Protein AF-A0A8S0WNT3-F1 (afdb_monomer_lite)

Structure (mmCIF, N/CA/C/O backbone):
data_AF-A0A8S0WNT3-F1
#
_entry.id   AF-A0A8S0WNT3-F1
#
loop_
_atom_site.group_PDB
_atom_site.id
_atom_site.type_symbol
_atom_site.label_atom_id
_atom_site.label_alt_id
_atom_site.label_comp_id
_atom_site.label_asym_id
_atom_site.label_entity_id
_atom_site.label_seq_id
_atom_site.pdbx_PDB_ins_code
_atom_site.Cartn_x
_atom_site.Cartn_y
_atom_site.Cartn_z
_atom_site.occupancy
_atom_site.B_iso_or_equiv
_atom_site.auth_seq_id
_atom_site.auth_comp_id
_atom_site.auth_asym_id
_atom_site.auth_atom_id
_atom_site.pdbx_PDB_model_num
ATOM 1 N N . MET A 1 1 ? 51.554 0.729 61.807 1.00 46.91 1 MET A N 1
ATOM 2 C CA . MET A 1 1 ? 51.567 -0.682 61.372 1.00 46.91 1 MET A CA 1
ATOM 3 C C . MET A 1 1 ? 50.231 -1.300 61.738 1.00 46.91 1 MET A C 1
ATOM 5 O O . MET A 1 1 ? 49.963 -1.445 62.919 1.00 46.91 1 MET A O 1
ATOM 9 N N . SER A 1 2 ? 49.363 -1.554 60.761 1.00 37.44 2 SER A N 1
ATOM 10 C CA . SER A 1 2 ? 48.105 -2.273 60.983 1.00 37.44 2 SER A CA 1
ATOM 11 C C . SER A 1 2 ? 47.724 -2.971 59.682 1.00 37.44 2 SER A C 1
ATOM 13 O O . SER A 1 2 ? 47.613 -2.333 58.636 1.00 37.44 2 SER A O 1
ATOM 15 N N . SER A 1 3 ? 47.676 -4.296 59.745 1.00 43.25 3 SER A N 1
ATOM 16 C CA . SER A 1 3 ? 47.496 -5.231 58.642 1.00 43.25 3 SER A CA 1
ATOM 17 C C . SER A 1 3 ? 46.012 -5.457 58.364 1.00 43.25 3 SER A C 1
ATOM 19 O O . SER A 1 3 ? 45.263 -5.917 59.222 1.00 43.25 3 SER A O 1
ATOM 21 N N . THR A 1 4 ? 45.584 -5.169 57.138 1.00 43.69 4 THR A N 1
ATOM 22 C CA . THR A 1 4 ? 44.270 -5.560 56.622 1.00 43.69 4 THR A CA 1
ATOM 23 C C . THR A 1 4 ? 44.296 -7.007 56.102 1.00 43.69 4 THR A C 1
ATOM 25 O O . THR A 1 4 ? 45.316 -7.451 55.563 1.00 43.69 4 THR A O 1
ATOM 28 N N . PRO A 1 5 ? 43.200 -7.778 56.252 1.00 47.69 5 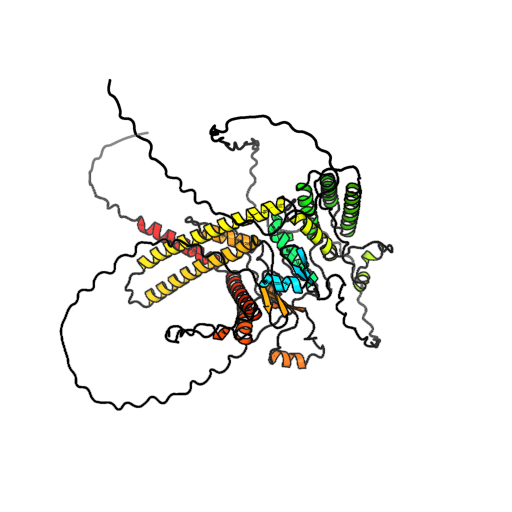PRO A N 1
ATOM 29 C CA . PRO A 1 5 ? 43.165 -9.183 55.865 1.00 47.69 5 PRO A CA 1
ATOM 30 C C . PRO A 1 5 ? 42.856 -9.360 54.371 1.00 47.69 5 PRO A C 1
ATOM 32 O O . PRO A 1 5 ? 42.012 -8.672 53.798 1.00 47.69 5 PRO A O 1
ATOM 35 N N . LYS A 1 6 ? 43.551 -10.318 53.746 1.00 40.06 6 LYS A N 1
ATOM 36 C CA . LYS A 1 6 ? 43.383 -10.726 52.343 1.00 40.06 6 LYS A CA 1
ATOM 37 C C . LYS A 1 6 ? 42.098 -11.540 52.162 1.00 40.06 6 LYS A C 1
ATOM 39 O O . LYS A 1 6 ? 41.879 -12.526 52.860 1.00 40.06 6 LYS A O 1
ATOM 44 N N . THR A 1 7 ? 41.290 -11.166 51.176 1.00 41.91 7 THR A N 1
ATOM 45 C CA . THR A 1 7 ? 40.126 -11.920 50.698 1.00 41.91 7 THR A CA 1
ATOM 46 C C . THR A 1 7 ? 40.551 -13.026 49.724 1.00 41.91 7 THR A C 1
ATOM 48 O O . THR A 1 7 ? 41.321 -12.797 48.792 1.00 41.91 7 THR A O 1
ATOM 51 N N . HIS A 1 8 ? 40.053 -14.246 49.943 1.00 38.56 8 HIS A N 1
ATOM 52 C CA . HIS A 1 8 ? 40.218 -15.384 49.032 1.00 38.56 8 HIS A CA 1
ATOM 53 C C . HIS A 1 8 ? 39.287 -15.264 47.809 1.00 38.56 8 HIS A C 1
ATOM 55 O O . HIS A 1 8 ? 38.145 -14.822 47.963 1.00 38.56 8 HIS A O 1
ATOM 61 N N . PRO A 1 9 ? 39.714 -15.694 46.606 1.00 42.03 9 PRO A N 1
ATOM 62 C CA . PRO A 1 9 ? 38.867 -15.674 45.421 1.00 42.03 9 PRO A CA 1
ATOM 63 C C . PRO A 1 9 ? 37.901 -16.868 45.401 1.00 42.03 9 PRO A C 1
ATOM 65 O O . PRO A 1 9 ? 38.280 -18.011 45.658 1.00 42.03 9 PRO A O 1
ATOM 68 N N . ALA A 1 10 ? 36.642 -16.589 45.064 1.00 38.53 10 ALA A N 1
ATOM 69 C CA . ALA A 1 10 ? 35.595 -17.584 44.883 1.00 38.53 10 ALA A CA 1
ATOM 70 C C . ALA A 1 10 ? 35.848 -18.442 43.629 1.00 38.53 10 ALA A C 1
ATOM 72 O O . ALA A 1 10 ? 36.063 -17.929 42.531 1.00 38.53 10 ALA A O 1
ATOM 73 N N . ILE A 1 11 ? 35.786 -19.763 43.798 1.00 38.66 11 ILE A N 1
ATOM 74 C CA . ILE A 1 11 ? 35.910 -20.759 42.729 1.00 38.66 11 ILE A CA 1
ATOM 75 C C . ILE A 1 11 ? 34.620 -20.754 41.895 1.00 38.66 11 ILE A C 1
ATOM 77 O O . ILE A 1 11 ? 33.580 -21.252 42.326 1.00 38.66 11 ILE A O 1
ATOM 81 N N . GLN A 1 12 ? 34.689 -20.205 40.682 1.00 42.16 12 GLN A N 1
ATOM 82 C CA . GLN A 1 12 ? 33.612 -20.264 39.693 1.00 42.16 12 GLN A CA 1
ATOM 83 C C . GLN A 1 12 ? 33.664 -21.624 38.974 1.00 42.16 12 GLN A C 1
ATOM 85 O O . GLN A 1 12 ? 34.547 -21.883 38.157 1.00 42.16 12 GLN A O 1
ATOM 90 N N . ARG A 1 13 ? 32.725 -22.527 39.286 1.00 41.31 13 ARG A N 1
ATOM 91 C CA . ARG A 1 13 ? 32.551 -23.792 38.552 1.00 41.31 13 ARG A CA 1
ATOM 92 C C . ARG A 1 13 ? 31.912 -23.509 37.191 1.00 41.31 13 ARG A C 1
ATOM 94 O O . ARG A 1 13 ? 30.730 -23.187 37.114 1.00 41.31 13 ARG A O 1
ATOM 101 N N . VAL A 1 14 ? 32.690 -23.647 36.120 1.00 42.53 14 VAL A N 1
ATOM 102 C CA . VAL A 1 14 ? 32.200 -23.576 34.737 1.00 42.53 14 VAL A CA 1
ATOM 103 C C . VAL A 1 14 ? 31.732 -24.971 34.315 1.00 42.53 14 VAL A C 1
ATOM 105 O O . VAL A 1 14 ? 32.548 -25.845 34.035 1.00 42.53 14 VAL A O 1
ATOM 108 N N . ASN A 1 15 ? 30.417 -25.189 34.263 1.00 40.16 15 ASN A N 1
ATOM 109 C CA . ASN A 1 15 ? 29.837 -26.396 33.672 1.00 40.16 15 ASN A CA 1
ATOM 110 C C . ASN A 1 15 ? 29.935 -26.309 32.141 1.00 40.16 15 ASN A C 1
ATOM 112 O O . ASN A 1 15 ? 29.116 -25.654 31.499 1.00 40.16 15 ASN A O 1
ATOM 116 N N . LYS A 1 16 ? 30.934 -26.973 31.551 1.00 45.84 16 LYS A N 1
ATOM 117 C CA . LYS A 1 16 ? 30.983 -27.232 30.106 1.00 45.84 16 LYS A CA 1
ATOM 118 C C . LYS A 1 16 ? 30.252 -28.544 29.820 1.00 45.84 16 LYS A C 1
ATOM 120 O O . LYS A 1 16 ? 30.801 -29.619 30.035 1.00 45.84 16 LYS A O 1
ATOM 125 N N . ALA A 1 17 ? 29.009 -28.450 29.357 1.00 49.19 17 ALA A N 1
ATOM 126 C CA . ALA A 1 17 ? 28.320 -29.581 28.749 1.00 49.19 17 ALA A CA 1
ATOM 127 C C . ALA A 1 17 ? 28.839 -29.750 27.313 1.00 49.19 17 ALA A C 1
ATOM 129 O O . ALA A 1 17 ? 28.715 -28.836 26.499 1.00 49.19 17 ALA A O 1
ATOM 130 N N . TYR A 1 18 ? 29.442 -30.899 27.014 1.00 48.22 18 TYR A N 1
ATOM 131 C CA . TYR A 1 18 ? 29.819 -31.273 25.653 1.00 48.22 18 TYR A CA 1
ATOM 132 C C . TYR A 1 18 ? 28.643 -32.008 25.008 1.00 48.22 18 TYR A C 1
ATOM 134 O O . TYR A 1 18 ? 28.200 -33.037 25.511 1.00 48.22 18 TYR A O 1
ATOM 142 N N . VAL A 1 19 ? 28.132 -31.472 23.899 1.00 50.09 19 VAL A N 1
ATOM 143 C CA . VAL A 1 19 ? 27.182 -32.175 23.031 1.00 50.09 19 VAL A CA 1
ATOM 144 C C . VAL A 1 19 ? 27.995 -32.869 21.946 1.00 50.09 19 VAL A C 1
ATOM 146 O O . VAL A 1 19 ? 28.638 -32.211 21.129 1.00 50.09 19 VAL A O 1
ATOM 149 N N . GLN A 1 20 ? 27.996 -34.199 21.958 1.00 43.88 20 GLN A N 1
ATOM 150 C CA . GLN A 1 20 ? 28.599 -35.011 20.908 1.00 43.88 20 GLN A CA 1
ATOM 151 C C . GLN A 1 20 ? 27.669 -34.990 19.690 1.00 43.88 20 GLN A C 1
ATOM 153 O O . GLN A 1 20 ? 26.599 -35.595 19.704 1.00 43.88 20 GLN A O 1
ATOM 158 N N . VAL A 1 21 ? 28.056 -34.245 18.655 1.00 49.88 21 VAL A N 1
ATOM 159 C CA . VAL A 1 21 ? 27.333 -34.199 17.379 1.00 49.88 21 VAL A CA 1
ATOM 160 C C . VAL A 1 21 ? 27.750 -35.423 16.554 1.00 49.88 21 VAL A C 1
ATOM 162 O O . VAL A 1 21 ? 28.941 -35.561 16.266 1.00 49.88 21 VAL A O 1
ATOM 165 N N . PRO A 1 22 ? 26.829 -36.336 16.195 1.00 50.69 22 PRO A N 1
ATOM 166 C CA . PRO A 1 22 ? 27.157 -37.470 15.343 1.00 50.69 22 PRO A CA 1
ATOM 167 C C . PRO A 1 22 ? 27.595 -37.001 13.951 1.00 50.69 22 PRO A C 1
ATOM 169 O O . PRO A 1 22 ? 27.095 -36.012 13.414 1.00 50.69 22 PRO A O 1
ATOM 172 N N . VAL A 1 23 ? 28.559 -37.725 13.386 1.00 47.72 23 VAL A N 1
ATOM 173 C CA . VAL A 1 23 ? 29.167 -37.425 12.089 1.00 47.72 23 VAL A CA 1
ATOM 174 C C . VAL A 1 23 ? 28.094 -37.496 11.000 1.00 47.72 23 VAL A C 1
ATOM 176 O O . VAL A 1 23 ? 27.371 -38.484 10.891 1.00 47.72 23 VAL A O 1
ATOM 179 N N . SER A 1 24 ? 27.977 -36.421 10.218 1.00 45.75 24 SER A N 1
ATOM 180 C CA . SER A 1 24 ? 27.047 -36.316 9.091 1.00 45.75 24 SER A CA 1
ATOM 181 C C . SER A 1 24 ? 27.260 -37.472 8.099 1.00 45.75 24 SER A C 1
ATOM 183 O O . SER A 1 24 ? 28.402 -37.701 7.698 1.00 45.75 24 SER A O 1
ATOM 185 N N . PRO A 1 25 ? 26.199 -38.165 7.643 1.00 45.06 25 PRO A N 1
ATOM 186 C CA . PRO A 1 25 ? 26.302 -39.262 6.677 1.00 45.06 25 PRO A CA 1
ATOM 187 C C . PRO A 1 25 ? 26.606 -38.800 5.238 1.00 45.06 25 PRO A C 1
ATOM 189 O O . PRO A 1 25 ? 26.597 -39.614 4.318 1.00 45.06 25 PRO A O 1
ATOM 192 N N . TYR A 1 26 ? 26.881 -37.511 5.015 1.00 39.88 26 TYR A N 1
ATOM 193 C CA . TYR A 1 26 ? 27.169 -36.972 3.688 1.00 39.88 26 TYR A CA 1
ATOM 194 C C . TYR A 1 26 ? 28.671 -36.762 3.488 1.00 39.88 26 TYR A C 1
ATOM 196 O O . TYR A 1 26 ? 29.277 -35.850 4.050 1.00 39.88 26 TYR A O 1
ATOM 204 N N . SER A 1 27 ? 29.249 -37.625 2.652 1.00 35.72 27 SER A N 1
ATOM 205 C CA . SER A 1 27 ? 30.637 -37.580 2.193 1.00 35.72 27 SER A CA 1
ATOM 206 C C . SER A 1 27 ? 30.870 -36.328 1.336 1.00 35.72 27 SER A C 1
ATOM 208 O O . SER A 1 27 ? 30.386 -36.244 0.211 1.00 35.72 27 SER A O 1
ATOM 210 N N . THR A 1 28 ? 31.633 -35.352 1.832 1.00 38.47 28 THR A N 1
ATOM 211 C CA . THR A 1 28 ? 32.049 -34.144 1.087 1.00 38.47 28 THR A CA 1
ATOM 212 C C . THR A 1 28 ? 33.247 -34.395 0.160 1.00 38.47 28 THR A C 1
ATOM 214 O O . THR A 1 28 ? 34.046 -33.503 -0.114 1.00 38.47 28 THR A O 1
ATOM 217 N N . SER A 1 29 ? 33.384 -35.616 -0.350 1.00 34.41 29 SER A N 1
ATOM 218 C CA . SER A 1 29 ? 34.502 -36.059 -1.185 1.00 34.41 29 SER A CA 1
ATOM 219 C C . SER A 1 29 ? 34.032 -36.461 -2.581 1.00 34.41 29 SER A C 1
ATOM 221 O O . SER A 1 29 ? 34.087 -37.619 -2.974 1.00 34.41 29 SER A O 1
ATOM 223 N N . SER A 1 30 ? 33.578 -35.481 -3.355 1.00 35.38 30 SER A N 1
ATOM 224 C CA . SER A 1 30 ? 33.590 -35.536 -4.818 1.00 35.38 30 SER A CA 1
ATOM 225 C C . SER A 1 30 ? 33.363 -34.121 -5.336 1.00 35.38 30 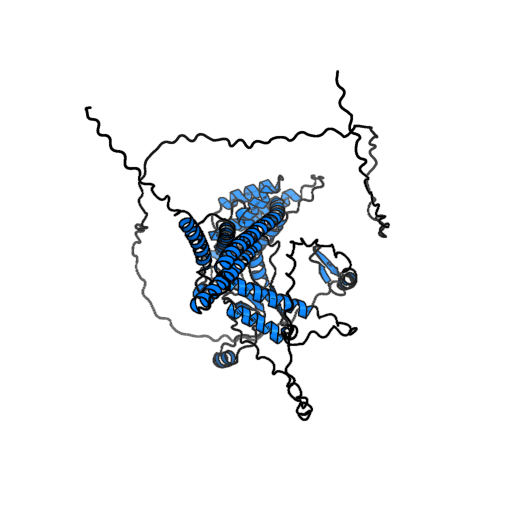SER A C 1
ATOM 227 O O . SER A 1 30 ? 32.480 -33.435 -4.840 1.00 35.38 30 SER A O 1
ATOM 229 N N . VAL A 1 31 ? 34.139 -33.698 -6.334 1.00 35.44 31 VAL A N 1
ATOM 230 C CA . VAL A 1 31 ? 34.143 -32.350 -6.941 1.00 35.44 31 VAL A CA 1
ATOM 231 C C . VAL A 1 31 ? 35.085 -31.353 -6.245 1.00 35.44 31 VAL A C 1
ATOM 233 O O . VAL A 1 31 ? 34.693 -30.295 -5.776 1.00 35.44 31 VAL A O 1
ATOM 236 N N . HIS A 1 32 ? 36.378 -31.681 -6.234 1.00 31.06 32 HIS A N 1
ATOM 237 C CA . HIS A 1 32 ? 37.416 -30.740 -6.674 1.00 31.06 32 HIS A CA 1
ATOM 238 C C . HIS A 1 32 ? 38.734 -31.483 -6.929 1.00 31.06 32 HIS A C 1
ATOM 240 O O . HIS A 1 32 ? 39.495 -31.798 -6.017 1.00 31.06 32 HIS A O 1
ATOM 246 N N . ARG A 1 33 ? 39.025 -31.741 -8.204 1.00 30.22 33 ARG A N 1
ATOM 247 C CA . ARG A 1 33 ? 40.396 -31.869 -8.704 1.00 30.22 33 ARG A CA 1
ATOM 248 C C . ARG A 1 33 ? 40.389 -31.520 -10.180 1.00 30.22 33 ARG A C 1
ATOM 250 O O . ARG A 1 33 ? 39.792 -32.246 -10.962 1.00 30.22 33 ARG A O 1
ATOM 257 N N . MET A 1 34 ? 41.041 -30.417 -10.520 1.00 33.00 34 MET A N 1
ATOM 258 C CA . MET A 1 34 ? 42.098 -30.345 -11.529 1.00 33.00 34 MET A CA 1
ATOM 259 C C . MET A 1 34 ? 42.653 -28.911 -11.515 1.00 33.00 34 MET A C 1
ATOM 261 O O . MET A 1 34 ? 41.894 -27.956 -11.627 1.00 33.00 34 MET A O 1
ATOM 265 N N . LEU A 1 35 ? 43.982 -28.819 -11.382 1.00 37.22 35 LEU A N 1
ATOM 266 C CA . LEU A 1 35 ? 44.857 -27.649 -11.566 1.00 37.22 35 LEU A CA 1
ATOM 267 C C . LEU A 1 35 ? 45.006 -26.657 -10.392 1.00 37.22 35 LEU A C 1
ATOM 269 O O . LEU A 1 35 ? 44.350 -25.626 -10.352 1.00 37.22 35 LEU A O 1
ATOM 273 N N . ALA A 1 36 ? 45.965 -26.930 -9.496 1.00 31.31 36 ALA A N 1
ATOM 274 C CA . ALA A 1 36 ? 46.999 -25.959 -9.094 1.00 31.31 36 ALA A CA 1
ATOM 275 C C . ALA A 1 36 ? 48.075 -26.623 -8.208 1.00 31.31 36 ALA A C 1
ATOM 277 O O . ALA A 1 36 ? 47.779 -27.372 -7.279 1.00 31.31 36 ALA A O 1
ATOM 278 N N . THR A 1 37 ? 49.332 -26.347 -8.543 1.00 36.47 37 THR A N 1
ATOM 279 C CA . THR A 1 37 ? 50.588 -26.760 -7.897 1.00 36.47 37 THR A CA 1
ATOM 280 C C . THR A 1 37 ? 50.819 -26.088 -6.531 1.00 36.47 37 THR A C 1
ATOM 282 O O . THR A 1 37 ? 50.288 -25.002 -6.300 1.00 36.47 37 THR A O 1
ATOM 285 N N . PRO A 1 38 ? 51.624 -26.679 -5.622 1.00 36.19 38 PRO A N 1
ATOM 286 C CA . PRO A 1 38 ? 51.710 -26.234 -4.234 1.00 36.19 38 PRO A CA 1
ATOM 287 C C . PRO A 1 38 ? 52.727 -25.098 -4.044 1.00 36.19 38 PRO A C 1
ATOM 289 O O . PRO A 1 38 ? 53.900 -25.233 -4.387 1.00 36.19 38 PRO A O 1
ATOM 292 N N . ILE A 1 39 ? 52.287 -24.001 -3.425 1.00 35.62 39 ILE A N 1
ATOM 293 C CA . ILE A 1 39 ? 53.161 -22.980 -2.836 1.00 35.62 39 ILE A CA 1
ATOM 294 C C . ILE A 1 39 ? 53.293 -23.300 -1.344 1.00 35.62 39 ILE A C 1
ATOM 296 O O . ILE A 1 39 ? 52.306 -23.327 -0.610 1.00 35.62 39 ILE A O 1
ATOM 300 N N . HIS A 1 40 ? 54.522 -23.567 -0.904 1.00 37.09 40 HIS A N 1
ATOM 301 C CA . HIS A 1 40 ? 54.887 -23.714 0.502 1.00 37.09 40 HIS A CA 1
ATOM 302 C C . HIS A 1 40 ? 54.721 -22.379 1.242 1.00 37.09 40 HIS A C 1
ATOM 304 O O . HIS A 1 40 ? 55.310 -21.378 0.839 1.00 37.09 40 HIS A O 1
ATOM 310 N N . VAL A 1 41 ? 54.006 -22.375 2.370 1.00 34.84 41 VAL A N 1
ATOM 311 C CA . VAL A 1 41 ? 54.106 -21.304 3.373 1.00 34.84 41 VAL A CA 1
ATOM 312 C C . VAL A 1 41 ? 54.492 -21.924 4.710 1.00 34.84 41 VAL A C 1
ATOM 314 O O . VAL A 1 41 ? 53.841 -22.840 5.210 1.00 34.84 41 VAL A O 1
ATOM 317 N N . ALA A 1 42 ? 55.612 -21.438 5.239 1.00 32.00 42 ALA A N 1
ATOM 318 C CA . ALA A 1 42 ? 56.237 -21.865 6.476 1.00 32.00 42 ALA A CA 1
ATOM 319 C C . ALA A 1 42 ? 55.425 -21.460 7.715 1.00 32.00 42 ALA A C 1
ATOM 321 O O . ALA A 1 42 ? 54.801 -20.401 7.768 1.00 32.00 42 ALA A O 1
ATOM 322 N N . ALA A 1 43 ? 55.503 -22.307 8.739 1.00 39.16 43 ALA A N 1
ATOM 323 C CA . ALA A 1 43 ? 55.008 -22.036 10.076 1.00 39.16 43 ALA A CA 1
ATOM 324 C C . ALA A 1 43 ? 55.862 -20.958 10.762 1.00 39.16 43 ALA A C 1
ATOM 326 O O . ALA A 1 43 ? 57.085 -21.081 10.826 1.00 39.16 43 ALA A O 1
ATOM 327 N N . SER A 1 44 ? 55.219 -19.946 11.347 1.00 38.47 44 SER A N 1
ATOM 328 C CA . SER A 1 44 ? 55.854 -19.099 12.355 1.00 38.47 44 SER A CA 1
ATOM 329 C C . SER A 1 44 ? 54.918 -18.833 13.528 1.00 38.47 44 SER A C 1
ATOM 331 O O . SER A 1 44 ? 53.700 -18.751 13.407 1.00 38.47 44 SER A O 1
ATOM 333 N N . ASN A 1 45 ? 55.563 -18.795 14.682 1.00 37.38 45 ASN A N 1
ATOM 334 C CA . ASN A 1 45 ? 55.073 -18.975 16.032 1.00 37.38 45 ASN A CA 1
ATOM 335 C C . ASN A 1 45 ? 54.560 -17.676 16.677 1.00 37.38 45 ASN A C 1
ATOM 337 O O . ASN A 1 45 ? 55.101 -16.605 16.440 1.00 37.38 45 ASN A O 1
ATOM 341 N N . LYS A 1 46 ? 53.659 -17.873 17.652 1.00 44.81 46 LYS A N 1
ATOM 342 C CA . LYS A 1 46 ? 53.542 -17.152 18.938 1.00 44.81 46 LYS A CA 1
ATOM 343 C C . LYS A 1 46 ? 53.360 -15.628 18.894 1.00 44.81 46 LYS A C 1
ATOM 345 O O . LYS A 1 46 ? 54.335 -14.900 18.783 1.00 44.81 46 LYS A O 1
ATOM 350 N N . LEU A 1 47 ? 52.169 -15.164 19.285 1.00 36.34 47 LEU A N 1
ATOM 351 C CA . LEU A 1 47 ? 52.019 -13.970 20.127 1.00 36.34 47 LEU A CA 1
ATOM 352 C C . LEU A 1 47 ? 50.736 -14.045 20.973 1.00 36.34 47 LEU A C 1
ATOM 354 O O . LEU A 1 47 ? 49.701 -14.534 20.535 1.00 36.34 47 LEU A O 1
ATOM 358 N N . LYS A 1 48 ? 50.883 -13.627 22.234 1.00 37.59 48 LYS A N 1
ATOM 359 C CA . LYS A 1 48 ? 49.902 -13.656 23.325 1.00 37.59 48 LYS A CA 1
ATOM 360 C C . LYS A 1 48 ? 48.762 -12.660 23.076 1.00 37.59 48 LYS A C 1
ATOM 362 O O . LYS A 1 48 ? 49.009 -11.460 23.035 1.00 37.59 48 LYS A O 1
ATOM 367 N N . GLU A 1 49 ? 47.524 -13.142 23.047 1.00 46.72 49 GLU A N 1
ATOM 368 C CA . GLU A 1 49 ? 46.328 -12.331 23.295 1.00 46.72 49 GLU A CA 1
ATOM 369 C C . GLU A 1 49 ? 46.150 -12.144 24.805 1.00 46.72 49 GLU A C 1
ATOM 371 O O . GLU A 1 49 ? 46.020 -13.128 25.529 1.00 46.72 49 GLU A O 1
ATOM 376 N N . ASN A 1 50 ? 46.198 -10.894 25.279 1.00 46.47 50 ASN A N 1
ATOM 377 C CA . ASN A 1 50 ? 45.416 -10.366 26.408 1.00 46.47 50 ASN A CA 1
ATOM 378 C C . ASN A 1 50 ? 45.868 -8.929 26.715 1.00 46.47 50 ASN A C 1
ATOM 380 O O . ASN A 1 50 ? 46.828 -8.699 27.451 1.00 46.47 50 ASN A O 1
ATOM 384 N N . THR A 1 51 ? 45.164 -7.937 26.172 1.00 43.38 51 THR A N 1
ATOM 385 C CA . THR A 1 51 ? 45.189 -6.553 26.673 1.00 43.38 51 THR A CA 1
ATOM 386 C C . THR A 1 51 ? 43.803 -5.938 26.448 1.00 43.38 51 THR A C 1
ATOM 388 O O . THR A 1 51 ? 43.317 -5.971 25.318 1.00 43.38 51 THR A O 1
ATOM 391 N N . PRO A 1 52 ? 43.126 -5.416 27.488 1.00 41.81 52 PRO A N 1
ATOM 392 C CA . PRO A 1 52 ? 41.792 -4.844 27.346 1.00 41.81 52 PRO A CA 1
ATOM 393 C C . PRO A 1 52 ? 41.869 -3.462 26.684 1.00 41.81 52 PRO A C 1
ATOM 395 O O . PRO A 1 52 ? 42.563 -2.565 27.165 1.00 41.81 52 PRO A O 1
ATOM 398 N N . LEU A 1 53 ? 41.143 -3.287 25.580 1.00 42.84 53 LEU A N 1
ATOM 399 C CA . LEU A 1 53 ? 41.009 -2.002 24.897 1.00 42.84 53 LEU A CA 1
ATOM 400 C C . LEU A 1 53 ? 40.149 -1.041 25.734 1.00 42.84 53 LEU A C 1
ATOM 402 O O . LEU A 1 53 ? 39.057 -1.387 26.187 1.00 42.84 53 LEU A O 1
ATOM 406 N N . ARG A 1 54 ? 40.661 0.179 25.936 1.00 41.06 54 ARG A N 1
ATOM 407 C CA . ARG A 1 54 ? 39.933 1.314 26.522 1.00 41.06 54 ARG A CA 1
ATOM 408 C C . ARG A 1 54 ? 38.769 1.752 25.613 1.00 41.06 54 ARG A C 1
ATOM 410 O O . ARG A 1 54 ? 38.905 1.661 24.394 1.00 41.06 54 ARG A O 1
ATOM 417 N N . PRO A 1 55 ? 37.679 2.317 26.167 1.00 35.78 55 PRO A N 1
ATOM 418 C CA . PRO A 1 55 ? 36.602 2.899 25.373 1.00 35.78 55 PRO A CA 1
ATOM 419 C C . PRO A 1 55 ? 37.080 4.191 24.699 1.00 35.78 55 PRO A C 1
ATOM 421 O O . PRO A 1 55 ? 37.480 5.146 25.369 1.00 35.78 55 PRO A O 1
ATOM 424 N N . SER A 1 56 ? 37.022 4.233 23.373 1.00 33.97 56 SER A N 1
ATOM 425 C CA . SER A 1 56 ? 37.167 5.450 22.580 1.00 33.97 56 SER A CA 1
ATOM 426 C C . SER A 1 56 ? 35.883 6.280 22.675 1.00 33.97 56 SER A C 1
ATOM 428 O O . SER A 1 56 ? 34.847 5.945 22.105 1.00 33.97 56 SER A O 1
ATOM 430 N N . HIS A 1 57 ? 35.962 7.388 23.411 1.00 34.84 57 HIS A N 1
ATOM 431 C CA . HIS A 1 57 ? 34.992 8.480 23.374 1.00 34.84 57 HIS A CA 1
ATOM 432 C C . HIS A 1 57 ? 35.039 9.146 21.988 1.00 34.84 57 HIS A C 1
ATOM 434 O O . HIS A 1 57 ? 35.914 9.967 21.718 1.00 34.84 57 HIS A O 1
ATOM 440 N N . LEU A 1 58 ? 34.096 8.812 21.106 1.00 35.97 58 LEU A N 1
ATOM 441 C CA . LEU A 1 58 ? 33.770 9.643 19.947 1.00 35.97 58 LEU A CA 1
ATOM 442 C C . LEU A 1 58 ? 32.722 10.669 20.382 1.00 35.97 58 LEU A C 1
ATOM 444 O O . LEU A 1 58 ? 31.522 10.405 20.386 1.00 35.97 58 LEU A O 1
ATOM 448 N N . ALA A 1 59 ? 33.201 11.841 20.794 1.00 33.59 59 ALA A N 1
ATOM 449 C CA . ALA A 1 59 ? 32.379 13.035 20.892 1.00 33.59 59 ALA A CA 1
ATOM 450 C C . ALA A 1 59 ? 32.047 13.507 19.467 1.00 33.59 59 ALA A C 1
ATOM 452 O O . ALA A 1 59 ? 32.949 13.839 18.700 1.00 33.59 59 ALA A O 1
ATOM 453 N N . MET A 1 60 ? 30.761 13.533 19.111 1.00 36.16 60 MET A N 1
ATOM 454 C CA . MET A 1 60 ? 30.296 14.251 17.926 1.00 36.16 60 MET A CA 1
ATOM 455 C C . MET A 1 60 ? 30.416 15.753 18.194 1.00 36.16 60 MET A C 1
ATOM 457 O O . MET A 1 60 ? 29.584 16.353 18.873 1.00 36.16 60 MET A O 1
ATOM 461 N N . SER A 1 61 ? 31.475 16.362 17.674 1.00 33.41 61 SER A N 1
ATOM 462 C CA . SER A 1 61 ? 31.583 17.804 17.514 1.00 33.41 61 SER A CA 1
ATOM 463 C C . SER A 1 61 ? 30.724 18.231 16.322 1.00 33.41 61 SER A C 1
ATOM 465 O O . SER A 1 61 ? 31.069 18.015 15.162 1.00 33.41 61 SER A O 1
ATOM 467 N N . HIS A 1 62 ? 29.581 18.852 16.608 1.00 34.44 62 HIS A N 1
ATOM 468 C CA . HIS A 1 62 ? 28.851 19.638 15.621 1.00 34.44 62 HIS A CA 1
ATOM 469 C C . HIS A 1 62 ? 29.697 20.862 15.253 1.00 34.44 62 HIS A C 1
ATOM 471 O O . HIS A 1 62 ? 29.884 21.769 16.065 1.00 34.44 62 HIS A O 1
ATOM 477 N N . SER A 1 63 ? 30.221 20.889 14.028 1.00 32.47 63 SER A N 1
ATOM 478 C CA . SER A 1 63 ? 30.799 22.087 13.432 1.00 32.47 63 SER A CA 1
ATOM 479 C C . SER A 1 63 ? 29.675 23.073 13.103 1.00 32.47 63 SER A C 1
ATOM 481 O O . SER A 1 63 ? 28.883 22.894 12.180 1.00 32.47 63 SER A O 1
ATOM 483 N N . ILE A 1 64 ? 29.595 24.130 13.906 1.00 32.69 64 ILE A N 1
ATOM 484 C CA . ILE A 1 64 ? 28.791 25.317 13.626 1.00 32.69 64 ILE A CA 1
ATOM 485 C C . ILE A 1 64 ? 29.534 26.113 12.550 1.00 32.69 64 ILE A C 1
ATOM 487 O O . ILE A 1 64 ? 30.619 26.636 12.794 1.00 32.69 64 ILE A O 1
ATOM 491 N N . ILE A 1 65 ? 28.954 26.201 11.355 1.00 37.31 65 ILE A N 1
ATOM 492 C CA . ILE A 1 65 ? 29.368 27.161 10.327 1.00 37.31 65 ILE A CA 1
ATOM 493 C C . ILE A 1 65 ? 28.738 28.517 10.696 1.00 37.31 65 ILE A C 1
ATOM 495 O O . ILE A 1 65 ? 27.513 28.586 10.832 1.00 37.31 65 ILE A O 1
ATOM 499 N N . PRO A 1 66 ? 29.513 29.606 10.864 1.00 34.62 66 PRO A N 1
ATOM 500 C CA . PRO A 1 66 ? 28.953 30.919 11.149 1.00 34.62 66 PRO A CA 1
ATOM 501 C C . PRO A 1 66 ? 28.414 31.542 9.854 1.00 34.62 66 PRO A C 1
ATOM 503 O O . PRO A 1 66 ? 29.165 32.069 9.039 1.00 34.62 66 PRO A O 1
ATOM 506 N N . SER A 1 67 ? 27.094 31.492 9.660 1.00 35.28 67 SER A N 1
ATOM 507 C CA . SER A 1 67 ? 26.417 32.302 8.643 1.00 35.28 67 SER A CA 1
ATOM 508 C C . SER A 1 67 ? 26.187 33.704 9.199 1.00 35.28 67 SER A C 1
ATOM 510 O O . SER A 1 67 ? 25.437 33.900 10.158 1.00 35.28 67 SER A O 1
ATOM 512 N N . THR A 1 68 ? 26.828 34.688 8.580 1.00 33.97 68 THR A N 1
ATOM 513 C CA . THR A 1 68 ? 26.632 36.111 8.841 1.00 33.97 68 THR A CA 1
ATOM 514 C C . THR A 1 68 ? 25.180 36.501 8.558 1.00 33.97 68 THR A C 1
ATOM 516 O O . THR A 1 68 ? 24.638 36.291 7.474 1.00 33.97 68 THR A O 1
ATOM 519 N N . SER A 1 69 ? 24.517 37.037 9.580 1.00 33.19 69 SER A N 1
ATOM 520 C CA . SER A 1 69 ? 23.122 37.459 9.531 1.00 33.19 69 SER A CA 1
ATOM 521 C C . SER A 1 69 ? 23.036 38.930 9.127 1.00 33.19 69 SER A C 1
ATOM 523 O O . SER A 1 69 ? 23.311 39.832 9.915 1.00 33.19 69 SER A O 1
ATOM 525 N N . LEU A 1 70 ? 22.611 39.184 7.890 1.00 37.38 70 LEU A N 1
ATOM 526 C CA . LEU A 1 70 ? 22.172 40.507 7.449 1.00 37.38 70 LEU A CA 1
ATOM 527 C C . LEU A 1 70 ? 20.646 40.567 7.594 1.00 37.38 70 LEU A C 1
ATOM 529 O O . LEU A 1 70 ? 19.892 40.047 6.773 1.00 37.38 70 LEU A O 1
ATOM 533 N N . LYS A 1 71 ? 20.193 41.160 8.705 1.00 47.03 71 LYS A N 1
ATOM 534 C CA . LYS A 1 71 ? 18.778 41.406 9.016 1.00 47.03 71 LYS A CA 1
ATOM 535 C C . LYS A 1 71 ? 18.167 42.359 7.979 1.00 47.03 71 LYS A C 1
ATOM 537 O O . LYS A 1 71 ? 18.481 43.546 7.977 1.00 47.03 71 LYS A O 1
ATOM 542 N N . ARG A 1 72 ? 17.205 41.883 7.184 1.00 47.19 72 ARG A N 1
ATOM 543 C CA . ARG A 1 72 ? 16.121 42.728 6.654 1.00 47.19 72 ARG A CA 1
ATOM 544 C C . ARG A 1 72 ? 14.787 42.175 7.142 1.00 47.19 72 ARG A C 1
ATOM 546 O O . ARG A 1 72 ? 14.478 41.008 6.932 1.00 47.19 72 ARG A O 1
ATOM 553 N N . LYS A 1 73 ? 14.033 43.030 7.838 1.00 55.22 73 LYS A N 1
ATOM 554 C CA . LYS A 1 73 ? 12.641 42.801 8.239 1.00 55.22 73 LYS A CA 1
ATOM 555 C C . LYS A 1 73 ? 11.786 42.695 6.974 1.00 55.22 73 LYS A C 1
ATOM 557 O O . LYS A 1 73 ? 11.783 43.635 6.185 1.00 55.22 73 LYS A O 1
ATOM 562 N N . ILE A 1 74 ? 11.047 41.602 6.812 1.00 33.53 74 ILE A N 1
ATOM 563 C CA . ILE A 1 74 ? 9.906 41.532 5.895 1.00 33.53 74 ILE A CA 1
ATOM 564 C C . ILE A 1 74 ? 8.700 41.078 6.714 1.00 33.53 74 ILE A C 1
ATOM 566 O O . ILE A 1 74 ? 8.760 40.103 7.458 1.00 33.53 74 ILE A O 1
ATOM 570 N N . SER A 1 75 ? 7.664 41.900 6.614 1.00 39.03 75 SER A N 1
ATOM 571 C CA . SER A 1 75 ? 6.359 41.832 7.256 1.00 39.03 75 SER A CA 1
ATOM 572 C C . SER A 1 75 ? 5.510 40.664 6.764 1.00 39.03 75 SER A C 1
ATOM 574 O O . SER A 1 75 ? 5.512 40.356 5.572 1.00 39.03 75 SER A O 1
ATOM 576 N N . ASP A 1 76 ? 4.703 40.128 7.678 1.00 40.44 76 ASP A N 1
ATOM 577 C CA . ASP A 1 76 ? 3.544 39.283 7.403 1.00 40.44 76 ASP A CA 1
ATOM 578 C C . ASP A 1 76 ? 2.622 39.914 6.353 1.00 40.44 76 ASP A C 1
ATOM 580 O O . ASP A 1 76 ? 2.044 40.984 6.563 1.00 40.44 76 ASP A O 1
ATOM 584 N N . ARG A 1 77 ? 2.448 39.227 5.222 1.00 33.22 77 ARG A N 1
ATOM 585 C CA . ARG A 1 77 ? 1.295 39.422 4.342 1.00 33.22 77 ARG A CA 1
ATOM 586 C C . ARG A 1 77 ? 0.964 38.106 3.644 1.00 33.22 77 ARG A C 1
ATOM 588 O O . ARG A 1 77 ? 1.771 37.573 2.887 1.00 33.22 77 ARG A O 1
ATOM 595 N N . GLU A 1 78 ? -0.225 37.588 3.938 1.00 40.34 78 GLU A N 1
ATOM 596 C CA . GLU A 1 78 ? -0.829 36.418 3.294 1.00 40.34 78 GLU A CA 1
ATOM 597 C C . GLU A 1 78 ? -0.832 36.538 1.759 1.00 40.34 78 GLU A C 1
ATOM 599 O O . GLU A 1 78 ? -1.190 37.602 1.237 1.00 40.34 78 GLU A O 1
ATOM 604 N N . PRO A 1 79 ? -0.560 35.458 1.005 1.00 38.66 79 PRO A N 1
ATOM 605 C CA . PRO A 1 79 ? -0.840 35.437 -0.416 1.00 38.66 79 PRO A CA 1
ATOM 606 C C . PRO A 1 79 ? -2.253 34.892 -0.664 1.00 38.66 79 PRO A C 1
ATOM 608 O O . PRO A 1 79 ? -2.498 33.685 -0.645 1.00 38.66 79 PRO A O 1
ATOM 611 N N . ARG A 1 80 ? -3.185 35.802 -0.969 1.00 36.06 80 ARG A N 1
ATOM 612 C CA . ARG A 1 80 ? -4.332 35.486 -1.829 1.00 36.06 80 ARG A CA 1
ATOM 613 C C . ARG A 1 80 ? -3.801 35.296 -3.249 1.00 36.06 80 ARG A C 1
ATOM 615 O O . ARG A 1 80 ? -3.242 36.224 -3.826 1.00 36.06 80 ARG A O 1
ATOM 622 N N . LEU A 1 81 ? -3.975 34.097 -3.798 1.00 36.25 81 LEU A N 1
ATOM 623 C CA . LEU A 1 81 ? -3.691 33.795 -5.199 1.00 36.25 81 LEU A CA 1
ATOM 624 C C . LEU A 1 81 ? -4.749 34.466 -6.085 1.00 36.25 81 LEU A C 1
ATOM 626 O O . LEU A 1 81 ? -5.821 33.914 -6.315 1.00 36.25 81 LEU A O 1
ATOM 630 N N . ILE A 1 82 ? -4.434 35.671 -6.555 1.00 35.22 82 ILE A N 1
ATOM 631 C CA . ILE A 1 82 ? -5.022 36.264 -7.757 1.00 35.22 82 ILE A CA 1
ATOM 632 C C . ILE A 1 82 ? -4.099 35.860 -8.906 1.00 35.22 82 ILE A C 1
ATOM 634 O O . ILE A 1 82 ? -2.909 36.174 -8.892 1.00 35.22 82 ILE A O 1
ATOM 638 N N . PHE A 1 83 ? -4.639 35.109 -9.859 1.00 35.41 83 PHE A N 1
ATOM 639 C CA . PHE A 1 83 ? -3.960 34.743 -11.095 1.00 35.41 83 PHE A CA 1
ATOM 640 C C . PHE A 1 83 ? -4.447 35.719 -12.169 1.00 35.41 83 PHE A C 1
ATOM 642 O O . PHE A 1 83 ? -5.564 35.578 -12.654 1.00 35.41 83 PHE A O 1
ATOM 649 N N . ASP A 1 84 ? -3.630 36.718 -12.499 1.00 34.59 84 ASP A N 1
ATOM 650 C CA . ASP A 1 84 ? -3.852 37.629 -13.623 1.00 34.59 84 ASP A CA 1
ATOM 651 C C . ASP A 1 84 ? -2.618 37.603 -14.527 1.00 34.59 84 ASP A C 1
ATOM 653 O O . ASP A 1 84 ? -1.490 37.733 -14.047 1.00 34.59 84 ASP A O 1
ATOM 657 N N . GLY A 1 85 ? -2.837 37.445 -15.836 1.00 33.84 85 GLY A N 1
ATOM 658 C CA . GLY A 1 85 ? -1.808 37.718 -16.841 1.00 33.84 85 GLY A CA 1
ATOM 659 C C . GLY A 1 85 ? -1.582 36.666 -17.927 1.00 33.84 85 GLY A C 1
ATOM 660 O O . GLY A 1 85 ? -0.432 36.419 -18.277 1.00 33.84 85 GLY A O 1
ATOM 661 N N . VAL A 1 86 ? -2.632 36.075 -18.511 1.00 31.45 86 VAL A N 1
ATOM 662 C CA . VAL A 1 86 ? -2.532 35.488 -19.862 1.00 31.45 86 VAL A CA 1
ATOM 663 C C . VAL A 1 86 ? -3.547 36.178 -20.764 1.00 31.45 86 VAL A C 1
ATOM 665 O O . VAL A 1 86 ? -4.747 35.929 -20.689 1.00 31.45 86 VAL A O 1
ATOM 668 N N . VAL A 1 87 ? -3.043 37.064 -21.624 1.00 35.88 87 VAL A N 1
ATOM 669 C CA . VAL A 1 87 ? -3.788 37.634 -22.748 1.00 35.88 87 VAL A CA 1
ATOM 670 C C . VAL A 1 87 ? -3.989 36.519 -23.774 1.00 35.88 87 VAL A C 1
ATOM 672 O O . VAL A 1 87 ? -3.066 36.168 -24.506 1.00 35.88 87 VAL A O 1
ATOM 675 N N . ILE A 1 88 ? -5.191 35.943 -23.815 1.00 32.75 88 ILE A N 1
ATOM 676 C CA . ILE A 1 88 ? -5.623 35.076 -24.915 1.00 32.75 88 ILE A CA 1
ATOM 677 C C . ILE A 1 88 ? -6.297 35.972 -25.950 1.00 32.75 88 ILE A C 1
ATOM 679 O O . ILE A 1 88 ? -7.387 36.499 -25.730 1.00 32.75 88 ILE A O 1
ATOM 683 N N . THR A 1 89 ? -5.635 36.153 -27.088 1.00 33.81 89 THR A N 1
ATOM 684 C CA . THR A 1 89 ? -6.226 36.775 -28.267 1.00 33.81 89 THR A CA 1
ATOM 685 C C . THR A 1 89 ? -7.293 35.850 -28.850 1.00 33.81 89 THR A C 1
ATOM 687 O O . THR A 1 89 ? -7.072 34.682 -29.166 1.00 33.81 89 THR A O 1
ATOM 690 N N . SER A 1 90 ? -8.500 36.391 -28.963 1.00 42.03 90 SER A N 1
ATOM 691 C CA . SER A 1 90 ? -9.663 35.758 -29.568 1.00 42.03 90 SER A CA 1
ATOM 692 C C . SER A 1 90 ? -9.465 35.546 -31.071 1.00 42.03 90 SER A C 1
ATOM 694 O O . SER A 1 90 ? -9.325 36.520 -31.814 1.00 42.03 90 SER A O 1
ATOM 696 N N . ALA A 1 91 ? -9.560 34.303 -31.546 1.00 35.78 91 ALA A N 1
ATOM 697 C CA . ALA A 1 91 ? -9.696 34.010 -32.969 1.00 35.78 91 ALA A CA 1
ATOM 698 C C . ALA A 1 91 ? -10.780 32.948 -33.226 1.00 35.78 91 ALA A C 1
ATOM 700 O O . ALA A 1 91 ? -10.627 31.773 -32.920 1.00 35.78 91 ALA A O 1
ATOM 701 N N . LYS A 1 92 ? -11.881 33.445 -33.801 1.00 37.69 92 LYS A N 1
ATOM 702 C CA . LYS A 1 92 ? -12.761 32.853 -34.825 1.00 37.69 92 LYS A CA 1
ATOM 703 C C . LYS A 1 92 ? -13.183 31.379 -34.683 1.00 37.69 92 LYS A C 1
ATOM 705 O O . LYS A 1 92 ? -12.476 30.451 -35.053 1.00 37.69 92 LYS A O 1
ATOM 710 N N . LYS A 1 93 ? -14.462 31.222 -34.323 1.00 44.84 93 LYS A N 1
ATOM 711 C CA . LYS A 1 93 ? -15.304 30.037 -34.553 1.00 44.84 93 LYS A CA 1
ATOM 712 C C . LYS A 1 93 ? -15.354 29.667 -36.049 1.00 44.84 93 LYS A C 1
ATOM 714 O O . LYS A 1 93 ? -15.674 30.548 -36.851 1.00 44.84 93 LYS A O 1
ATOM 719 N N . PRO A 1 94 ? -15.194 28.387 -36.424 1.00 37.00 94 PRO A N 1
ATOM 720 C CA . PRO A 1 94 ? -15.769 27.849 -37.643 1.00 37.00 94 PRO A CA 1
ATOM 721 C C . PRO A 1 94 ? -17.114 27.159 -37.376 1.00 37.00 94 PRO A C 1
ATOM 723 O O . PRO A 1 94 ? -17.392 26.602 -36.317 1.00 37.00 94 PRO A O 1
ATOM 726 N N . LYS A 1 95 ? -17.944 27.282 -38.402 1.00 39.44 95 LYS A N 1
ATOM 727 C CA . LYS A 1 95 ? -19.354 26.945 -38.559 1.00 39.44 95 LYS A CA 1
ATOM 728 C C . LYS A 1 95 ? -19.580 25.425 -38.543 1.00 39.44 95 LYS A C 1
ATOM 730 O O . LYS A 1 95 ? -18.934 24.699 -39.290 1.00 39.44 95 LYS A O 1
ATOM 735 N N . LEU A 1 96 ? -20.519 24.976 -37.710 1.00 32.38 96 LEU A N 1
ATOM 736 C CA . LEU A 1 96 ? -21.046 23.608 -37.679 1.00 32.38 96 LEU A CA 1
ATOM 737 C C . LEU A 1 96 ? -21.774 23.293 -38.996 1.00 32.38 96 LEU A C 1
ATOM 739 O O . LEU A 1 96 ? -22.589 24.091 -39.460 1.00 32.38 96 LEU A O 1
ATOM 743 N N . SER A 1 97 ? -21.499 22.122 -39.567 1.00 33.97 97 SER A N 1
ATOM 744 C CA . SER A 1 97 ? -22.332 21.473 -40.585 1.00 33.97 97 SER A CA 1
ATOM 745 C C . SER A 1 97 ? -22.609 20.033 -40.143 1.00 33.97 97 SER A C 1
ATOM 747 O O . SER A 1 97 ? -21.786 19.420 -39.467 1.00 33.97 97 SER A O 1
ATOM 749 N N . ALA A 1 98 ? -23.831 19.586 -40.432 1.00 37.19 98 ALA A N 1
ATOM 750 C CA . ALA A 1 98 ? -24.497 18.390 -39.923 1.00 37.19 98 ALA A CA 1
ATOM 751 C C . ALA A 1 98 ? -23.846 17.060 -40.364 1.00 37.19 98 ALA A C 1
ATOM 753 O O . ALA A 1 98 ? -23.192 17.030 -41.409 1.00 37.19 98 ALA A O 1
ATOM 754 N N . PRO A 1 99 ? -24.059 15.953 -39.623 1.00 43.59 99 PRO A N 1
ATOM 755 C CA . PRO A 1 99 ? -23.641 14.627 -40.055 1.00 43.59 99 PRO A CA 1
ATOM 756 C C . PRO A 1 99 ? -24.691 13.992 -40.976 1.00 43.59 99 PRO A C 1
ATOM 758 O O . PRO A 1 99 ? -25.892 14.069 -40.723 1.00 43.59 99 PRO A O 1
ATOM 761 N N . ASN A 1 100 ? -24.203 13.366 -42.045 1.00 32.97 100 ASN A N 1
ATOM 762 C CA . ASN A 1 100 ? -24.978 12.550 -42.967 1.00 32.97 100 ASN A CA 1
ATOM 763 C C . ASN A 1 100 ? -24.781 11.081 -42.567 1.00 32.97 100 ASN A C 1
ATOM 765 O O . ASN A 1 100 ? -23.647 10.596 -42.549 1.00 32.97 100 ASN A O 1
ATOM 769 N N . ASP A 1 101 ? -25.880 10.412 -42.229 1.00 39.44 101 ASP A N 1
ATOM 770 C CA . ASP A 1 101 ? -25.965 8.971 -42.004 1.00 39.44 101 ASP A CA 1
ATOM 771 C C . ASP A 1 101 ? -25.679 8.215 -43.303 1.00 39.44 101 ASP A C 1
ATOM 773 O O . ASP A 1 101 ? -26.260 8.521 -44.342 1.00 39.44 101 ASP A O 1
ATOM 777 N N . ASN A 1 102 ? -24.820 7.197 -43.237 1.00 34.12 102 ASN A N 1
ATOM 778 C CA . ASN A 1 102 ? -24.950 6.007 -44.074 1.00 34.12 102 ASN A CA 1
ATOM 779 C C . ASN A 1 102 ? -24.127 4.861 -43.484 1.00 34.12 102 ASN A C 1
ATOM 781 O O . ASN A 1 102 ? -22.896 4.877 -43.474 1.00 34.12 102 ASN A O 1
ATOM 785 N N . GLY A 1 103 ? -24.847 3.866 -42.970 1.00 37.16 103 GLY A N 1
ATOM 786 C CA . GLY A 1 103 ? -24.292 2.646 -42.410 1.00 37.16 103 GLY A CA 1
ATOM 787 C C . GLY A 1 103 ? -23.776 1.684 -43.477 1.00 37.16 103 GLY A C 1
ATOM 788 O O . GLY A 1 103 ? -24.234 1.654 -44.620 1.00 37.16 103 GLY A O 1
ATOM 789 N N . THR A 1 104 ? -22.832 0.831 -43.085 1.00 31.64 104 THR A N 1
ATOM 790 C CA . THR A 1 104 ? -22.517 -0.386 -43.836 1.00 31.64 104 THR A CA 1
ATOM 791 C C . THR A 1 104 ? -22.171 -1.509 -42.864 1.00 31.64 104 THR A C 1
ATOM 793 O O . THR A 1 104 ? -21.202 -1.442 -42.111 1.00 31.64 104 THR A O 1
ATOM 796 N N . LEU A 1 105 ? -23.024 -2.533 -42.880 1.00 37.22 105 LEU A N 1
ATOM 797 C CA . LEU A 1 105 ? -22.915 -3.800 -42.163 1.00 37.22 105 LEU A CA 1
ATOM 798 C C . LEU A 1 105 ? -21.699 -4.599 -42.651 1.00 37.22 105 LEU A C 1
ATOM 800 O O . LEU A 1 105 ? -21.615 -4.933 -43.832 1.00 37.22 105 LEU A O 1
ATOM 804 N N . LEU A 1 106 ? -20.805 -4.983 -41.734 1.00 34.81 106 LEU A N 1
ATOM 805 C CA . LEU A 1 106 ? -19.746 -5.962 -41.989 1.00 34.81 106 LEU A CA 1
ATOM 806 C C . LEU A 1 106 ? -19.924 -7.200 -41.101 1.00 34.81 106 LEU A C 1
ATOM 808 O O . LEU A 1 106 ? -19.892 -7.153 -39.873 1.00 34.81 106 LEU A O 1
ATOM 812 N N . LYS A 1 107 ? -20.133 -8.314 -41.799 1.00 35.34 107 LYS A N 1
ATOM 813 C CA . LYS A 1 107 ? -20.389 -9.684 -41.352 1.00 35.34 107 LYS A CA 1
ATOM 814 C C . LYS A 1 107 ? -19.115 -10.287 -40.734 1.00 35.34 107 LYS A C 1
ATOM 816 O O . LYS A 1 107 ? -18.078 -10.312 -41.393 1.00 35.34 107 LYS A O 1
ATOM 821 N N . LYS A 1 108 ? -19.180 -10.798 -39.497 1.00 33.94 108 LYS A N 1
ATOM 822 C CA . LYS A 1 108 ? -18.079 -11.526 -38.830 1.00 33.94 108 LYS A CA 1
ATOM 823 C C . LYS A 1 108 ? -18.374 -13.028 -38.769 1.00 33.94 108 LYS A C 1
ATOM 825 O O . LYS A 1 108 ? -19.418 -13.429 -38.267 1.00 33.94 108 LYS A O 1
ATOM 830 N N . ASN A 1 109 ? -17.423 -13.835 -39.242 1.00 32.56 109 ASN A N 1
ATOM 831 C CA . ASN A 1 109 ? -17.352 -15.283 -39.021 1.00 32.56 109 ASN A CA 1
ATOM 832 C C . ASN A 1 109 ? -16.568 -15.587 -37.724 1.00 32.56 109 ASN A C 1
ATOM 834 O O . ASN A 1 109 ? -15.599 -14.877 -37.442 1.00 32.56 109 ASN A O 1
ATOM 838 N N . PRO A 1 110 ? -16.920 -16.640 -36.963 1.00 37.75 110 PRO A N 1
ATOM 839 C CA . PRO A 1 110 ? -16.174 -17.051 -35.775 1.00 37.75 110 PRO A CA 1
ATOM 840 C C . PRO A 1 110 ? -15.033 -18.030 -36.106 1.00 37.75 110 PRO A C 1
ATOM 842 O O . PRO A 1 110 ? -15.244 -19.060 -36.745 1.00 37.75 110 PRO A O 1
ATOM 845 N N . SER A 1 111 ? -13.825 -17.733 -35.620 1.00 34.03 111 SER A N 1
ATOM 846 C CA . SER A 1 111 ? -12.675 -18.646 -35.600 1.00 34.03 111 SER A CA 1
ATOM 847 C C . SER A 1 111 ? -12.576 -19.365 -34.249 1.00 34.03 111 SER A C 1
ATOM 849 O O . SER A 1 111 ? -12.571 -18.725 -33.197 1.00 34.03 111 SER A O 1
ATOM 851 N N . LYS A 1 112 ? -12.479 -20.698 -34.303 1.00 31.91 112 LYS A N 1
ATOM 852 C CA . LYS A 1 112 ? -12.179 -21.619 -33.193 1.00 31.91 112 LYS A CA 1
ATOM 853 C C . LYS A 1 112 ? -10.805 -21.298 -32.584 1.00 31.91 112 LYS A C 1
ATOM 855 O O . LYS A 1 112 ? -9.854 -21.084 -33.328 1.00 31.91 112 LYS A O 1
ATOM 860 N N . VAL A 1 113 ? -10.711 -21.295 -31.255 1.00 33.31 113 VAL A N 1
ATOM 861 C CA . VAL A 1 113 ? -9.457 -21.161 -30.496 1.00 33.31 113 VAL A CA 1
ATOM 862 C C . VAL A 1 113 ? -9.134 -22.517 -29.872 1.00 33.31 113 VAL A C 1
ATOM 864 O O . VAL A 1 113 ? -9.947 -23.046 -29.114 1.00 33.31 113 VAL A O 1
ATOM 867 N N . ASP A 1 114 ? -7.967 -23.061 -30.211 1.00 34.94 114 ASP A N 1
ATOM 868 C CA . ASP A 1 114 ? -7.405 -24.279 -29.625 1.00 34.94 114 ASP A CA 1
ATOM 869 C C . ASP A 1 114 ? -6.696 -23.980 -28.291 1.00 34.94 114 ASP A C 1
ATOM 871 O O . ASP A 1 114 ? -6.066 -22.938 -28.104 1.00 34.94 114 ASP A O 1
ATOM 875 N N . ILE A 1 115 ? -6.828 -24.916 -27.351 1.00 34.47 115 ILE A N 1
ATOM 876 C CA . ILE A 1 115 ? -6.275 -24.877 -25.990 1.00 34.47 115 ILE A CA 1
ATOM 877 C C . ILE A 1 115 ? -4.795 -25.309 -26.036 1.00 34.47 115 ILE A C 1
ATOM 879 O O . ILE A 1 115 ? -4.500 -26.331 -26.658 1.00 34.47 115 ILE A O 1
ATOM 883 N N . PRO A 1 116 ? -3.854 -24.609 -25.367 1.00 39.78 116 PRO A N 1
ATOM 884 C CA . PRO A 1 116 ? -2.452 -25.008 -25.367 1.00 39.78 116 PRO A CA 1
ATOM 885 C C . PRO A 1 116 ? -2.219 -26.257 -24.505 1.00 39.78 116 PRO A C 1
ATOM 887 O O . PRO A 1 116 ? -2.579 -26.321 -23.328 1.00 39.78 116 PRO A O 1
ATOM 890 N N . VAL A 1 117 ? -1.585 -27.247 -25.129 1.00 36.91 117 VAL A N 1
ATOM 891 C CA . VAL A 1 117 ? -1.057 -28.472 -24.522 1.00 36.91 117 VAL A CA 1
ATOM 892 C C . VAL A 1 117 ? 0.103 -28.109 -23.586 1.00 36.91 117 VAL A C 1
ATOM 894 O O . VAL A 1 117 ? 0.987 -27.342 -23.958 1.00 36.91 117 VAL A O 1
ATOM 897 N N . ILE A 1 118 ? 0.103 -28.652 -22.365 1.00 54.09 118 ILE A N 1
ATOM 898 C CA . ILE A 1 118 ? 1.190 -28.477 -21.391 1.00 54.09 118 ILE A CA 1
ATOM 899 C C . ILE A 1 118 ? 2.430 -29.210 -21.914 1.00 54.09 118 ILE A C 1
ATOM 901 O O . ILE A 1 118 ? 2.436 -30.434 -22.034 1.00 54.09 118 ILE A O 1
ATOM 905 N N . GLU A 1 119 ? 3.470 -28.446 -22.232 1.00 47.38 119 GLU A N 1
ATOM 906 C CA . GLU A 1 119 ? 4.729 -28.936 -22.784 1.00 47.38 119 GLU A CA 1
ATOM 907 C C . GLU A 1 119 ? 5.544 -29.650 -21.687 1.00 47.38 119 GLU A C 1
ATOM 909 O O . GLU A 1 119 ? 6.123 -29.029 -20.793 1.00 47.38 119 GLU A O 1
ATOM 914 N N . LEU A 1 120 ? 5.534 -30.985 -21.715 1.00 69.12 120 LEU A N 1
ATOM 915 C CA . LEU A 1 120 ? 6.379 -31.827 -20.868 1.00 69.12 120 LEU A CA 1
ATOM 916 C C . LEU A 1 120 ? 7.813 -31.780 -21.411 1.00 69.12 120 LEU A C 1
ATOM 918 O O . LEU A 1 120 ? 8.077 -32.264 -22.510 1.00 69.12 120 LEU A O 1
ATOM 922 N N . THR A 1 121 ? 8.748 -31.204 -20.654 1.00 80.12 121 THR A N 1
ATOM 923 C CA . THR A 1 121 ? 10.169 -31.216 -21.023 1.00 80.12 121 THR A CA 1
ATOM 924 C C . THR A 1 121 ? 10.842 -32.508 -20.539 1.00 80.12 121 THR A C 1
ATOM 926 O O . THR A 1 121 ? 10.505 -33.005 -19.462 1.00 80.12 121 THR A O 1
ATOM 929 N N . PRO A 1 122 ? 11.826 -33.060 -21.278 1.00 82.25 122 PRO A N 1
ATOM 930 C CA . PRO A 1 122 ? 12.514 -34.298 -20.890 1.00 82.25 122 PRO A CA 1
ATOM 931 C C . PRO A 1 122 ? 13.269 -34.198 -19.552 1.00 82.25 122 PRO A C 1
ATOM 933 O O . PRO A 1 122 ? 13.540 -35.222 -18.933 1.00 82.25 122 PRO A O 1
ATOM 936 N N . GLU A 1 123 ? 13.567 -32.985 -19.070 1.00 80.62 123 GLU A N 1
ATOM 937 C CA . GLU A 1 123 ? 14.155 -32.756 -17.740 1.00 80.62 123 GLU A CA 1
ATOM 938 C C . GLU A 1 123 ? 13.175 -32.987 -16.579 1.00 80.62 123 GLU A C 1
ATOM 940 O O . GLU A 1 123 ? 13.611 -33.248 -15.460 1.00 80.62 123 GLU A O 1
ATOM 945 N N . PHE A 1 124 ? 11.863 -32.887 -16.821 1.00 88.50 124 PHE A N 1
ATOM 946 C CA . PHE A 1 124 ? 10.828 -33.017 -15.793 1.00 88.50 124 PHE A CA 1
ATOM 947 C C . PHE A 1 124 ? 9.648 -33.836 -16.335 1.00 88.50 124 PHE A C 1
ATOM 949 O O . PHE A 1 124 ? 8.561 -33.287 -16.551 1.00 88.50 124 PHE A O 1
ATOM 956 N N . PRO A 1 125 ? 9.826 -35.156 -16.543 1.00 83.62 125 PRO A N 1
ATOM 957 C CA . PRO A 1 125 ? 8.810 -36.013 -17.162 1.00 83.62 125 PRO A CA 1
ATOM 958 C C . PRO A 1 125 ? 7.499 -36.076 -16.360 1.00 83.62 125 PRO A C 1
ATOM 960 O O . PRO A 1 125 ? 6.452 -36.387 -16.918 1.00 83.62 125 PRO A O 1
ATOM 963 N N . ASN A 1 126 ? 7.542 -35.724 -15.070 1.00 85.56 126 ASN A N 1
ATOM 964 C CA . ASN A 1 126 ? 6.389 -35.687 -14.166 1.00 85.56 126 ASN A CA 1
ATOM 965 C C . ASN A 1 126 ? 5.911 -34.255 -13.848 1.00 85.56 126 ASN A C 1
ATOM 967 O O . ASN A 1 126 ? 5.138 -34.049 -12.911 1.00 85.56 126 ASN A O 1
ATOM 971 N N . GLY A 1 127 ? 6.392 -33.257 -14.595 1.00 85.62 127 GLY A N 1
ATOM 972 C CA . GLY A 1 127 ? 6.199 -31.841 -14.299 1.00 85.62 127 GLY A CA 1
ATOM 973 C C . GLY A 1 127 ? 7.184 -31.305 -13.252 1.00 85.62 127 GLY A C 1
ATOM 974 O O . GLY A 1 127 ? 7.829 -32.045 -12.508 1.00 85.62 127 GLY A O 1
ATOM 975 N N . SER A 1 128 ? 7.304 -29.979 -13.185 1.00 93.25 128 SER A N 1
ATOM 976 C CA . SER A 1 128 ? 8.188 -29.293 -12.234 1.00 93.25 128 SER A CA 1
ATOM 977 C C . SER A 1 128 ? 7.396 -28.377 -11.303 1.00 93.25 128 SER A C 1
ATOM 979 O O . SER A 1 128 ? 6.404 -27.774 -11.709 1.00 93.25 128 SER A O 1
ATOM 981 N N . VAL A 1 129 ? 7.854 -28.241 -10.059 1.00 88.06 129 VAL A N 1
ATOM 982 C CA . VAL A 1 129 ? 7.390 -27.224 -9.107 1.00 88.06 129 VAL A CA 1
ATOM 983 C C . VAL A 1 129 ? 8.554 -26.304 -8.783 1.00 88.06 129 VAL A C 1
ATOM 985 O O . VAL A 1 129 ? 9.653 -26.735 -8.434 1.00 88.06 129 VAL A O 1
ATOM 988 N N . TYR A 1 130 ? 8.320 -25.004 -8.890 1.00 88.88 130 TYR A N 1
ATOM 989 C CA . TYR A 1 130 ? 9.328 -24.006 -8.574 1.00 88.88 130 TYR A CA 1
ATOM 990 C C . TYR A 1 130 ? 9.435 -23.800 -7.055 1.00 88.88 130 TYR A C 1
ATOM 992 O O . TYR A 1 130 ? 8.469 -23.426 -6.392 1.00 88.88 130 TYR A O 1
ATOM 1000 N N . CYS A 1 131 ? 10.611 -24.051 -6.474 1.00 86.94 131 CYS A N 1
ATOM 1001 C CA . CYS A 1 131 ? 10.846 -23.837 -5.049 1.00 86.94 131 CYS A CA 1
ATOM 1002 C C . CYS A 1 131 ? 11.255 -22.383 -4.782 1.00 86.94 131 CYS A C 1
ATOM 1004 O O . CYS A 1 131 ? 12.386 -21.980 -5.062 1.00 86.94 131 CYS A O 1
ATOM 1006 N N . HIS A 1 132 ? 10.357 -21.614 -4.166 1.00 65.19 132 HIS A N 1
ATOM 1007 C CA . HIS A 1 132 ? 10.561 -20.187 -3.887 1.00 65.19 132 HIS A CA 1
ATOM 1008 C C . HIS A 1 132 ? 11.609 -19.878 -2.805 1.00 65.19 132 HIS A C 1
ATOM 1010 O O . HIS A 1 132 ? 12.086 -18.750 -2.739 1.00 65.19 132 HIS A O 1
ATOM 1016 N N . GLN A 1 133 ? 11.993 -20.848 -1.966 1.00 63.12 133 GLN A N 1
ATOM 1017 C CA . GLN A 1 133 ? 13.038 -20.637 -0.951 1.00 63.12 133 GLN A CA 1
ATOM 1018 C C . GLN A 1 133 ? 14.449 -20.641 -1.548 1.00 63.12 133 GLN A C 1
ATOM 1020 O O . GLN A 1 133 ? 15.330 -19.964 -1.031 1.00 63.12 133 GLN A O 1
ATOM 1025 N N . CYS A 1 134 ? 14.669 -21.391 -2.631 1.00 83.88 134 CYS A N 1
ATOM 1026 C CA . CYS A 1 134 ? 15.987 -21.527 -3.253 1.00 83.88 134 CYS A CA 1
ATOM 1027 C C . CYS A 1 134 ? 16.032 -21.087 -4.723 1.00 83.88 134 CYS A C 1
ATOM 1029 O O . CYS A 1 134 ? 17.075 -21.247 -5.347 1.00 83.88 134 CYS A O 1
ATOM 1031 N N . ASN A 1 135 ? 14.929 -20.567 -5.277 1.00 73.38 135 ASN A N 1
ATOM 1032 C CA . ASN A 1 135 ? 14.819 -20.116 -6.671 1.00 73.38 135 ASN A CA 1
ATOM 1033 C C . ASN A 1 135 ? 15.241 -21.193 -7.701 1.00 73.38 135 ASN A C 1
ATOM 1035 O O . ASN A 1 135 ? 15.925 -20.913 -8.680 1.00 73.38 135 ASN A O 1
ATOM 1039 N N . ARG A 1 136 ? 14.861 -22.460 -7.467 1.00 85.88 136 ARG A N 1
ATOM 1040 C CA . ARG A 1 136 ? 15.166 -23.590 -8.371 1.00 85.88 136 ARG A CA 1
ATOM 1041 C C . ARG A 1 136 ? 13.898 -24.368 -8.720 1.00 85.88 136 ARG A C 1
ATOM 1043 O O . ARG A 1 136 ? 13.086 -24.632 -7.830 1.00 85.88 136 ARG A O 1
ATOM 1050 N N . LYS A 1 137 ? 13.754 -24.780 -9.987 1.00 88.69 137 LYS A N 1
ATOM 1051 C CA . LYS A 1 137 ? 12.766 -25.793 -10.403 1.00 88.69 137 LYS A CA 1
ATOM 1052 C C . LYS A 1 137 ? 13.130 -27.129 -9.752 1.00 88.69 137 LYS A C 1
ATOM 1054 O O . LYS A 1 137 ? 14.294 -27.523 -9.765 1.00 88.69 137 LYS A O 1
ATOM 1059 N N . ARG A 1 138 ? 12.157 -27.794 -9.135 1.00 90.62 138 ARG A N 1
ATOM 1060 C CA . ARG A 1 138 ? 12.298 -29.132 -8.553 1.00 90.62 138 ARG A CA 1
ATOM 1061 C C . ARG A 1 138 ? 11.337 -30.080 -9.249 1.00 90.62 138 ARG A C 1
ATOM 1063 O O . ARG A 1 138 ? 10.240 -29.677 -9.627 1.00 90.62 138 ARG A O 1
ATOM 1070 N N . ASP A 1 139 ? 11.744 -31.333 -9.377 1.00 93.56 139 ASP A N 1
ATOM 1071 C CA . ASP A 1 139 ? 10.848 -32.396 -9.817 1.00 93.56 139 ASP A CA 1
ATOM 1072 C C . ASP A 1 139 ? 9.723 -32.591 -8.781 1.00 93.56 139 ASP A C 1
ATOM 1074 O O . ASP A 1 139 ? 9.965 -32.564 -7.565 1.00 93.56 139 ASP A O 1
ATOM 1078 N N . LEU A 1 140 ? 8.489 -32.752 -9.264 1.00 84.31 140 LEU A N 1
ATOM 1079 C CA . LEU A 1 140 ? 7.290 -32.963 -8.449 1.00 84.31 140 LEU A CA 1
ATOM 1080 C C . LEU A 1 140 ? 7.421 -34.160 -7.493 1.00 84.31 140 LEU A C 1
ATOM 1082 O O . LEU A 1 140 ? 6.948 -34.086 -6.356 1.00 84.31 140 LEU A O 1
ATOM 1086 N N . VAL A 1 141 ? 8.125 -35.216 -7.905 1.00 84.69 141 VAL A N 1
ATOM 1087 C CA . VAL A 1 141 ? 8.350 -36.424 -7.095 1.00 84.69 141 VAL A CA 1
ATOM 1088 C C . VAL A 1 141 ? 9.304 -36.132 -5.930 1.00 84.69 141 VAL A C 1
ATOM 1090 O O . VAL A 1 141 ? 9.068 -36.548 -4.793 1.00 84.69 141 VAL A O 1
ATOM 1093 N N . VAL A 1 142 ? 10.343 -35.327 -6.172 1.00 77.31 142 VAL A N 1
ATOM 1094 C CA . VAL A 1 142 ? 11.311 -34.911 -5.139 1.00 77.31 142 VAL A CA 1
ATOM 1095 C C . VAL A 1 142 ? 10.667 -33.950 -4.134 1.00 77.31 142 VAL A C 1
ATOM 1097 O O . VAL A 1 142 ? 10.958 -34.005 -2.936 1.00 77.31 142 VAL A O 1
ATOM 1100 N N . ALA A 1 143 ? 9.762 -33.083 -4.598 1.00 70.94 143 ALA A N 1
ATOM 1101 C CA . ALA A 1 143 ? 9.026 -32.162 -3.736 1.00 70.94 143 ALA A CA 1
ATOM 1102 C C . ALA A 1 143 ? 8.069 -32.888 -2.770 1.00 70.94 143 ALA A C 1
ATOM 1104 O O . ALA A 1 143 ? 7.926 -32.453 -1.627 1.00 70.94 143 ALA A O 1
ATOM 1105 N N . GLN A 1 144 ? 7.463 -34.004 -3.191 1.00 69.19 144 GLN A N 1
ATOM 1106 C CA . GLN A 1 144 ? 6.574 -34.805 -2.340 1.00 69.19 144 GLN A CA 1
ATOM 1107 C C . GLN A 1 144 ? 7.334 -35.592 -1.263 1.00 69.19 144 GLN A C 1
ATOM 1109 O O . GLN A 1 144 ? 6.886 -35.642 -0.118 1.00 69.19 144 GLN A O 1
ATOM 1114 N N . ALA A 1 145 ? 8.517 -36.133 -1.576 1.00 60.34 145 ALA A N 1
ATOM 1115 C CA . ALA A 1 145 ? 9.318 -36.887 -0.608 1.00 60.34 145 ALA A CA 1
ATOM 1116 C C . ALA A 1 145 ? 9.859 -36.011 0.544 1.00 60.34 145 ALA A C 1
ATOM 1118 O O . ALA A 1 145 ? 9.908 -36.447 1.698 1.00 60.34 145 ALA A O 1
ATOM 1119 N N . ALA A 1 146 ? 10.210 -34.751 0.256 1.00 53.44 146 ALA A N 1
ATOM 1120 C CA . ALA A 1 146 ? 10.768 -33.816 1.238 1.00 53.44 146 ALA A CA 1
ATOM 1121 C C . ALA A 1 146 ? 9.746 -33.288 2.270 1.00 53.44 146 ALA A C 1
ATOM 1123 O O . ALA A 1 146 ? 10.147 -32.744 3.298 1.00 53.44 146 ALA A O 1
ATOM 1124 N N . GLY A 1 147 ? 8.439 -33.460 2.036 1.00 41.41 147 GLY A N 1
ATOM 1125 C CA . GLY A 1 147 ? 7.377 -33.014 2.950 1.00 41.41 147 GLY A CA 1
ATOM 1126 C C . GLY A 1 147 ? 7.209 -33.863 4.218 1.00 41.41 147 GLY A C 1
ATOM 1127 O O . GLY A 1 147 ? 6.458 -33.475 5.108 1.00 41.41 147 GLY A O 1
ATOM 1128 N N . THR A 1 148 ? 7.905 -35.000 4.326 1.00 40.34 148 THR A N 1
ATOM 1129 C CA . THR A 1 148 ? 7.658 -36.009 5.379 1.00 40.34 148 THR A CA 1
ATOM 1130 C C . THR A 1 148 ? 8.616 -35.917 6.577 1.00 40.34 148 THR A C 1
ATOM 1132 O O . THR A 1 148 ? 8.411 -36.590 7.582 1.00 40.34 148 THR A O 1
ATOM 1135 N N . PHE A 1 149 ? 9.641 -35.057 6.526 1.00 36.75 149 PHE A N 1
ATOM 1136 C CA . PHE A 1 149 ? 10.656 -34.920 7.581 1.00 36.75 149 PHE A CA 1
ATOM 1137 C C . PHE A 1 149 ? 10.845 -33.461 8.021 1.00 36.75 149 PHE A C 1
ATOM 1139 O O . PHE A 1 149 ? 11.887 -32.873 7.764 1.00 36.75 149 PHE A O 1
ATOM 1146 N N . ALA A 1 150 ? 9.849 -32.864 8.684 1.00 35.59 150 ALA A N 1
ATOM 1147 C CA . ALA A 1 150 ? 10.053 -31.741 9.615 1.00 35.59 150 ALA A CA 1
ATOM 1148 C C . ALA A 1 150 ? 8.725 -31.307 10.256 1.00 35.59 150 ALA A C 1
ATOM 1150 O O . ALA A 1 150 ? 8.015 -30.524 9.649 1.00 35.59 150 ALA A O 1
ATOM 1151 N N . ILE A 1 151 ? 8.422 -31.780 11.473 1.00 34.06 151 ILE A N 1
ATOM 1152 C CA . ILE A 1 151 ? 7.907 -31.009 12.631 1.00 34.06 151 ILE A CA 1
ATOM 1153 C C . ILE A 1 151 ? 8.298 -31.852 13.862 1.00 34.06 151 ILE A C 1
ATOM 1155 O O . ILE A 1 151 ? 7.560 -32.717 14.322 1.00 34.06 151 ILE A O 1
ATOM 1159 N N . ALA A 1 152 ? 9.514 -31.648 14.362 1.00 38.22 152 ALA A N 1
ATOM 1160 C CA . ALA A 1 152 ? 9.929 -32.070 15.697 1.00 38.22 152 ALA A CA 1
ATOM 1161 C C . ALA A 1 152 ? 11.096 -31.173 16.127 1.00 38.22 152 ALA A C 1
ATOM 1163 O O . ALA A 1 152 ? 12.247 -31.426 15.787 1.00 38.22 152 ALA A O 1
ATOM 1164 N N . GLY A 1 153 ? 10.793 -30.083 16.833 1.00 29.30 153 GLY A N 1
ATOM 1165 C CA . GLY A 1 153 ? 11.813 -29.238 17.453 1.00 29.30 153 GLY A CA 1
ATOM 1166 C C . GLY A 1 153 ? 11.301 -27.848 17.817 1.00 29.30 153 GLY A C 1
ATOM 1167 O O . GLY A 1 153 ? 10.966 -27.070 16.932 1.00 29.30 153 GLY A O 1
ATOM 1168 N N . GLY A 1 154 ? 11.280 -27.530 19.119 1.00 27.86 154 GLY A N 1
ATOM 1169 C CA . GLY A 1 154 ? 11.272 -26.137 19.586 1.00 27.86 154 GLY A CA 1
ATOM 1170 C C . GLY A 1 154 ? 10.172 -25.705 20.562 1.00 27.86 154 GLY A C 1
ATOM 1171 O O . GLY A 1 154 ? 9.646 -24.607 20.417 1.00 27.86 154 GLY A O 1
ATOM 1172 N N . ALA A 1 155 ? 9.828 -26.506 21.576 1.00 33.25 155 ALA A N 1
ATOM 1173 C CA . ALA A 1 155 ? 9.096 -26.008 22.747 1.00 33.25 155 ALA A CA 1
ATOM 1174 C C . ALA A 1 155 ? 10.090 -25.464 23.791 1.00 33.25 155 ALA A C 1
ATOM 1176 O O . ALA A 1 155 ? 10.488 -26.169 24.718 1.00 33.25 155 ALA A O 1
ATOM 1177 N N . GLU A 1 156 ? 10.519 -24.210 23.626 1.00 34.78 156 GLU A N 1
ATOM 1178 C CA . GLU A 1 156 ? 11.375 -23.518 24.593 1.00 34.78 156 GLU A CA 1
ATOM 1179 C C . GLU A 1 156 ? 10.539 -22.653 25.554 1.00 34.78 156 GLU A C 1
ATOM 1181 O O . GLU A 1 156 ? 9.654 -21.884 25.171 1.00 34.78 156 GLU A O 1
ATOM 1186 N N . LYS A 1 157 ? 10.801 -22.853 26.847 1.00 36.62 157 LYS A N 1
ATOM 1187 C CA . LYS A 1 157 ? 10.030 -22.379 28.000 1.00 36.62 157 LYS A CA 1
ATOM 1188 C C . LYS A 1 157 ? 10.010 -20.848 28.088 1.00 36.62 157 LYS A C 1
ATOM 1190 O O . LYS A 1 157 ? 10.991 -20.234 28.504 1.00 36.62 157 LYS A O 1
ATOM 1195 N N . ARG A 1 158 ? 8.857 -20.220 27.828 1.00 33.09 158 ARG A N 1
ATOM 1196 C CA . ARG A 1 158 ? 8.602 -18.839 28.273 1.00 33.09 158 ARG A CA 1
ATOM 1197 C C . ARG A 1 158 ? 8.384 -18.826 29.787 1.00 33.09 158 ARG A C 1
ATOM 1199 O O . ARG A 1 158 ? 7.369 -19.311 30.280 1.00 33.09 158 ARG A O 1
ATOM 1206 N N . LYS A 1 159 ? 9.348 -18.254 30.516 1.00 34.97 159 LYS A N 1
ATOM 1207 C CA . LYS A 1 159 ? 9.200 -17.844 31.918 1.00 34.97 159 LYS A CA 1
ATOM 1208 C C . LYS A 1 159 ? 8.074 -16.812 32.016 1.00 34.97 159 LYS A C 1
ATOM 1210 O O . LYS A 1 159 ? 8.187 -15.708 31.489 1.00 34.97 159 LYS A O 1
ATOM 1215 N N . VAL A 1 160 ? 6.996 -17.201 32.687 1.00 32.75 160 VAL A N 1
ATOM 1216 C CA . VAL A 1 160 ? 5.923 -16.314 33.138 1.00 32.75 160 VAL A CA 1
ATOM 1217 C C . VAL A 1 160 ? 6.474 -15.466 34.283 1.00 32.75 160 VAL A C 1
ATOM 1219 O O . VAL A 1 160 ? 6.975 -16.003 35.270 1.00 32.75 160 VAL A O 1
ATOM 1222 N N . TRP A 1 161 ? 6.408 -14.143 34.145 1.00 32.19 161 TRP A N 1
ATOM 1223 C CA . TRP A 1 161 ? 6.600 -13.226 35.263 1.00 32.19 161 TRP A CA 1
ATOM 1224 C C . TRP A 1 161 ? 5.361 -13.311 36.159 1.00 32.19 161 TRP A C 1
ATOM 1226 O O . TRP A 1 161 ? 4.296 -12.806 35.811 1.00 32.19 161 TRP A O 1
ATOM 1236 N N . ASN A 1 162 ? 5.497 -13.995 37.294 1.00 30.80 162 ASN A N 1
ATOM 1237 C CA . ASN A 1 162 ? 4.503 -13.988 38.359 1.00 30.80 162 ASN A CA 1
ATOM 1238 C C . ASN A 1 162 ? 4.544 -12.629 39.069 1.00 30.80 162 ASN A C 1
ATOM 1240 O O . ASN A 1 162 ? 5.511 -12.316 39.761 1.00 30.80 162 ASN A O 1
ATOM 1244 N N . LEU A 1 163 ? 3.482 -11.838 38.922 1.00 41.28 163 LEU A N 1
ATOM 1245 C CA . LEU A 1 163 ? 3.142 -10.790 39.885 1.00 41.28 163 LEU A CA 1
ATOM 1246 C C . LEU A 1 163 ? 2.537 -11.450 41.142 1.00 41.28 163 LEU A C 1
ATOM 1248 O O . LEU A 1 163 ? 1.798 -12.431 41.011 1.00 41.28 163 LEU A O 1
ATOM 1252 N N . PRO A 1 164 ? 2.823 -10.949 42.357 1.00 39.22 164 PRO A N 1
ATOM 1253 C CA . PRO A 1 164 ? 2.330 -11.549 43.590 1.00 39.22 164 PRO A CA 1
ATOM 1254 C C . PRO A 1 164 ? 0.820 -11.318 43.733 1.00 39.22 164 PRO A C 1
ATOM 1256 O O . PRO A 1 164 ? 0.354 -10.206 43.985 1.00 39.22 164 PRO A O 1
ATOM 1259 N N . MET A 1 165 ? 0.043 -12.392 43.586 1.00 35.91 165 MET A N 1
ATOM 1260 C CA . MET A 1 165 ? -1.366 -12.423 43.972 1.00 35.91 165 MET A CA 1
ATOM 1261 C C . MET A 1 165 ? -1.478 -12.265 45.494 1.00 35.91 165 MET A C 1
ATOM 1263 O O . MET A 1 165 ? -0.918 -13.051 46.256 1.00 35.91 165 MET A O 1
ATOM 1267 N N . ARG A 1 166 ? -2.226 -11.248 45.936 1.00 45.09 166 ARG A N 1
ATOM 1268 C CA . ARG A 1 166 ? -2.682 -11.106 47.327 1.00 45.09 166 ARG A CA 1
ATOM 1269 C C . ARG A 1 166 ? -3.490 -12.350 47.738 1.00 45.09 166 ARG A C 1
ATOM 1271 O O . ARG A 1 166 ? -4.363 -12.757 46.969 1.00 45.09 166 ARG A O 1
ATOM 1278 N N . PRO A 1 167 ? -3.277 -12.912 48.940 1.00 50.41 167 PRO A N 1
ATOM 1279 C CA . PRO A 1 167 ? -4.068 -14.038 49.420 1.00 50.41 167 PRO A CA 1
ATOM 1280 C C . PRO A 1 167 ? -5.530 -13.620 49.673 1.00 50.41 167 PRO A C 1
ATOM 1282 O O . PRO A 1 167 ? -5.783 -12.498 50.131 1.00 50.41 167 PRO A O 1
ATOM 1285 N N . PRO A 1 168 ? -6.509 -14.496 49.388 1.00 40.75 168 PRO A N 1
ATOM 1286 C CA . PRO A 1 168 ? -7.904 -14.246 49.720 1.00 40.75 168 PRO A CA 1
ATOM 1287 C C . PRO A 1 168 ? -8.092 -14.264 51.243 1.00 40.75 168 PRO A C 1
ATOM 1289 O O . PRO A 1 168 ? -7.661 -15.191 51.926 1.00 40.75 168 PRO A O 1
ATOM 1292 N N . LYS A 1 169 ? -8.747 -13.225 51.776 1.00 46.69 169 LYS A N 1
ATOM 1293 C CA . LYS A 1 169 ? -9.170 -13.159 53.182 1.00 46.69 169 LYS A CA 1
ATOM 1294 C C . LYS A 1 169 ? -10.089 -14.350 53.516 1.00 46.69 169 LYS A C 1
ATOM 1296 O O . LYS A 1 169 ? -11.015 -14.604 52.740 1.00 46.69 169 LYS A O 1
ATOM 1301 N N . PRO A 1 170 ? -9.893 -15.031 54.659 1.00 43.88 170 PRO A N 1
ATOM 1302 C CA . PRO A 1 170 ? -10.815 -16.056 55.127 1.00 43.88 170 PRO A CA 1
ATOM 1303 C C . PRO A 1 170 ? -12.164 -15.416 55.478 1.00 43.88 170 PRO A C 1
ATOM 1305 O O . PRO A 1 170 ? -12.224 -14.410 56.184 1.00 43.88 170 PRO A O 1
ATOM 1308 N N . LYS A 1 171 ? -13.246 -15.977 54.929 1.00 45.59 171 LYS A N 1
ATOM 1309 C CA . LYS A 1 171 ? -14.615 -15.645 55.325 1.00 45.59 171 LYS A CA 1
ATOM 1310 C C . LYS A 1 171 ? -14.914 -16.358 56.637 1.00 45.59 171 LYS A C 1
ATOM 1312 O O . LYS A 1 171 ? -14.892 -17.583 56.698 1.00 45.59 171 LYS A O 1
ATOM 1317 N N . GLU A 1 172 ? -15.174 -15.551 57.649 1.00 42.53 172 GLU A N 1
ATOM 1318 C CA . GLU A 1 172 ? -15.651 -15.934 58.968 1.00 42.53 172 GLU A CA 1
ATOM 1319 C C . GLU A 1 172 ? -17.023 -16.608 58.844 1.00 42.53 172 GLU A C 1
ATOM 1321 O O . GLU A 1 172 ? -17.950 -16.071 58.228 1.00 42.53 172 GLU A O 1
ATOM 1326 N N . ALA A 1 173 ? -17.120 -17.821 59.379 1.00 47.50 173 ALA A N 1
ATOM 1327 C CA . ALA A 1 173 ? -18.355 -18.572 59.481 1.00 47.50 173 ALA A CA 1
ATOM 1328 C C . ALA A 1 173 ? -19.180 -18.012 60.647 1.00 47.50 173 ALA A C 1
ATOM 1330 O O . ALA A 1 173 ? -18.747 -18.066 61.794 1.00 47.50 173 ALA A O 1
ATOM 1331 N N . SER A 1 174 ? -20.372 -17.502 60.343 1.00 52.75 174 SER A N 1
ATOM 1332 C CA . SER A 1 174 ? -21.438 -17.290 61.320 1.00 52.75 174 SER A CA 1
ATOM 1333 C C . SER A 1 174 ? -22.533 -18.316 61.051 1.00 52.75 174 SER A C 1
ATOM 1335 O O . SER A 1 174 ? -22.991 -18.486 59.919 1.00 52.75 174 SER A O 1
ATOM 1337 N N . SER A 1 175 ? -22.858 -19.056 62.099 1.00 55.28 175 SER A N 1
ATOM 1338 C CA . SER A 1 175 ? -23.702 -20.242 62.134 1.00 55.28 175 SER A CA 1
ATOM 1339 C C . SER A 1 175 ? -25.116 -19.946 62.647 1.00 55.28 175 SER A C 1
ATOM 1341 O O . SER A 1 175 ? -25.279 -19.075 63.498 1.00 55.28 175 SER A O 1
ATOM 1343 N N . LEU A 1 176 ? -26.045 -20.836 62.255 1.00 52.34 176 LEU A N 1
ATOM 1344 C CA . LEU A 1 176 ? -27.363 -21.181 62.843 1.00 52.34 176 LEU A CA 1
ATOM 1345 C C . LEU A 1 176 ? -28.611 -20.432 62.311 1.00 52.34 176 LEU A C 1
ATOM 1347 O O . LEU A 1 176 ? -28.507 -19.281 61.901 1.00 52.34 176 LEU A O 1
ATOM 1351 N N . PRO A 1 177 ? -29.825 -21.019 62.437 1.00 59.19 177 PRO A N 1
ATOM 1352 C CA . PRO A 1 177 ? -30.173 -22.427 62.202 1.00 59.19 177 PRO A CA 1
ATOM 1353 C C . PRO A 1 177 ? -31.468 -22.620 61.369 1.00 59.19 177 PRO A C 1
ATOM 1355 O O . PRO A 1 177 ? -32.316 -21.745 61.283 1.00 59.19 177 PRO A O 1
ATOM 1358 N N . ASN A 1 178 ? -31.574 -23.823 60.798 1.00 47.91 178 ASN A N 1
ATOM 1359 C CA . ASN A 1 178 ? -32.754 -24.689 60.657 1.00 47.91 178 ASN A CA 1
ATOM 1360 C C . ASN A 1 178 ? -34.141 -24.081 60.347 1.00 47.91 178 ASN A C 1
ATOM 1362 O O . ASN A 1 178 ? -34.738 -23.419 61.186 1.00 47.91 178 ASN A O 1
ATOM 1366 N N . ASP A 1 179 ? -34.725 -24.499 59.218 1.00 43.97 179 ASP A N 1
ATOM 1367 C CA . ASP A 1 179 ? -36.166 -24.762 59.153 1.00 43.97 179 ASP A CA 1
ATOM 1368 C C . ASP A 1 179 ? -36.462 -25.874 58.132 1.00 43.97 179 ASP A C 1
ATOM 1370 O O . ASP A 1 179 ? -36.419 -25.696 56.910 1.00 43.97 179 ASP A O 1
ATOM 1374 N N . GLU A 1 180 ? -36.747 -27.061 58.670 1.00 53.16 180 GLU A N 1
ATOM 1375 C CA . GLU A 1 180 ? -37.311 -28.203 57.962 1.00 53.16 180 GLU A CA 1
ATOM 1376 C C . GLU A 1 180 ? -38.740 -27.879 57.504 1.00 53.16 180 GLU A C 1
ATOM 1378 O O . GLU A 1 180 ? -39.666 -27.766 58.309 1.00 53.16 180 GLU A O 1
ATOM 1383 N N . LYS A 1 181 ? -38.975 -27.827 56.188 1.00 54.59 181 LYS A N 1
ATOM 1384 C CA . LYS A 1 181 ? -40.328 -27.968 55.630 1.00 54.59 181 LYS A CA 1
ATOM 1385 C C . LYS A 1 181 ? -40.394 -29.080 54.591 1.00 54.59 181 LYS A C 1
ATOM 1387 O O . LYS A 1 181 ? -40.078 -28.900 53.421 1.00 54.59 181 LYS A O 1
ATOM 1392 N N . LYS A 1 182 ? -40.866 -30.224 55.097 1.00 49.34 182 LYS A N 1
ATOM 1393 C CA . LYS A 1 182 ? -41.746 -31.233 54.484 1.00 49.34 182 LYS A CA 1
ATOM 1394 C C . LYS A 1 182 ? -41.741 -31.309 52.953 1.00 49.34 182 LYS A C 1
ATOM 1396 O O . LYS A 1 182 ? -42.410 -30.546 52.256 1.00 49.34 182 LYS A O 1
ATOM 1401 N N . ALA A 1 183 ? -41.092 -32.366 52.480 1.00 48.72 183 ALA A N 1
ATOM 1402 C CA . ALA A 1 183 ? -41.229 -32.920 51.146 1.00 48.72 183 ALA A CA 1
ATOM 1403 C C . ALA A 1 183 ? -42.689 -33.300 50.822 1.00 48.72 183 ALA A C 1
ATOM 1405 O O . ALA A 1 183 ? -43.360 -33.984 51.596 1.00 48.72 183 ALA A O 1
ATOM 1406 N N . LYS A 1 184 ? -43.149 -32.900 49.630 1.00 55.53 184 LYS A N 1
ATOM 1407 C CA . LYS A 1 184 ? -44.217 -33.576 48.880 1.00 55.53 184 LYS A CA 1
ATOM 1408 C C . LYS A 1 184 ? -43.557 -34.330 47.717 1.00 55.53 184 LYS A C 1
ATOM 1410 O O . LYS A 1 184 ? -42.772 -33.702 47.002 1.00 55.53 184 LYS A O 1
ATOM 1415 N N . PRO A 1 185 ? -43.870 -35.615 47.484 1.00 51.22 185 PRO A N 1
ATOM 1416 C CA . PRO A 1 185 ? -43.395 -36.325 46.305 1.00 51.22 185 PRO A CA 1
ATOM 1417 C C . PRO A 1 185 ? -44.125 -35.757 45.082 1.00 51.22 185 PRO A C 1
ATOM 1419 O O . PRO A 1 185 ? -45.351 -35.802 45.006 1.00 51.22 185 PRO A O 1
ATOM 1422 N N . LYS A 1 186 ? -43.383 -35.145 44.155 1.00 52.56 186 LYS A N 1
ATOM 1423 C CA . LYS A 1 186 ? -43.889 -34.809 42.820 1.00 52.56 186 LYS A CA 1
ATOM 1424 C C . LYS A 1 186 ? -43.385 -35.865 41.851 1.00 52.56 186 LYS A C 1
ATOM 1426 O O . LYS A 1 186 ? -42.179 -36.079 41.758 1.00 52.56 186 LYS A O 1
ATOM 1431 N N . ASP A 1 187 ? -44.331 -36.485 41.155 1.00 51.09 187 ASP A N 1
ATOM 1432 C CA . ASP A 1 187 ? -44.118 -37.452 40.086 1.00 51.09 187 ASP A CA 1
ATOM 1433 C C . ASP A 1 187 ? -42.998 -37.027 39.134 1.00 51.09 187 ASP A C 1
ATOM 1435 O O . ASP A 1 187 ? -43.032 -35.958 38.512 1.00 51.09 187 ASP A O 1
ATOM 1439 N N . VAL A 1 188 ? -42.009 -37.909 39.012 1.00 52.94 188 VAL A N 1
ATOM 1440 C CA . VAL A 1 188 ? -40.927 -37.824 38.036 1.00 52.94 188 VAL A CA 1
ATOM 1441 C C . VAL A 1 188 ? -41.529 -38.072 36.653 1.00 52.94 188 VAL A C 1
ATOM 1443 O O . VAL A 1 188 ? -41.614 -39.197 36.165 1.00 52.94 188 VAL A O 1
ATOM 1446 N N . LYS A 1 189 ? -41.971 -36.989 36.007 1.00 60.84 189 LYS A N 1
ATOM 1447 C CA . LYS A 1 189 ? -42.234 -36.962 34.566 1.00 60.84 189 LYS A CA 1
ATOM 1448 C C . LYS A 1 189 ? -40.893 -37.114 33.854 1.00 60.84 189 LYS A C 1
ATOM 1450 O O . LYS A 1 189 ? -40.113 -36.166 33.801 1.00 60.84 189 LYS A O 1
ATOM 1455 N N . VAL A 1 190 ? -40.642 -38.307 33.318 1.00 57.34 190 VAL A N 1
ATOM 1456 C CA . VAL A 1 190 ? -39.544 -38.589 32.385 1.00 57.34 190 VAL A CA 1
ATOM 1457 C C . VAL A 1 190 ? -39.564 -37.511 31.290 1.00 57.34 190 VAL A C 1
ATOM 1459 O O . VAL A 1 190 ? -40.565 -37.408 30.569 1.00 57.34 190 VAL A O 1
ATOM 1462 N N . PRO A 1 191 ? -38.531 -36.653 31.185 1.00 60.09 191 PRO A N 1
ATOM 1463 C CA . PRO A 1 191 ? -38.498 -35.616 30.172 1.00 60.09 191 PRO A CA 1
ATOM 1464 C C . PRO A 1 191 ? -38.394 -36.295 28.811 1.00 60.09 191 PRO A C 1
ATOM 1466 O O . PRO A 1 191 ? -37.423 -36.977 28.500 1.00 60.09 191 PRO A O 1
ATOM 1469 N N . LYS A 1 192 ? -39.456 -36.131 28.023 1.00 67.25 192 LYS A N 1
ATOM 1470 C CA . LYS A 1 192 ? -39.561 -36.572 26.637 1.00 67.25 192 LYS A CA 1
ATOM 1471 C C . LYS A 1 192 ? -38.368 -35.980 25.883 1.00 67.25 192 LYS A C 1
ATOM 1473 O O . LYS A 1 192 ? -38.320 -34.764 25.707 1.00 67.25 192 LYS A O 1
ATOM 1478 N N . THR A 1 193 ? -37.406 -36.823 25.508 1.00 65.12 193 THR A N 1
ATOM 1479 C CA . THR A 1 193 ? -36.243 -36.471 24.688 1.00 65.12 193 THR A CA 1
ATOM 1480 C C . THR A 1 193 ? -36.748 -35.793 23.419 1.00 65.12 193 THR A C 1
ATOM 1482 O O . THR A 1 193 ? -37.238 -36.454 22.507 1.00 65.12 193 THR A O 1
ATOM 1485 N N . GLN A 1 194 ? -36.730 -34.461 23.395 1.00 67.56 194 GLN A N 1
ATOM 1486 C CA . GLN A 1 194 ? -37.000 -33.703 22.185 1.00 67.56 194 GLN A CA 1
ATOM 1487 C C . GLN A 1 194 ? -35.789 -33.917 21.284 1.00 67.56 194 GLN A C 1
ATOM 1489 O O . GLN A 1 194 ? -34.687 -33.486 21.621 1.00 67.56 194 GLN A O 1
ATOM 1494 N N . GLU A 1 195 ? -35.981 -34.639 20.179 1.00 75.00 195 GLU A N 1
ATOM 1495 C CA . GLU A 1 195 ? -34.985 -34.721 19.115 1.00 75.00 195 GLU A CA 1
ATOM 1496 C C . GLU A 1 195 ? -34.555 -33.299 18.754 1.00 75.00 195 GLU A C 1
ATOM 1498 O O . GLU A 1 195 ? -35.381 -32.457 18.390 1.00 75.00 195 GLU A O 1
ATOM 1503 N N . ALA A 1 196 ? -33.263 -33.014 18.921 1.00 78.12 196 ALA A N 1
ATOM 1504 C CA . ALA A 1 196 ? -32.699 -31.716 18.608 1.00 78.12 196 ALA A CA 1
ATOM 1505 C C . ALA A 1 196 ? -32.955 -31.416 17.126 1.00 78.12 196 ALA A C 1
ATOM 1507 O O . ALA A 1 196 ? -32.374 -32.042 16.236 1.00 78.12 196 ALA A O 1
ATOM 1508 N N . VAL A 1 197 ? -33.862 -30.473 16.861 1.00 85.25 197 VAL A N 1
ATOM 1509 C CA . VAL A 1 197 ? -34.159 -30.002 15.509 1.00 85.25 197 VAL A CA 1
ATOM 1510 C C . VAL A 1 197 ? -32.862 -29.453 14.928 1.00 85.25 197 VAL A C 1
ATOM 1512 O O . VAL A 1 197 ? -32.330 -28.460 15.427 1.00 85.25 197 VAL A O 1
ATOM 1515 N N . LYS A 1 198 ? -32.337 -30.112 13.886 1.00 82.31 198 LYS A N 1
ATOM 1516 C CA . LYS A 1 198 ? -31.123 -29.664 13.196 1.00 82.31 198 LYS A CA 1
ATOM 1517 C C . LYS A 1 198 ? -31.312 -28.198 12.778 1.00 82.31 198 LYS A C 1
ATOM 1519 O O . LYS A 1 198 ? -32.326 -27.890 12.141 1.00 82.31 198 LYS A O 1
ATOM 1524 N N . PRO A 1 199 ? -30.394 -27.288 13.145 1.00 83.00 199 PRO A N 1
ATOM 1525 C CA . PRO A 1 199 ? -30.532 -25.878 12.813 1.00 83.00 199 PRO A CA 1
ATOM 1526 C C . PRO A 1 199 ? -30.615 -25.711 11.294 1.00 83.00 199 PRO A C 1
ATOM 1528 O O . PRO A 1 199 ? -29.855 -26.326 10.544 1.00 83.00 199 PRO A O 1
ATOM 1531 N N . LYS A 1 200 ? -31.569 -24.896 10.829 1.00 89.75 200 LYS A N 1
ATOM 1532 C CA . LYS A 1 200 ? -31.689 -24.567 9.403 1.00 89.75 200 LYS A CA 1
ATOM 1533 C C . LYS A 1 200 ? -30.393 -23.875 8.948 1.00 89.75 200 LYS A C 1
ATOM 1535 O O . LYS A 1 200 ? -29.909 -23.008 9.680 1.00 89.75 200 LYS A O 1
ATOM 1540 N N . PRO A 1 201 ? -29.842 -24.222 7.770 1.00 88.94 201 PRO A N 1
ATOM 1541 C CA . PRO A 1 201 ? -28.615 -23.610 7.273 1.00 88.94 201 PRO A CA 1
ATOM 1542 C C . PRO A 1 201 ? -28.793 -22.093 7.158 1.00 88.94 201 PRO A C 1
ATOM 1544 O O . PRO A 1 201 ? -29.826 -21.620 6.673 1.00 88.94 201 PRO A O 1
ATOM 1547 N N . LYS A 1 202 ? -27.800 -21.326 7.625 1.00 91.62 202 LYS A N 1
ATOM 1548 C CA . LYS A 1 202 ? -27.836 -19.863 7.524 1.00 91.62 202 LYS A CA 1
ATOM 1549 C C . LYS A 1 202 ? -27.844 -19.445 6.048 1.00 91.62 202 LYS A C 1
ATOM 1551 O O . LYS A 1 202 ? -27.098 -20.025 5.255 1.00 91.62 202 LYS A O 1
ATOM 1556 N N . PRO A 1 203 ? -28.665 -18.455 5.658 1.00 93.50 203 PRO A N 1
ATOM 1557 C CA . PRO A 1 203 ? -28.652 -17.947 4.293 1.00 93.50 203 PRO A CA 1
ATOM 1558 C C . PRO A 1 203 ? -27.287 -17.324 3.972 1.00 93.50 203 PRO A C 1
ATOM 1560 O O . PRO A 1 203 ? -26.687 -16.664 4.817 1.00 93.50 203 PRO A O 1
ATOM 1563 N N . LEU A 1 204 ? -26.798 -17.522 2.745 1.00 93.88 204 LEU A N 1
ATOM 1564 C CA . LEU A 1 204 ? -25.542 -16.920 2.297 1.00 93.88 204 LEU A CA 1
ATOM 1565 C C . LEU A 1 204 ? -25.681 -15.387 2.214 1.00 93.88 204 LEU A C 1
ATOM 1567 O O . LEU A 1 204 ? -26.644 -14.905 1.608 1.00 93.88 204 LEU A O 1
ATOM 1571 N N . PRO A 1 205 ? -24.723 -14.613 2.756 1.00 94.69 205 PRO A N 1
ATOM 1572 C CA . PRO A 1 205 ? -24.704 -13.162 2.613 1.00 94.69 205 PRO A CA 1
ATOM 1573 C C . PRO A 1 205 ? -24.696 -12.727 1.144 1.00 94.69 205 PRO A C 1
ATOM 1575 O O . PRO A 1 205 ? -23.979 -13.290 0.315 1.00 94.69 205 PRO A O 1
ATOM 1578 N N . LEU A 1 206 ? -25.468 -11.685 0.826 1.00 94.00 206 LEU A N 1
ATOM 1579 C CA . LEU A 1 206 ? -25.477 -11.071 -0.503 1.00 94.00 206 LEU A CA 1
ATOM 1580 C C . LEU A 1 206 ? -24.245 -10.171 -0.672 1.00 94.00 206 LEU A C 1
ATOM 1582 O O . LEU A 1 206 ? -24.007 -9.270 0.137 1.00 94.00 206 LEU A O 1
ATOM 1586 N N . LEU A 1 207 ? -23.477 -10.405 -1.739 1.00 95.31 207 LEU A N 1
ATOM 1587 C CA . LEU A 1 207 ? -22.240 -9.685 -2.045 1.00 95.31 207 LEU A CA 1
ATOM 1588 C C . LEU A 1 207 ? -22.451 -8.663 -3.168 1.00 95.31 207 LEU A C 1
ATOM 1590 O O . LEU A 1 207 ? -23.052 -8.977 -4.190 1.00 95.31 207 LEU A O 1
ATOM 1594 N N . SER A 1 208 ? -21.894 -7.461 -3.005 1.00 93.94 208 SER A N 1
ATOM 1595 C CA . SER A 1 208 ? -21.931 -6.387 -4.008 1.00 93.94 208 SER A CA 1
ATOM 1596 C C . SER A 1 208 ? -20.629 -6.354 -4.812 1.00 93.94 208 SER A C 1
ATOM 1598 O O . SER A 1 208 ? -19.715 -5.593 -4.491 1.00 93.94 208 SER A O 1
ATOM 1600 N N . TRP A 1 209 ? -20.542 -7.168 -5.863 1.00 95.44 209 TRP A N 1
ATOM 1601 C CA . TRP A 1 209 ? -19.381 -7.206 -6.756 1.00 95.44 209 TRP A CA 1
ATOM 1602 C C . TRP A 1 209 ? -19.371 -5.999 -7.695 1.00 95.44 209 TRP A C 1
ATOM 1604 O O . TRP A 1 209 ? -20.228 -5.883 -8.572 1.00 95.44 209 TRP A O 1
ATOM 1614 N N . LYS A 1 210 ? -18.379 -5.118 -7.547 1.00 95.69 210 LYS A N 1
ATOM 1615 C CA . LYS A 1 210 ? -18.184 -3.974 -8.442 1.00 95.69 210 LYS A CA 1
ATOM 1616 C C . LYS A 1 210 ? -16.934 -4.184 -9.293 1.00 95.69 210 LYS A C 1
ATOM 1618 O O . LYS A 1 210 ? -15.877 -4.490 -8.751 1.00 95.69 210 LYS A O 1
ATOM 1623 N N . SER A 1 211 ? -17.070 -4.048 -10.611 1.00 95.31 211 SER A N 1
ATOM 1624 C CA . SER A 1 211 ? -15.928 -4.114 -11.531 1.00 95.31 211 SER A CA 1
ATOM 1625 C C . SER A 1 211 ? -14.984 -2.946 -11.261 1.00 95.31 211 SER A C 1
ATOM 1627 O O . SER A 1 211 ? -15.454 -1.822 -11.052 1.00 95.31 211 SER A O 1
ATOM 1629 N N . LEU A 1 212 ? -13.673 -3.193 -11.274 1.00 95.06 212 LEU A N 1
ATOM 1630 C CA . LEU A 1 212 ? -12.713 -2.092 -11.312 1.00 95.06 212 LEU A CA 1
ATOM 1631 C C . LEU A 1 212 ? -12.793 -1.422 -12.691 1.00 95.06 212 LEU A C 1
ATOM 1633 O O . LEU A 1 212 ? -12.994 -2.118 -13.690 1.00 95.06 212 LEU A O 1
ATOM 1637 N N . PRO A 1 213 ? -12.629 -0.091 -12.765 1.00 91.88 213 PRO A N 1
ATOM 1638 C CA . PRO A 1 213 ? -12.627 0.646 -14.023 1.00 91.88 213 PRO A CA 1
ATOM 1639 C C . PRO A 1 213 ? -11.262 0.522 -14.720 1.00 91.88 213 PRO A C 1
ATOM 1641 O O . PRO A 1 213 ? -10.640 1.533 -15.025 1.00 91.88 213 PRO A O 1
ATOM 1644 N N . VAL A 1 214 ? -10.747 -0.704 -14.882 1.00 90.50 214 VAL A N 1
ATOM 1645 C CA . VAL A 1 214 ? -9.456 -0.961 -15.535 1.00 90.50 214 VAL A CA 1
ATOM 1646 C C . VAL A 1 214 ? -9.492 -2.208 -16.401 1.00 90.50 214 VAL A C 1
ATOM 1648 O O . VAL A 1 214 ? -10.078 -3.228 -16.036 1.00 90.50 214 VAL A O 1
ATOM 1651 N N . VAL A 1 215 ? -8.786 -2.130 -17.524 1.00 90.75 215 VAL A N 1
ATOM 1652 C CA . VAL A 1 215 ? -8.535 -3.253 -18.428 1.00 90.75 215 VAL A CA 1
ATOM 1653 C C . VAL A 1 215 ? -7.083 -3.681 -18.238 1.00 90.75 215 VAL A C 1
ATOM 1655 O O . VAL A 1 215 ? -6.213 -3.348 -19.034 1.00 90.75 215 VAL A O 1
ATOM 1658 N N . LEU A 1 216 ? -6.812 -4.347 -17.116 1.00 93.88 216 LEU A N 1
ATOM 1659 C CA . LEU A 1 216 ? -5.502 -4.926 -16.817 1.00 93.88 216 LEU A CA 1
ATOM 1660 C C . LEU A 1 216 ? -5.632 -6.436 -16.744 1.00 93.88 216 LEU A C 1
ATOM 1662 O O . LEU A 1 216 ? -6.559 -6.953 -16.112 1.00 93.88 216 LEU A O 1
ATOM 1666 N N . THR A 1 217 ? -4.683 -7.137 -17.350 1.00 95.25 217 THR A N 1
ATOM 1667 C CA . THR A 1 217 ? -4.485 -8.557 -17.065 1.00 95.25 217 THR A CA 1
ATOM 1668 C C . THR A 1 217 ? -4.025 -8.742 -15.617 1.00 95.25 217 THR A C 1
ATOM 1670 O O . THR A 1 217 ? -3.681 -7.783 -14.914 1.00 95.25 217 THR A O 1
ATOM 1673 N N . ARG A 1 218 ? -4.041 -9.989 -15.141 1.00 96.19 218 ARG A N 1
ATOM 1674 C CA . ARG A 1 218 ? -3.531 -10.315 -13.809 1.00 96.19 218 ARG A CA 1
ATOM 1675 C C . ARG A 1 218 ? -2.068 -9.900 -13.655 1.00 96.19 218 ARG A C 1
ATOM 1677 O O . ARG A 1 218 ? -1.745 -9.192 -12.706 1.00 96.19 218 ARG A O 1
ATOM 1684 N N . ASP A 1 219 ? -1.230 -10.319 -14.597 1.00 96.81 219 ASP A N 1
ATOM 1685 C CA . ASP A 1 219 ? 0.223 -10.157 -14.527 1.00 96.81 219 ASP A CA 1
ATOM 1686 C C . ASP A 1 219 ? 0.613 -8.674 -14.571 1.00 96.81 219 ASP A C 1
ATOM 1688 O O . ASP A 1 219 ? 1.373 -8.207 -13.729 1.00 96.81 219 ASP A O 1
ATOM 1692 N N . GLU A 1 220 ? -0.013 -7.886 -15.452 1.00 95.81 220 GLU A N 1
ATOM 1693 C CA . GLU A 1 220 ? 0.225 -6.437 -15.526 1.00 95.81 220 GLU A CA 1
ATOM 1694 C C . GLU A 1 220 ? -0.126 -5.709 -14.223 1.00 95.81 220 GLU A C 1
ATOM 1696 O O . GLU A 1 220 ? 0.549 -4.757 -13.825 1.00 95.81 220 GLU A O 1
ATOM 1701 N N . ALA A 1 221 ? -1.208 -6.115 -13.558 1.00 96.31 221 ALA A N 1
ATOM 1702 C CA . ALA A 1 221 ? -1.584 -5.532 -12.280 1.00 96.31 221 ALA A CA 1
ATOM 1703 C C . ALA A 1 221 ? -0.651 -5.996 -11.152 1.00 96.31 221 ALA A C 1
ATOM 1705 O O . ALA A 1 221 ? -0.275 -5.166 -10.327 1.00 96.31 221 ALA A O 1
ATOM 1706 N N . GLU A 1 222 ? -0.232 -7.265 -11.124 1.00 97.19 222 GLU A N 1
ATOM 1707 C CA . GLU A 1 222 ? 0.764 -7.760 -10.162 1.00 97.19 222 GLU A CA 1
ATOM 1708 C C . GLU A 1 222 ? 2.108 -7.025 -10.310 1.00 97.19 222 GLU A C 1
ATOM 1710 O O . GLU A 1 222 ? 2.680 -6.606 -9.300 1.00 97.19 222 GLU A O 1
ATOM 1715 N N . ASP A 1 223 ? 2.547 -6.751 -11.540 1.00 97.31 223 ASP A N 1
ATOM 1716 C CA . ASP A 1 223 ? 3.738 -5.948 -11.833 1.00 97.31 223 ASP A CA 1
ATOM 1717 C C . ASP A 1 223 ? 3.609 -4.512 -11.303 1.00 97.31 223 ASP A C 1
ATOM 1719 O O . ASP A 1 223 ? 4.496 -4.004 -10.608 1.00 97.31 223 ASP A O 1
ATOM 1723 N N . ARG A 1 224 ? 2.473 -3.848 -11.567 1.00 97.12 224 ARG A N 1
ATOM 1724 C CA . ARG A 1 224 ? 2.199 -2.492 -11.052 1.00 97.12 224 ARG A CA 1
ATOM 1725 C C . ARG A 1 224 ? 2.132 -2.467 -9.524 1.00 97.12 224 ARG A C 1
ATOM 1727 O O . ARG A 1 224 ? 2.665 -1.542 -8.909 1.00 97.12 224 ARG A O 1
ATOM 1734 N N . ILE A 1 225 ? 1.510 -3.476 -8.911 1.00 97.44 225 ILE A N 1
ATOM 1735 C CA . ILE A 1 225 ? 1.443 -3.643 -7.453 1.00 97.44 225 ILE A CA 1
ATOM 1736 C C . ILE A 1 225 ? 2.854 -3.815 -6.884 1.00 97.44 225 ILE A C 1
ATOM 1738 O O . ILE A 1 225 ? 3.200 -3.148 -5.909 1.00 97.44 225 ILE A O 1
ATOM 1742 N N . PHE A 1 226 ? 3.688 -4.652 -7.503 1.00 97.75 226 PHE A N 1
ATOM 1743 C CA . PHE A 1 226 ? 5.064 -4.869 -7.068 1.00 97.75 226 PHE A CA 1
ATOM 1744 C C . PHE A 1 226 ? 5.895 -3.582 -7.138 1.00 97.75 226 PHE A C 1
ATOM 1746 O O . PHE A 1 226 ? 6.565 -3.235 -6.162 1.00 97.75 226 PHE A O 1
ATOM 1753 N N . ILE A 1 227 ? 5.791 -2.828 -8.240 1.00 97.94 227 ILE A N 1
ATOM 1754 C CA . ILE A 1 227 ? 6.460 -1.527 -8.385 1.00 97.94 227 ILE A CA 1
ATOM 1755 C C . ILE A 1 227 ? 5.984 -0.547 -7.307 1.00 97.94 227 ILE A C 1
ATOM 1757 O O . ILE A 1 227 ? 6.811 0.076 -6.636 1.00 97.94 227 ILE A O 1
ATOM 1761 N N . ARG A 1 228 ? 4.664 -0.426 -7.107 1.00 97.31 228 ARG A N 1
ATOM 1762 C CA . ARG A 1 228 ? 4.082 0.450 -6.080 1.00 97.31 228 ARG A CA 1
ATOM 1763 C C . ARG A 1 228 ? 4.617 0.099 -4.694 1.00 97.31 228 ARG A C 1
ATOM 1765 O O . ARG A 1 228 ? 5.106 0.982 -4.000 1.00 97.31 228 ARG A O 1
ATOM 1772 N N . GLU A 1 229 ? 4.542 -1.167 -4.291 1.00 97.31 229 GLU A N 1
ATOM 1773 C CA . GLU A 1 229 ? 4.957 -1.618 -2.956 1.00 97.31 229 GLU A CA 1
ATOM 1774 C C . GLU A 1 229 ? 6.466 -1.431 -2.732 1.00 97.31 229 GLU A C 1
ATOM 1776 O O . GLU A 1 229 ? 6.875 -0.975 -1.661 1.00 97.31 229 GLU A O 1
ATOM 1781 N N . PHE A 1 230 ? 7.295 -1.686 -3.753 1.00 97.38 230 PHE A N 1
ATOM 1782 C CA . PHE A 1 230 ? 8.730 -1.403 -3.689 1.00 97.38 230 PHE A CA 1
ATOM 1783 C C . PHE A 1 230 ? 8.995 0.092 -3.468 1.00 97.38 230 PHE A C 1
ATOM 1785 O O . PHE A 1 230 ? 9.690 0.469 -2.524 1.00 97.38 230 PHE A O 1
ATOM 1792 N N . LEU A 1 231 ? 8.413 0.959 -4.300 1.00 97.44 231 LEU A N 1
ATOM 1793 C CA . LEU A 1 231 ? 8.652 2.403 -4.227 1.00 97.44 231 LEU A CA 1
ATOM 1794 C C . LEU A 1 231 ? 8.049 3.031 -2.969 1.00 97.44 231 LEU A C 1
ATOM 1796 O O . LEU A 1 231 ? 8.624 3.959 -2.412 1.00 97.44 231 LEU A O 1
ATOM 1800 N N . PHE A 1 232 ? 6.937 2.500 -2.463 1.00 95.75 232 PHE A N 1
ATOM 1801 C CA . PHE A 1 232 ? 6.346 2.955 -1.206 1.00 95.75 232 PHE A CA 1
ATOM 1802 C C . PHE A 1 232 ? 7.216 2.635 -0.002 1.00 95.75 232 PHE A C 1
ATOM 1804 O O . PHE A 1 232 ? 7.111 3.331 1.007 1.00 95.75 232 PHE A O 1
ATOM 1811 N N . ARG A 1 233 ? 8.011 1.570 -0.078 1.00 94.69 233 ARG A N 1
ATOM 1812 C CA . ARG A 1 233 ? 8.911 1.180 0.997 1.00 94.69 233 ARG A CA 1
ATOM 1813 C C . ARG A 1 233 ? 10.257 1.882 0.896 1.00 94.69 233 ARG A C 1
ATOM 1815 O O . ARG A 1 233 ? 10.764 2.362 1.899 1.00 94.69 233 ARG A O 1
ATOM 1822 N N . PHE A 1 234 ? 10.826 1.931 -0.304 1.00 96.38 234 PHE A N 1
ATOM 1823 C CA . PHE A 1 234 ? 12.201 2.382 -0.498 1.00 96.38 234 PHE A CA 1
ATOM 1824 C C . PHE A 1 234 ? 12.321 3.803 -1.045 1.00 96.38 234 PHE A C 1
ATOM 1826 O O . PHE A 1 234 ? 13.439 4.289 -1.140 1.00 96.38 234 PHE A O 1
ATOM 1833 N N . GLY A 1 235 ? 11.208 4.473 -1.373 1.00 95.56 235 GLY A N 1
ATOM 1834 C CA . GLY A 1 235 ? 11.152 5.782 -2.040 1.00 95.56 235 GLY A CA 1
ATOM 1835 C C . GLY A 1 235 ? 12.028 6.875 -1.420 1.00 95.56 235 GLY A C 1
ATOM 1836 O O . GLY A 1 235 ? 12.626 7.658 -2.159 1.00 95.56 235 GLY A O 1
ATOM 1837 N N . ASP A 1 236 ? 12.154 6.879 -0.092 1.00 94.44 236 ASP A N 1
ATOM 1838 C CA . ASP A 1 236 ? 12.964 7.848 0.660 1.00 94.44 236 ASP A CA 1
ATOM 1839 C C . ASP A 1 236 ? 14.477 7.550 0.608 1.00 94.44 236 ASP A C 1
ATOM 1841 O O . ASP A 1 236 ? 15.296 8.445 0.809 1.00 94.44 236 ASP A O 1
ATOM 1845 N N . TYR A 1 237 ? 14.857 6.309 0.295 1.00 92.88 237 TYR A N 1
ATOM 1846 C CA . TYR A 1 237 ? 16.250 5.847 0.186 1.00 92.88 237 TYR A CA 1
ATOM 1847 C C . TYR A 1 237 ? 16.787 5.898 -1.242 1.00 92.88 237 TYR A C 1
ATOM 1849 O O . TYR A 1 237 ? 17.982 5.702 -1.487 1.00 92.88 237 TYR A O 1
ATOM 1857 N N . ILE A 1 238 ? 15.897 6.149 -2.196 1.00 94.88 238 ILE A N 1
ATOM 1858 C CA . ILE A 1 238 ? 16.250 6.360 -3.587 1.00 94.88 238 ILE A CA 1
ATOM 1859 C C . ILE A 1 238 ? 16.946 7.722 -3.731 1.00 94.88 238 ILE A C 1
ATOM 1861 O O . ILE A 1 238 ? 16.592 8.670 -3.040 1.00 94.88 238 ILE A O 1
ATOM 1865 N N . GLU A 1 239 ? 17.958 7.847 -4.599 1.00 93.12 239 GLU A N 1
ATOM 1866 C CA . GLU A 1 239 ? 18.612 9.136 -4.863 1.00 93.12 239 GLU A CA 1
ATOM 1867 C C . GLU A 1 239 ? 18.459 9.553 -6.338 1.00 93.12 239 GLU A C 1
ATOM 1869 O O . GLU A 1 239 ? 19.005 8.881 -7.214 1.00 93.12 239 GLU A O 1
ATOM 1874 N N . PRO A 1 240 ? 17.777 10.675 -6.639 1.00 95.75 240 PRO A N 1
ATOM 1875 C CA . PRO A 1 240 ? 17.099 11.571 -5.696 1.00 95.75 240 PRO A CA 1
ATOM 1876 C C . PRO A 1 240 ? 15.866 10.913 -5.034 1.00 95.75 240 PRO A C 1
ATOM 1878 O O . PRO A 1 240 ? 15.240 10.064 -5.675 1.00 95.75 240 PRO A O 1
ATOM 1881 N N . PRO A 1 241 ? 15.495 11.316 -3.799 1.00 96.62 241 PRO A N 1
ATOM 1882 C CA . PRO A 1 241 ? 14.291 10.814 -3.139 1.00 96.62 241 PRO A CA 1
ATOM 1883 C C . PRO A 1 241 ? 13.045 11.072 -3.977 1.00 96.62 241 PRO A C 1
ATOM 1885 O O . PRO A 1 241 ? 12.894 12.141 -4.584 1.00 96.62 241 PRO A O 1
ATOM 1888 N N . LEU A 1 242 ? 12.144 10.092 -4.015 1.00 97.19 242 LEU A N 1
ATOM 1889 C CA . LEU A 1 242 ? 10.935 10.204 -4.817 1.00 97.19 242 LEU A CA 1
ATOM 1890 C C . LEU A 1 242 ? 9.949 11.163 -4.139 1.00 97.19 242 LEU A C 1
ATOM 1892 O O . LEU A 1 242 ? 9.540 10.959 -2.999 1.00 97.19 242 LEU A O 1
ATOM 1896 N N . ALA A 1 243 ? 9.546 12.220 -4.846 1.00 96.75 243 ALA A N 1
ATOM 1897 C CA . ALA A 1 243 ? 8.598 13.186 -4.303 1.00 96.75 243 ALA A CA 1
ATOM 1898 C C . ALA A 1 243 ? 7.259 12.518 -3.945 1.00 96.75 243 ALA A C 1
ATOM 1900 O O . ALA A 1 243 ? 6.750 11.672 -4.685 1.00 96.75 243 ALA A O 1
ATOM 1901 N N . LYS A 1 244 ? 6.635 12.966 -2.847 1.00 95.44 244 LYS A N 1
ATOM 1902 C CA . LYS A 1 244 ? 5.352 12.431 -2.360 1.00 95.44 244 LYS A CA 1
ATOM 1903 C C . LYS A 1 244 ? 4.252 12.445 -3.424 1.00 95.44 244 LYS A C 1
ATOM 1905 O O . LYS A 1 244 ? 3.477 11.502 -3.502 1.00 95.44 244 LYS A O 1
ATOM 1910 N N . THR A 1 245 ? 4.224 13.461 -4.285 1.00 95.88 245 THR A N 1
ATOM 1911 C CA . THR A 1 245 ? 3.270 13.555 -5.401 1.00 95.88 245 THR A CA 1
ATOM 1912 C C . THR A 1 245 ? 3.394 12.389 -6.382 1.00 95.88 245 THR A C 1
ATOM 1914 O O . THR A 1 245 ? 2.385 11.906 -6.877 1.00 95.88 245 THR A O 1
ATOM 1917 N N . HIS A 1 246 ? 4.609 11.892 -6.634 1.00 97.19 246 HIS A N 1
ATOM 1918 C CA . HIS A 1 246 ? 4.837 10.745 -7.517 1.00 97.19 246 HIS A CA 1
ATOM 1919 C C . HIS A 1 246 ? 4.454 9.419 -6.851 1.00 97.19 246 HIS A C 1
ATOM 1921 O O . HIS A 1 246 ? 3.914 8.538 -7.514 1.00 97.19 246 HIS A O 1
ATOM 1927 N N . LEU A 1 247 ? 4.661 9.294 -5.535 1.00 96.62 247 LEU A N 1
ATOM 1928 C CA . LEU A 1 247 ? 4.146 8.158 -4.762 1.00 96.62 247 LEU A CA 1
ATOM 1929 C C . LEU A 1 247 ? 2.610 8.146 -4.739 1.00 96.62 247 LEU A C 1
ATOM 1931 O O . LEU A 1 247 ? 1.999 7.094 -4.879 1.00 96.62 247 LEU A O 1
ATOM 1935 N N . GLU A 1 248 ? 1.973 9.311 -4.630 1.00 95.12 248 GLU A N 1
ATOM 1936 C CA . GLU A 1 248 ? 0.515 9.433 -4.724 1.00 95.12 248 GLU A CA 1
ATOM 1937 C C . GLU A 1 248 ? -0.020 9.098 -6.126 1.00 95.12 248 GLU A C 1
ATOM 1939 O O . GLU A 1 248 ? -1.128 8.586 -6.233 1.00 95.12 248 GLU A O 1
ATOM 1944 N N . GLU A 1 249 ? 0.743 9.320 -7.203 1.00 96.06 249 GLU A N 1
ATOM 1945 C CA . GLU A 1 249 ? 0.357 8.865 -8.550 1.00 96.06 249 GLU A CA 1
ATOM 1946 C C . GLU A 1 249 ? 0.321 7.334 -8.667 1.00 96.06 249 GLU A C 1
ATOM 1948 O O . GLU A 1 249 ? -0.585 6.793 -9.297 1.00 96.06 249 GLU A O 1
ATOM 1953 N N . LEU A 1 250 ? 1.259 6.631 -8.023 1.00 96.81 250 LEU A N 1
ATOM 1954 C CA . LEU A 1 250 ? 1.302 5.161 -7.992 1.00 96.81 250 LEU A CA 1
ATOM 1955 C C . LEU A 1 250 ? 0.166 4.541 -7.167 1.00 96.81 250 LEU A C 1
ATOM 1957 O O . LEU A 1 250 ? -0.066 3.336 -7.242 1.00 96.81 250 LEU A O 1
ATOM 1961 N N . GLU A 1 251 ? -0.532 5.347 -6.367 1.00 95.75 251 GLU A N 1
ATOM 1962 C CA . GLU A 1 251 ? -1.692 4.913 -5.594 1.00 95.75 251 GLU A CA 1
ATOM 1963 C C . GLU A 1 251 ? -2.896 4.586 -6.478 1.00 95.75 251 GLU A C 1
ATOM 1965 O O . GLU A 1 251 ? -3.747 3.784 -6.086 1.00 95.75 251 GLU A O 1
ATOM 1970 N N . PHE A 1 252 ? -2.960 5.184 -7.668 1.00 95.69 252 PHE A N 1
ATOM 1971 C CA . PHE A 1 252 ? -4.067 4.983 -8.582 1.00 95.69 252 PHE A CA 1
ATOM 1972 C C . PHE A 1 252 ? -3.903 3.691 -9.400 1.00 95.69 252 PHE A C 1
ATOM 1974 O O . PHE A 1 252 ? -2.825 3.371 -9.900 1.00 95.69 252 PHE A O 1
ATOM 1981 N N . ILE A 1 253 ? -5.000 2.948 -9.565 1.00 93.81 253 ILE A N 1
ATOM 1982 C CA . ILE A 1 253 ? -5.056 1.706 -10.361 1.00 93.81 253 ILE A CA 1
ATOM 1983 C C . ILE A 1 253 ? -4.847 2.012 -11.852 1.00 93.81 253 ILE A C 1
ATOM 1985 O O . ILE A 1 253 ? -4.117 1.307 -12.554 1.00 93.81 253 ILE A O 1
ATOM 1989 N N . ALA A 1 254 ? -5.453 3.107 -12.307 1.00 87.38 254 ALA A N 1
ATOM 1990 C CA . ALA A 1 254 ? -5.251 3.714 -13.614 1.00 87.38 254 ALA A CA 1
ATOM 1991 C C . ALA A 1 254 ? -5.013 5.216 -13.450 1.00 87.38 254 ALA A C 1
ATOM 1993 O O . ALA A 1 254 ? -5.405 5.805 -12.441 1.00 87.38 254 ALA A O 1
ATOM 1994 N N . SER A 1 255 ? -4.387 5.840 -14.448 1.00 84.31 255 SER A N 1
ATOM 1995 C CA . SER A 1 255 ? -4.070 7.270 -14.426 1.00 84.31 255 SER A CA 1
ATOM 1996 C C . SER A 1 255 ? -5.256 8.143 -13.998 1.00 84.31 255 SER A C 1
ATOM 1998 O O . SER A 1 255 ? -6.399 7.956 -14.419 1.00 84.31 255 SER A O 1
ATOM 2000 N N . LYS A 1 256 ? -4.973 9.180 -13.198 1.00 82.81 256 LYS A N 1
ATOM 2001 C CA . LYS A 1 256 ? -5.973 10.154 -12.724 1.00 82.81 256 LYS A CA 1
ATOM 2002 C C . LYS A 1 256 ? -6.750 10.817 -13.871 1.00 82.81 256 LYS A C 1
ATOM 2004 O O . LYS A 1 256 ? -7.878 11.260 -13.666 1.00 82.81 256 LYS A O 1
ATOM 2009 N N . ARG A 1 257 ? -6.146 10.880 -15.063 1.00 78.31 257 ARG A N 1
ATOM 2010 C CA . ARG A 1 257 ? -6.720 11.458 -16.287 1.00 78.31 257 ARG A CA 1
ATOM 2011 C C . ARG A 1 257 ? -7.569 10.470 -17.088 1.00 78.31 257 ARG A C 1
ATOM 2013 O O . ARG A 1 257 ? -7.722 10.675 -18.282 1.00 78.31 257 ARG A O 1
ATOM 2020 N N . HIS A 1 258 ? -8.089 9.417 -16.458 1.00 74.00 258 HIS A N 1
ATOM 2021 C CA . HIS A 1 258 ? -8.959 8.461 -17.131 1.00 74.00 258 HIS A CA 1
ATOM 2022 C C . HIS A 1 258 ? -10.189 9.171 -17.709 1.00 74.00 258 HIS A C 1
ATOM 2024 O O . HIS A 1 258 ? -11.142 9.483 -16.986 1.00 74.00 258 HIS A O 1
ATOM 2030 N N . ASP A 1 259 ? -10.145 9.398 -19.015 1.00 76.62 259 ASP A N 1
ATOM 2031 C CA . ASP A 1 259 ? -11.295 9.707 -19.842 1.00 76.62 259 ASP A CA 1
ATOM 2032 C C . ASP A 1 259 ? -11.975 8.370 -20.167 1.00 76.62 259 ASP A C 1
ATOM 2034 O O . ASP A 1 259 ? -11.315 7.495 -20.724 1.00 76.62 259 ASP A O 1
ATOM 2038 N N . PRO A 1 260 ? -13.228 8.131 -19.744 1.00 74.94 260 PRO A N 1
ATOM 2039 C CA . PRO A 1 260 ? -13.923 6.877 -20.027 1.00 74.94 260 PRO A CA 1
ATOM 2040 C C . PRO A 1 260 ? -14.055 6.561 -21.523 1.00 74.94 260 PRO A C 1
ATOM 2042 O O . PRO A 1 260 ? -14.293 5.403 -21.849 1.00 74.94 260 PRO A O 1
ATOM 2045 N N . GLU A 1 261 ? -13.905 7.547 -22.414 1.00 78.88 261 GLU A N 1
ATOM 2046 C CA . GLU A 1 261 ? -13.986 7.330 -23.865 1.00 78.88 261 GLU A CA 1
ATOM 2047 C C . GLU A 1 261 ? -12.687 6.793 -24.474 1.00 78.88 261 GLU A C 1
ATOM 2049 O O . GLU A 1 261 ? -12.702 6.192 -25.550 1.00 78.88 261 GLU A O 1
ATOM 2054 N N . VAL A 1 262 ? -11.554 6.995 -23.800 1.00 75.88 262 VAL A N 1
ATOM 2055 C CA . VAL A 1 262 ? -10.257 6.527 -24.278 1.00 75.88 262 VAL A CA 1
ATOM 2056 C C . VAL A 1 262 ? -9.886 5.299 -23.462 1.00 75.88 262 VAL A C 1
ATOM 2058 O O . VAL A 1 262 ? -9.567 5.424 -22.281 1.00 75.88 262 VAL A O 1
ATOM 2061 N N . ASP A 1 263 ? -9.887 4.125 -24.102 1.00 65.88 263 ASP A N 1
ATOM 2062 C CA . ASP A 1 263 ? -9.294 2.879 -23.589 1.00 65.88 263 ASP A CA 1
ATOM 2063 C C . ASP A 1 263 ? -7.773 3.065 -23.418 1.00 65.88 263 ASP A C 1
ATOM 2065 O O . ASP A 1 263 ? -6.943 2.542 -24.164 1.00 65.88 263 ASP A O 1
ATOM 2069 N N . SER A 1 264 ? -7.390 3.905 -22.460 1.00 67.12 264 SER A N 1
ATOM 2070 C CA . SER A 1 264 ? -6.014 4.288 -22.214 1.00 67.12 264 SER A CA 1
ATOM 2071 C C . SER A 1 264 ? -5.490 3.456 -21.057 1.00 67.12 264 SER A C 1
ATOM 2073 O O . SER A 1 264 ? -5.849 3.673 -19.898 1.00 67.12 264 SER A O 1
ATOM 2075 N N . SER A 1 265 ? -4.586 2.521 -21.352 1.00 80.00 265 SER A N 1
ATOM 2076 C CA . SER A 1 265 ? -3.820 1.748 -20.361 1.00 80.00 265 SER A CA 1
ATOM 2077 C C . SER A 1 265 ? -2.803 2.603 -19.583 1.00 80.00 265 SER A C 1
ATOM 2079 O O . SER A 1 265 ? -1.770 2.098 -19.132 1.00 80.00 265 SER A O 1
ATOM 2081 N N . ASP A 1 266 ? -3.081 3.897 -19.412 1.00 86.56 266 ASP A N 1
ATOM 2082 C CA . ASP A 1 266 ? -2.208 4.854 -18.752 1.00 86.56 266 ASP A CA 1
ATOM 2083 C C . ASP A 1 266 ? -1.944 4.425 -17.307 1.00 86.56 266 ASP A C 1
ATOM 2085 O O . ASP A 1 266 ? -2.856 4.138 -16.524 1.00 86.56 266 ASP A O 1
ATOM 2089 N N . TRP A 1 267 ? -0.661 4.380 -16.954 1.00 93.12 267 TRP A N 1
ATOM 2090 C CA . TRP A 1 267 ? -0.197 3.945 -15.642 1.00 93.12 267 TRP A CA 1
ATOM 2091 C C . TRP A 1 267 ? 0.141 5.142 -14.751 1.00 93.12 267 TRP A C 1
ATOM 2093 O O . TRP A 1 267 ? -0.635 5.490 -13.866 1.00 93.12 267 TRP A O 1
ATOM 2103 N N . VAL A 1 268 ? 1.268 5.801 -15.019 1.00 95.75 268 VAL A N 1
ATOM 2104 C CA . VAL A 1 268 ? 1.724 7.011 -14.319 1.00 95.75 268 VAL A CA 1
ATOM 2105 C C . VAL A 1 268 ? 2.080 8.098 -15.323 1.00 95.75 268 VAL A C 1
ATOM 2107 O O . VAL A 1 268 ? 2.259 7.811 -16.511 1.00 95.75 268 VAL A O 1
ATOM 2110 N N . SER A 1 269 ? 2.211 9.347 -14.866 1.00 95.94 269 SER A N 1
ATOM 2111 C CA . SER A 1 269 ? 2.753 10.390 -15.735 1.00 95.94 269 SER A CA 1
ATOM 2112 C C . SER A 1 269 ? 4.193 10.073 -16.147 1.00 95.94 269 SER A C 1
ATOM 2114 O O . SER A 1 269 ? 4.968 9.484 -15.390 1.00 95.94 269 SER A O 1
ATOM 2116 N N . ASP A 1 270 ? 4.588 10.537 -17.329 1.00 95.81 270 ASP A N 1
ATOM 2117 C CA . ASP A 1 270 ? 5.963 10.391 -17.816 1.00 95.81 270 ASP A CA 1
ATOM 2118 C C . ASP A 1 270 ? 6.985 11.058 -16.876 1.00 95.81 270 ASP A C 1
ATOM 2120 O O . ASP A 1 270 ? 8.122 10.605 -16.750 1.00 95.81 270 ASP A O 1
ATOM 2124 N N . GLN A 1 271 ? 6.570 12.112 -16.162 1.00 97.25 271 GLN A N 1
ATOM 2125 C CA . GLN A 1 271 ? 7.383 12.762 -15.135 1.00 97.25 271 GLN A CA 1
ATOM 2126 C C . GLN A 1 271 ? 7.603 11.845 -13.922 1.00 97.25 271 GLN A C 1
ATOM 2128 O O . GLN A 1 271 ? 8.731 11.746 -13.435 1.00 97.25 271 GLN A O 1
ATOM 2133 N N . CYS A 1 272 ? 6.553 11.164 -13.449 1.00 97.81 272 CYS A N 1
ATOM 2134 C CA . CYS A 1 272 ? 6.660 10.170 -12.381 1.00 97.81 272 CYS A CA 1
ATOM 2135 C C . CYS A 1 272 ? 7.568 9.008 -12.809 1.00 97.81 272 CYS A C 1
ATOM 2137 O O . CYS A 1 272 ? 8.521 8.682 -12.100 1.00 97.81 272 CYS A O 1
ATOM 2139 N N . LEU A 1 273 ? 7.367 8.462 -14.015 1.00 97.88 273 LEU A N 1
ATOM 2140 C CA . LEU A 1 273 ? 8.226 7.410 -14.563 1.00 97.88 273 LEU A CA 1
ATOM 2141 C C . LEU A 1 273 ? 9.698 7.847 -14.634 1.00 97.88 273 LEU A C 1
ATOM 2143 O O . LEU A 1 273 ? 10.582 7.111 -14.196 1.00 97.88 273 LEU A O 1
ATOM 2147 N N . LYS A 1 274 ? 9.979 9.060 -15.126 1.00 97.94 274 LYS A N 1
ATOM 2148 C CA . LYS A 1 274 ? 11.341 9.610 -15.156 1.00 97.94 274 LYS A CA 1
ATOM 2149 C C . LYS A 1 274 ? 11.959 9.679 -13.756 1.00 97.94 274 LYS A C 1
ATOM 2151 O O . LYS A 1 274 ? 13.130 9.336 -13.600 1.00 97.94 274 LYS A O 1
ATOM 2156 N N . ALA A 1 275 ? 11.199 10.115 -12.749 1.00 98.31 275 ALA A N 1
ATOM 2157 C CA . ALA A 1 275 ? 11.675 10.185 -11.368 1.00 98.31 275 ALA A CA 1
ATOM 2158 C C . ALA A 1 275 ? 12.004 8.791 -10.802 1.00 98.31 275 ALA A C 1
ATOM 2160 O O . ALA A 1 275 ? 13.053 8.622 -10.180 1.00 98.31 275 ALA A O 1
ATOM 2161 N N . ILE A 1 276 ? 11.168 7.788 -11.094 1.00 98.44 276 ILE A N 1
ATOM 2162 C CA . ILE A 1 276 ? 11.409 6.382 -10.732 1.00 98.44 276 ILE A CA 1
ATOM 2163 C C . ILE A 1 276 ? 12.712 5.878 -11.365 1.00 98.44 276 ILE A C 1
ATOM 2165 O O . ILE A 1 276 ? 13.576 5.353 -10.663 1.00 98.44 276 ILE A O 1
ATOM 2169 N N . LEU A 1 277 ? 12.888 6.077 -12.676 1.00 98.38 277 LEU A N 1
ATOM 2170 C CA . LEU A 1 277 ? 14.076 5.623 -13.408 1.00 98.38 277 LEU A CA 1
ATOM 2171 C C . LEU A 1 277 ? 15.357 6.307 -12.913 1.00 98.38 277 LEU A C 1
ATOM 2173 O O . LEU A 1 277 ? 16.356 5.630 -12.675 1.00 98.38 277 LEU A O 1
ATOM 2177 N N . LEU A 1 278 ? 15.326 7.631 -12.713 1.00 98.19 278 LEU A N 1
ATOM 2178 C CA . LEU A 1 278 ? 16.451 8.387 -12.149 1.00 98.19 278 LEU A CA 1
ATOM 2179 C C . LEU A 1 278 ? 16.873 7.831 -10.797 1.00 98.19 278 LEU A C 1
ATOM 2181 O O . LEU A 1 278 ? 18.061 7.635 -10.543 1.00 98.19 278 LEU A O 1
ATOM 2185 N N . GLY A 1 279 ? 15.883 7.586 -9.952 1.00 97.94 279 GLY A N 1
ATOM 2186 C CA . GLY A 1 279 ? 16.114 7.104 -8.621 1.00 97.94 279 GLY A CA 1
ATOM 2187 C C . GLY A 1 279 ? 16.701 5.687 -8.579 1.00 97.94 279 GLY A C 1
ATOM 2188 O O . GLY A 1 279 ? 17.706 5.450 -7.903 1.00 97.94 279 GLY A O 1
ATOM 2189 N N . LEU A 1 280 ? 16.115 4.748 -9.329 1.00 98.00 280 LEU A N 1
ATOM 2190 C CA . LEU A 1 280 ? 16.600 3.366 -9.401 1.00 98.00 280 LEU A CA 1
ATOM 2191 C C . LEU A 1 280 ? 18.036 3.301 -9.940 1.00 98.00 280 LEU A C 1
ATOM 2193 O O . LEU A 1 280 ? 18.882 2.629 -9.350 1.00 98.00 280 LEU A O 1
ATOM 2197 N N . LEU A 1 281 ? 18.342 4.051 -11.006 1.00 97.62 281 LEU A N 1
ATOM 2198 C CA . LEU A 1 281 ? 19.709 4.159 -11.526 1.00 97.62 281 LEU A CA 1
ATOM 2199 C C . LEU A 1 281 ? 20.671 4.771 -10.496 1.00 97.62 281 LEU A C 1
ATOM 2201 O O . LEU A 1 281 ? 21.818 4.335 -10.400 1.00 97.62 281 LEU A O 1
ATOM 2205 N N . GLY A 1 282 ? 20.212 5.744 -9.703 1.00 96.94 282 GLY A N 1
ATOM 2206 C CA . GLY A 1 282 ? 20.994 6.349 -8.625 1.00 96.94 282 GLY A CA 1
ATOM 2207 C C . GLY A 1 282 ? 21.378 5.356 -7.527 1.00 96.94 282 GLY A C 1
ATOM 2208 O O . GLY A 1 282 ? 22.543 5.307 -7.131 1.00 96.94 282 GLY A O 1
ATOM 2209 N N . ILE A 1 283 ? 20.442 4.506 -7.084 1.00 96.75 283 ILE A N 1
ATOM 2210 C CA . ILE A 1 283 ? 20.746 3.425 -6.126 1.00 96.75 283 ILE A CA 1
ATOM 2211 C C . ILE A 1 283 ? 21.780 2.462 -6.715 1.00 96.75 283 ILE A C 1
ATOM 2213 O O . ILE A 1 283 ? 22.777 2.147 -6.061 1.00 96.75 283 ILE A O 1
ATOM 2217 N N . LEU A 1 284 ? 21.568 2.020 -7.958 1.00 96.06 284 LEU A N 1
ATOM 2218 C CA . LEU A 1 284 ? 22.476 1.087 -8.631 1.00 96.06 284 LEU A CA 1
ATOM 2219 C C . LEU A 1 284 ? 23.887 1.673 -8.788 1.00 96.06 284 LEU A C 1
ATOM 2221 O O . LEU A 1 284 ? 24.872 0.951 -8.645 1.00 96.06 284 LEU A O 1
ATOM 2225 N N . ALA A 1 285 ? 23.991 2.983 -9.022 1.00 95.75 285 ALA A N 1
ATOM 2226 C CA . ALA A 1 285 ? 25.256 3.701 -9.127 1.00 95.75 285 ALA A CA 1
ATOM 2227 C C . ALA A 1 285 ? 26.010 3.846 -7.791 1.00 95.75 285 ALA A C 1
ATOM 2229 O O . ALA A 1 285 ? 27.234 3.974 -7.796 1.00 95.75 285 ALA A O 1
ATOM 2230 N N . LYS A 1 286 ? 25.312 3.873 -6.648 1.00 94.62 286 LYS A N 1
ATOM 2231 C CA . LYS A 1 286 ? 25.949 4.002 -5.323 1.00 94.62 286 LYS A CA 1
ATOM 2232 C C . LYS A 1 286 ? 26.524 2.694 -4.796 1.00 94.62 286 LYS A C 1
ATOM 2234 O O . LYS A 1 286 ? 27.483 2.722 -4.038 1.00 94.62 286 LYS A O 1
ATOM 2239 N N . GLY A 1 287 ? 25.927 1.562 -5.160 1.00 84.06 287 GLY A N 1
ATOM 2240 C CA . GLY A 1 287 ? 26.318 0.253 -4.633 1.00 84.06 287 GLY A CA 1
ATOM 2241 C C . GLY A 1 287 ? 27.576 -0.350 -5.266 1.00 84.06 287 GLY A C 1
ATOM 2242 O O . GLY A 1 287 ? 27.898 -1.491 -4.949 1.00 84.06 287 GLY A O 1
ATOM 2243 N N . ARG A 1 288 ? 28.233 0.356 -6.197 1.00 87.50 288 ARG A N 1
ATOM 2244 C CA . ARG A 1 288 ? 29.344 -0.165 -7.004 1.00 87.50 288 ARG A CA 1
ATOM 2245 C C . ARG A 1 288 ? 30.421 0.904 -7.208 1.00 87.50 288 ARG A C 1
ATOM 2247 O O . ARG A 1 288 ? 30.090 2.057 -7.490 1.00 87.50 288 ARG A O 1
ATOM 2254 N N . ASP A 1 289 ? 31.684 0.486 -7.178 1.00 83.75 289 ASP A N 1
ATOM 2255 C CA . ASP A 1 289 ? 32.865 1.310 -7.500 1.00 83.75 289 ASP A CA 1
ATOM 2256 C C . ASP A 1 289 ? 33.551 0.862 -8.806 1.00 83.75 289 ASP A C 1
ATOM 2258 O O . ASP A 1 289 ? 34.756 1.015 -9.003 1.00 83.75 289 ASP A O 1
ATOM 2262 N N . ASP A 1 290 ? 32.773 0.301 -9.729 1.00 89.19 290 ASP A N 1
ATOM 2263 C CA . ASP A 1 290 ? 33.248 -0.273 -10.984 1.00 89.19 290 ASP A CA 1
ATOM 2264 C C . ASP A 1 290 ? 32.991 0.639 -12.202 1.00 89.19 290 ASP A C 1
ATOM 2266 O O . ASP A 1 290 ? 32.484 1.764 -12.122 1.00 89.19 290 ASP A O 1
ATOM 2270 N N . VAL A 1 291 ? 33.370 0.155 -13.386 1.00 91.81 291 VAL A N 1
ATOM 2271 C CA . VAL A 1 291 ? 33.117 0.857 -14.653 1.00 91.81 291 VAL A CA 1
ATOM 2272 C C . VAL A 1 291 ? 31.610 0.990 -14.922 1.00 91.81 291 VAL A C 1
ATOM 2274 O O . VAL A 1 291 ? 31.168 2.007 -15.462 1.00 91.81 291 VAL A O 1
ATOM 2277 N N . VAL A 1 292 ? 30.807 0.020 -14.470 1.00 92.62 292 VAL A N 1
ATOM 2278 C CA . VAL A 1 292 ? 29.340 0.055 -14.574 1.00 92.62 292 VAL A CA 1
ATOM 2279 C C . VAL A 1 292 ? 28.764 1.219 -13.766 1.00 92.62 292 VAL A C 1
ATOM 2281 O O . VAL A 1 292 ? 27.911 1.944 -14.273 1.00 92.62 292 VAL A O 1
ATOM 2284 N N . SER A 1 293 ? 29.279 1.482 -12.563 1.00 94.44 293 SER A N 1
ATOM 2285 C CA . SER A 1 293 ? 28.922 2.647 -11.744 1.00 94.44 293 SER A CA 1
ATOM 2286 C C . SER A 1 293 ? 29.144 3.966 -12.482 1.00 94.44 293 SER A C 1
ATOM 2288 O O . SER A 1 293 ? 28.287 4.852 -12.452 1.00 94.44 293 SER A O 1
ATOM 2290 N N . LYS A 1 294 ? 30.260 4.103 -13.211 1.00 95.88 294 LYS A N 1
ATOM 2291 C CA . LYS A 1 294 ? 30.528 5.301 -14.027 1.00 95.88 294 LYS A CA 1
ATOM 2292 C C . LYS A 1 294 ? 29.515 5.450 -15.163 1.00 95.88 294 LYS A C 1
ATOM 2294 O O . LYS A 1 294 ? 28.995 6.549 -15.355 1.00 95.88 294 LYS A O 1
ATOM 2299 N N . ALA A 1 295 ? 29.198 4.360 -15.864 1.00 96.12 295 ALA A N 1
ATOM 2300 C CA . ALA A 1 295 ? 28.183 4.358 -16.918 1.00 96.12 295 ALA A CA 1
ATOM 2301 C C . ALA A 1 295 ? 26.787 4.711 -16.369 1.00 96.12 295 ALA A C 1
ATOM 2303 O O . ALA A 1 295 ? 26.078 5.523 -16.959 1.00 96.12 295 ALA A O 1
ATOM 2304 N N . LEU A 1 296 ? 26.426 4.185 -15.196 1.00 96.94 296 LEU A N 1
ATOM 2305 C CA . LEU A 1 296 ? 25.179 4.514 -14.505 1.00 96.94 296 LEU A CA 1
ATOM 2306 C C . LEU A 1 296 ? 25.121 5.987 -14.084 1.00 96.94 296 LEU A C 1
ATOM 2308 O O . LEU A 1 296 ? 24.115 6.650 -14.322 1.00 96.94 296 LEU A O 1
ATOM 2312 N N . LYS A 1 297 ? 26.200 6.538 -13.512 1.00 97.19 297 LYS A N 1
ATOM 2313 C CA . LYS A 1 297 ? 26.283 7.965 -13.142 1.00 97.19 297 LYS A CA 1
ATOM 2314 C C . LYS A 1 297 ? 26.156 8.877 -14.365 1.00 97.19 297 LYS A C 1
ATOM 2316 O O . LYS A 1 297 ? 25.480 9.904 -14.283 1.00 97.19 297 LYS A O 1
ATOM 2321 N N . ALA A 1 298 ? 26.765 8.494 -15.489 1.00 97.62 298 ALA A N 1
ATOM 2322 C CA . ALA A 1 298 ? 26.602 9.193 -16.761 1.00 97.62 298 ALA A CA 1
ATOM 2323 C C . ALA A 1 298 ? 25.141 9.139 -17.238 1.00 97.62 298 ALA A C 1
ATOM 2325 O O . ALA A 1 298 ? 24.543 10.189 -17.460 1.00 97.62 298 ALA A O 1
ATOM 2326 N N . ALA A 1 299 ? 24.520 7.955 -17.247 1.00 97.88 299 ALA A N 1
ATOM 2327 C CA . ALA A 1 299 ? 23.112 7.801 -17.613 1.00 97.88 299 ALA A CA 1
ATOM 2328 C C . ALA A 1 299 ? 22.170 8.604 -16.700 1.00 97.88 299 ALA A C 1
ATOM 2330 O O . ALA A 1 299 ? 21.231 9.228 -17.182 1.00 97.88 299 ALA A O 1
ATOM 2331 N N . VAL A 1 300 ? 22.430 8.670 -15.390 1.00 98.06 300 VAL A N 1
ATOM 2332 C CA . VAL A 1 300 ? 21.665 9.525 -14.467 1.00 98.06 300 VAL A CA 1
ATOM 2333 C C . VAL A 1 300 ? 21.796 11.003 -14.845 1.00 98.06 300 VAL A C 1
ATOM 2335 O O . VAL A 1 300 ? 20.799 11.726 -14.830 1.00 98.06 300 VAL A O 1
ATOM 2338 N N . LYS A 1 301 ? 23.004 11.474 -15.180 1.00 98.19 301 LYS A N 1
ATOM 2339 C CA . LYS A 1 301 ? 23.233 12.862 -15.612 1.00 98.19 301 LYS A CA 1
ATOM 2340 C C . LYS A 1 301 ? 22.482 13.164 -16.910 1.00 98.19 301 LYS A C 1
ATOM 2342 O O . LYS A 1 301 ? 21.781 14.175 -16.977 1.00 98.19 301 LYS A O 1
ATOM 2347 N N . ASP A 1 302 ? 22.583 12.275 -17.890 1.00 98.12 302 ASP A N 1
ATOM 2348 C CA . ASP A 1 302 ? 21.940 12.436 -19.192 1.00 98.12 302 ASP A CA 1
ATOM 2349 C C . ASP A 1 302 ? 20.418 12.388 -19.055 1.00 98.12 302 ASP A C 1
ATOM 2351 O O . ASP A 1 302 ? 19.730 13.277 -19.549 1.00 98.12 302 ASP A O 1
ATOM 2355 N N . LEU A 1 303 ? 19.877 11.447 -18.275 1.00 97.88 303 LEU A N 1
ATOM 2356 C CA . LEU A 1 303 ? 18.440 11.346 -18.023 1.00 97.88 303 LEU A CA 1
ATOM 2357 C C . LEU A 1 303 ? 17.876 12.606 -17.354 1.00 97.88 303 LEU A C 1
ATOM 2359 O O . LEU A 1 303 ? 16.744 12.990 -17.642 1.00 97.88 303 LEU A O 1
ATOM 2363 N N . ARG A 1 304 ? 18.636 13.295 -16.488 1.00 97.75 304 ARG A N 1
ATOM 2364 C CA . ARG A 1 304 ? 18.196 14.592 -15.935 1.00 97.75 304 ARG A CA 1
ATOM 2365 C C . ARG A 1 304 ? 18.059 15.649 -17.030 1.00 97.75 304 ARG A C 1
ATOM 2367 O O . ARG A 1 304 ? 17.069 16.380 -17.005 1.00 97.75 304 ARG A O 1
ATOM 2374 N N . ALA A 1 305 ? 19.016 15.700 -17.959 1.00 97.94 305 ALA A N 1
ATOM 2375 C CA . ALA A 1 305 ? 19.067 16.669 -19.055 1.00 97.94 305 ALA A CA 1
ATOM 2376 C C . ALA A 1 305 ? 18.047 16.379 -20.170 1.00 97.94 305 ALA A C 1
ATOM 2378 O O . ALA A 1 305 ? 17.521 17.307 -20.785 1.00 97.94 305 ALA A O 1
ATOM 2379 N N . LEU A 1 306 ? 17.727 15.105 -20.411 1.00 93.75 306 LEU A N 1
ATOM 2380 C CA . LEU A 1 306 ? 16.622 14.705 -21.275 1.00 93.75 306 LEU A CA 1
ATOM 2381 C C . LEU A 1 306 ? 15.321 15.197 -20.638 1.00 93.75 306 LEU A C 1
ATOM 2383 O O . LEU A 1 306 ? 15.064 14.909 -19.478 1.00 93.75 306 LEU A O 1
ATOM 2387 N N . GLY A 1 307 ? 14.495 15.961 -21.350 1.00 95.69 307 GLY A N 1
ATOM 2388 C CA . GLY A 1 307 ? 13.162 16.343 -20.866 1.00 95.69 307 GLY A CA 1
ATOM 2389 C C . GLY A 1 307 ? 12.245 15.131 -20.617 1.00 95.69 307 GLY A C 1
ATOM 2390 O O . GLY A 1 307 ? 12.684 14.000 -20.431 1.00 95.69 307 GLY A O 1
ATOM 2391 N N . VAL A 1 308 ? 10.935 15.346 -20.630 1.00 95.62 308 VAL A N 1
ATOM 2392 C CA . VAL A 1 308 ? 9.951 14.269 -20.446 1.00 95.62 308 VAL A CA 1
ATOM 2393 C C . VAL A 1 308 ? 9.618 13.645 -21.809 1.00 95.62 308 VAL A C 1
ATOM 2395 O O . VAL A 1 308 ? 8.608 13.974 -22.419 1.00 95.62 308 VAL A O 1
ATOM 2398 N N . ASN A 1 309 ? 10.529 12.831 -22.355 1.00 95.69 309 ASN A N 1
ATOM 2399 C CA . ASN A 1 309 ? 10.360 12.179 -23.660 1.00 95.69 309 ASN A CA 1
ATOM 2400 C C . ASN A 1 309 ? 10.760 10.701 -23.581 1.00 95.69 309 ASN A C 1
ATOM 2402 O O . ASN A 1 309 ? 11.947 10.387 -23.479 1.00 95.69 309 ASN A O 1
ATOM 2406 N N . LEU A 1 310 ? 9.767 9.812 -23.668 1.00 95.50 310 LEU A N 1
ATOM 2407 C CA . LEU A 1 310 ? 9.948 8.373 -23.472 1.00 95.50 310 LEU A CA 1
ATOM 2408 C C . LEU A 1 310 ? 10.866 7.722 -24.514 1.00 95.50 310 LEU A C 1
ATOM 2410 O O . LEU A 1 310 ? 11.687 6.890 -24.144 1.00 95.50 310 LEU A O 1
ATOM 2414 N N . ASN A 1 311 ? 10.796 8.135 -25.784 1.00 95.31 311 ASN A N 1
ATOM 2415 C CA . ASN A 1 311 ? 11.680 7.605 -26.830 1.00 95.31 311 ASN A CA 1
ATOM 2416 C C . ASN A 1 311 ? 13.145 7.956 -26.551 1.00 95.31 311 ASN A C 1
ATOM 2418 O O . ASN A 1 311 ? 14.000 7.080 -26.571 1.00 95.31 311 ASN A O 1
ATOM 2422 N N . LYS A 1 312 ? 13.434 9.212 -26.180 1.00 96.25 312 LYS A N 1
ATOM 2423 C CA . LYS A 1 312 ? 14.796 9.621 -25.791 1.00 96.25 312 LYS A CA 1
ATOM 2424 C C . LYS A 1 312 ? 15.279 8.888 -24.543 1.00 96.25 312 LYS A C 1
ATOM 2426 O O . LYS A 1 312 ? 16.449 8.519 -24.463 1.00 96.25 312 LYS A O 1
ATOM 2431 N N . THR A 1 313 ? 14.391 8.683 -23.569 1.00 97.38 313 THR A N 1
ATOM 2432 C CA . THR A 1 313 ? 14.694 7.861 -22.394 1.00 97.38 313 THR A CA 1
ATOM 2433 C C . THR A 1 313 ? 15.057 6.441 -22.820 1.00 97.38 313 THR A C 1
ATOM 2435 O O . THR A 1 313 ? 16.086 5.936 -22.390 1.00 97.38 313 THR A O 1
ATOM 2438 N N . TRP A 1 314 ? 14.284 5.816 -23.705 1.00 97.44 314 TRP A N 1
ATOM 2439 C CA . TRP A 1 314 ? 14.584 4.478 -24.204 1.00 97.44 314 TRP A CA 1
ATOM 2440 C C . TRP A 1 314 ? 15.924 4.402 -24.952 1.00 97.44 314 TRP A C 1
ATOM 2442 O O . TRP A 1 314 ? 16.738 3.536 -24.632 1.00 97.44 314 TRP A O 1
ATOM 2452 N N . SER A 1 315 ? 16.220 5.350 -25.848 1.00 96.44 315 SER A N 1
ATOM 2453 C CA . SER A 1 315 ? 17.521 5.417 -26.535 1.00 96.44 315 SER A CA 1
ATOM 2454 C C . SER A 1 315 ? 18.695 5.504 -25.549 1.00 96.44 315 SER A C 1
ATOM 2456 O O . SER A 1 315 ? 19.729 4.871 -25.756 1.00 96.44 315 SER A O 1
ATOM 2458 N N . LEU A 1 316 ? 18.532 6.240 -24.441 1.00 97.62 316 LEU A N 1
ATOM 2459 C CA . LEU A 1 316 ? 19.536 6.299 -23.376 1.00 97.62 316 LEU A CA 1
ATOM 2460 C C . LEU A 1 316 ? 19.730 4.936 -22.693 1.00 97.62 316 LEU A C 1
ATOM 2462 O O . LEU A 1 316 ? 20.866 4.533 -22.446 1.00 97.62 316 LEU A O 1
ATOM 2466 N N . PHE A 1 317 ? 18.644 4.221 -22.390 1.00 97.44 317 PHE A N 1
ATOM 2467 C CA . PHE A 1 317 ? 18.717 2.880 -21.800 1.00 97.44 317 PHE A CA 1
ATOM 2468 C C . PHE A 1 317 ? 19.365 1.870 -22.755 1.00 97.44 317 PHE A C 1
ATOM 2470 O O . PHE A 1 317 ? 20.176 1.058 -22.315 1.00 97.44 317 PHE A O 1
ATOM 2477 N N . MET A 1 318 ? 19.098 1.959 -24.057 1.00 96.44 318 MET A N 1
ATOM 2478 C CA . MET A 1 318 ? 19.794 1.156 -25.067 1.00 96.44 318 MET A CA 1
ATOM 2479 C C . MET A 1 318 ? 21.304 1.420 -25.066 1.00 96.44 318 MET A C 1
ATOM 2481 O O . MET A 1 318 ? 22.090 0.482 -24.928 1.00 96.44 318 MET A O 1
ATOM 2485 N N . ALA A 1 319 ? 21.717 2.690 -25.100 1.00 96.81 319 ALA A N 1
ATOM 2486 C CA . ALA A 1 319 ? 23.131 3.059 -25.026 1.00 96.81 319 ALA A CA 1
ATOM 2487 C C . ALA A 1 319 ? 23.789 2.586 -23.715 1.00 96.81 319 ALA A C 1
ATOM 2489 O O . ALA A 1 319 ? 24.915 2.085 -23.719 1.00 96.81 319 ALA A O 1
ATOM 2490 N N . LEU A 1 320 ? 23.078 2.691 -22.586 1.00 97.19 320 LEU A N 1
ATOM 2491 C CA . LEU A 1 320 ? 23.540 2.167 -21.300 1.00 97.19 320 LEU A CA 1
ATOM 2492 C C . LEU A 1 320 ? 23.752 0.648 -21.359 1.00 97.19 320 LEU A C 1
ATOM 2494 O O . LEU A 1 320 ? 24.792 0.167 -20.908 1.00 97.19 320 LEU A O 1
ATOM 2498 N N . ARG A 1 321 ? 22.804 -0.100 -21.937 1.00 95.62 321 ARG A N 1
ATOM 2499 C CA . ARG A 1 321 ? 22.891 -1.559 -22.092 1.00 95.62 321 ARG A CA 1
ATOM 2500 C C . ARG A 1 321 ? 24.120 -1.960 -22.911 1.00 95.62 321 ARG A C 1
ATOM 2502 O O . ARG A 1 321 ? 24.876 -2.832 -22.487 1.00 95.62 321 ARG A O 1
ATOM 2509 N N . GLU A 1 322 ? 24.355 -1.294 -24.040 1.00 95.56 322 GLU A N 1
ATOM 2510 C CA . GLU A 1 322 ? 25.529 -1.539 -24.887 1.00 95.56 322 GLU A CA 1
ATOM 2511 C C . GLU A 1 322 ? 26.845 -1.219 -24.173 1.00 95.56 322 GLU A C 1
ATOM 2513 O O . GLU A 1 322 ? 27.806 -1.983 -24.275 1.00 95.56 322 GLU A O 1
ATOM 2518 N N . ASN A 1 323 ? 26.897 -0.108 -23.433 1.00 94.62 323 ASN A N 1
ATOM 2519 C CA . ASN A 1 323 ? 28.088 0.281 -22.680 1.00 94.62 323 ASN A CA 1
ATOM 2520 C C . ASN A 1 323 ? 28.424 -0.747 -21.596 1.00 94.62 323 ASN A C 1
ATOM 2522 O O . ASN A 1 323 ? 29.578 -1.151 -21.471 1.00 94.62 323 ASN A O 1
ATOM 2526 N N . VAL A 1 324 ? 27.424 -1.224 -20.848 1.00 93.69 324 VAL A N 1
ATOM 2527 C CA . VAL A 1 324 ? 27.628 -2.274 -19.838 1.00 93.69 324 VAL A CA 1
ATOM 2528 C C . VAL A 1 324 ? 28.108 -3.573 -20.490 1.00 93.69 324 VAL A C 1
ATOM 2530 O O . VAL A 1 324 ? 29.092 -4.149 -20.027 1.00 93.69 324 VAL A O 1
ATOM 2533 N N . ALA A 1 325 ? 27.491 -3.993 -21.599 1.00 92.62 325 ALA A N 1
ATOM 2534 C CA . ALA A 1 325 ? 27.878 -5.213 -22.310 1.00 92.62 325 ALA A CA 1
ATOM 2535 C C . ALA A 1 325 ? 29.333 -5.171 -22.814 1.00 92.62 325 ALA A C 1
ATOM 2537 O O . ALA A 1 325 ? 30.076 -6.133 -22.616 1.00 92.62 325 ALA A O 1
ATOM 2538 N N . LYS A 1 326 ? 29.768 -4.037 -23.386 1.00 93.06 326 LYS A N 1
ATOM 2539 C CA . LYS A 1 326 ? 31.154 -3.827 -23.855 1.00 93.06 326 LYS A CA 1
ATOM 2540 C C . LYS A 1 326 ? 32.183 -3.961 -22.730 1.00 93.06 326 LYS A C 1
ATOM 2542 O O . LYS A 1 326 ? 33.294 -4.432 -22.965 1.00 93.06 326 LYS A O 1
ATOM 2547 N N . HIS A 1 327 ? 31.833 -3.551 -21.511 1.00 89.19 327 HIS A N 1
ATOM 2548 C CA . HIS A 1 327 ? 32.728 -3.666 -20.359 1.00 89.19 327 HIS A CA 1
ATOM 2549 C C . HIS A 1 327 ? 32.755 -5.077 -19.762 1.00 89.19 327 HIS A C 1
ATOM 2551 O O . HIS A 1 327 ? 33.805 -5.502 -19.280 1.00 89.19 327 HIS A O 1
ATOM 2557 N N . SER A 1 328 ? 31.649 -5.822 -19.835 1.00 87.50 328 SER A N 1
ATOM 2558 C CA . SER A 1 328 ? 31.585 -7.209 -19.359 1.00 87.50 328 SER A CA 1
ATOM 2559 C C . SER A 1 328 ? 32.371 -8.197 -20.229 1.00 87.50 328 SER A C 1
ATOM 2561 O O . SER A 1 328 ? 32.791 -9.233 -19.726 1.00 87.50 328 SER A O 1
ATOM 2563 N N . SER A 1 329 ? 32.609 -7.895 -21.510 1.00 85.44 329 SER A N 1
ATOM 2564 C CA . SER A 1 329 ? 33.307 -8.797 -22.439 1.00 85.44 329 SER A CA 1
ATOM 2565 C C . SER A 1 329 ? 34.839 -8.684 -22.430 1.00 85.44 329 SER A C 1
ATOM 2567 O O . SER A 1 329 ? 35.482 -9.290 -23.283 1.00 85.44 329 SER A O 1
ATOM 2569 N N . SER A 1 330 ? 35.451 -7.909 -21.525 1.00 84.00 330 SER A N 1
ATOM 2570 C CA . SER A 1 330 ? 36.911 -7.726 -21.500 1.00 84.00 330 SER A CA 1
ATOM 2571 C C . SER A 1 330 ? 37.626 -8.939 -20.867 1.00 84.00 330 SER A C 1
ATOM 2573 O O . SER A 1 330 ? 37.493 -9.155 -19.659 1.00 84.00 330 SER A O 1
ATOM 2575 N N . PRO A 1 331 ? 38.419 -9.723 -21.627 1.00 81.31 331 PRO A N 1
ATOM 2576 C CA . PRO A 1 331 ? 38.965 -11.018 -21.193 1.00 81.31 331 PRO A CA 1
ATOM 2577 C C . PRO A 1 331 ? 40.102 -10.949 -20.149 1.00 81.31 331 PRO A C 1
ATOM 2579 O O . PRO A 1 331 ? 40.724 -11.965 -19.857 1.00 81.31 331 PRO A O 1
ATOM 2582 N N . GLY A 1 332 ? 40.396 -9.778 -19.573 1.00 80.00 332 GLY A N 1
ATOM 2583 C CA . GLY A 1 332 ? 41.534 -9.574 -18.662 1.00 80.00 332 GLY A CA 1
ATOM 2584 C C . GLY A 1 332 ? 41.207 -9.488 -17.166 1.00 80.00 332 GLY A C 1
ATOM 2585 O O . GLY A 1 332 ? 42.126 -9.381 -16.360 1.00 80.00 332 GLY A O 1
ATOM 2586 N N . SER A 1 333 ? 39.932 -9.501 -16.762 1.00 69.12 333 SER A N 1
ATOM 2587 C CA . SER A 1 333 ? 39.548 -9.319 -15.352 1.00 69.12 333 SER A CA 1
ATOM 2588 C C . SER A 1 333 ? 39.421 -10.659 -14.621 1.00 69.12 333 SER A C 1
ATOM 2590 O O . SER A 1 333 ? 38.323 -11.122 -14.331 1.00 69.12 333 SER A O 1
ATOM 2592 N N . SER A 1 334 ? 40.550 -11.289 -14.292 1.00 72.38 334 SER A N 1
ATOM 2593 C CA . SER A 1 334 ? 40.627 -12.547 -13.526 1.00 72.38 334 SER A CA 1
ATOM 2594 C C . SER A 1 334 ? 40.363 -12.392 -12.012 1.00 72.38 334 SER A C 1
ATOM 2596 O O . SER A 1 334 ? 40.764 -13.239 -11.214 1.00 72.38 334 SER A O 1
ATOM 2598 N N . GLY A 1 335 ? 39.699 -11.309 -11.594 1.00 72.69 335 GLY A N 1
ATOM 2599 C CA . GLY A 1 335 ? 39.276 -11.078 -10.211 1.00 72.69 335 GLY A CA 1
ATOM 2600 C C . GLY A 1 335 ? 37.938 -11.761 -9.919 1.00 72.69 335 GLY A C 1
ATOM 2601 O O . GLY A 1 335 ? 36.954 -11.509 -10.599 1.00 72.69 335 GLY A O 1
ATOM 2602 N N . VAL A 1 336 ? 37.915 -12.613 -8.896 1.00 69.75 336 VAL A N 1
ATOM 2603 C CA . VAL A 1 336 ? 36.870 -13.591 -8.511 1.00 69.75 336 VAL A CA 1
ATOM 2604 C C . VAL A 1 336 ? 35.507 -12.982 -8.096 1.00 69.75 336 VAL A C 1
ATOM 2606 O O . VAL A 1 336 ? 34.624 -13.690 -7.616 1.00 69.75 336 VAL A O 1
ATOM 2609 N N . GLU A 1 337 ? 35.270 -11.686 -8.294 1.00 75.12 337 GLU A N 1
ATOM 2610 C CA . GLU A 1 337 ? 34.007 -11.057 -7.900 1.00 75.12 337 GLU A CA 1
ATOM 2611 C C . GLU A 1 337 ? 32.960 -11.187 -9.018 1.00 75.12 337 GLU A C 1
ATOM 2613 O O . GLU A 1 337 ? 33.069 -10.603 -10.095 1.00 75.12 337 GLU A O 1
ATOM 2618 N N . THR A 1 338 ? 31.941 -12.011 -8.772 1.00 70.88 338 THR A N 1
ATOM 2619 C CA . THR A 1 338 ? 30.826 -12.282 -9.691 1.00 70.88 338 THR A CA 1
ATOM 2620 C C . THR A 1 338 ? 29.918 -11.055 -9.787 1.00 70.88 338 THR A C 1
ATOM 2622 O O . THR A 1 338 ? 28.884 -10.961 -9.128 1.00 70.88 338 THR A O 1
ATOM 2625 N N . VAL A 1 339 ? 30.313 -10.079 -10.606 1.00 73.19 339 VAL A N 1
ATOM 2626 C CA . VAL A 1 339 ? 29.493 -8.897 -10.892 1.00 73.19 339 VAL A CA 1
ATOM 2627 C C . VAL A 1 339 ? 28.267 -9.331 -11.693 1.00 73.19 339 VAL A C 1
ATOM 2629 O O . VAL A 1 339 ? 28.383 -9.781 -12.831 1.00 73.19 339 VAL A O 1
ATOM 2632 N N . ILE A 1 340 ? 27.080 -9.181 -11.102 1.00 78.44 340 ILE A N 1
ATOM 2633 C CA . ILE A 1 340 ? 25.812 -9.477 -11.776 1.00 78.44 340 ILE A CA 1
ATOM 2634 C C . ILE A 1 340 ? 25.621 -8.456 -12.913 1.00 78.44 340 ILE A C 1
ATOM 2636 O O . ILE A 1 340 ? 25.562 -7.241 -12.641 1.00 78.44 340 ILE A O 1
ATOM 2640 N N . PRO A 1 341 ? 25.561 -8.910 -14.182 1.00 84.69 341 PRO A N 1
ATOM 2641 C CA . PRO A 1 341 ? 25.441 -8.023 -15.328 1.00 84.69 341 PRO A CA 1
ATOM 2642 C C . PRO A 1 341 ? 24.084 -7.318 -15.297 1.00 84.69 341 PRO A C 1
ATOM 2644 O O . PRO A 1 341 ? 23.036 -7.951 -15.166 1.00 84.69 341 PRO A O 1
ATOM 2647 N N . LEU A 1 342 ? 24.104 -5.989 -15.425 1.00 90.75 342 LEU A N 1
ATOM 2648 C CA . LEU A 1 342 ? 22.884 -5.193 -15.494 1.00 90.75 342 LEU A CA 1
ATOM 2649 C C . LEU A 1 342 ? 22.218 -5.434 -16.852 1.00 90.75 342 LEU A C 1
ATOM 2651 O O . LEU A 1 342 ? 22.660 -4.902 -17.870 1.00 90.75 342 LEU A O 1
ATOM 2655 N N . THR A 1 343 ? 21.163 -6.243 -16.861 1.00 92.25 343 THR A N 1
ATOM 2656 C CA . THR A 1 343 ? 20.380 -6.556 -18.059 1.00 92.25 343 THR A CA 1
ATOM 2657 C C . THR A 1 343 ? 18.914 -6.251 -17.795 1.00 92.25 343 THR A C 1
ATOM 2659 O O . THR A 1 343 ? 18.351 -6.657 -16.782 1.00 92.25 343 THR A O 1
ATOM 2662 N N . PHE A 1 344 ? 18.286 -5.510 -18.700 1.00 94.25 344 PHE A N 1
ATOM 2663 C CA . PHE A 1 344 ? 16.859 -5.197 -18.645 1.00 94.25 344 PHE A CA 1
ATOM 2664 C C . PHE A 1 344 ? 16.208 -5.539 -19.984 1.00 94.25 344 PHE A C 1
ATOM 2666 O O . PHE A 1 344 ? 16.883 -5.421 -21.008 1.00 94.25 344 PHE A O 1
ATOM 2673 N N . PRO A 1 345 ? 14.932 -5.962 -19.990 1.00 96.75 345 PRO A N 1
ATOM 2674 C CA . PRO A 1 345 ? 14.191 -6.292 -21.205 1.00 96.75 345 PRO A CA 1
ATOM 2675 C C . PRO A 1 345 ? 13.867 -5.039 -22.026 1.00 96.75 345 PRO A C 1
ATOM 2677 O O . PRO A 1 345 ? 14.099 -3.911 -21.588 1.00 96.75 345 PRO A O 1
ATOM 2680 N N . ASP A 1 346 ? 13.345 -5.246 -23.228 1.00 97.31 346 ASP A N 1
ATOM 2681 C CA . ASP A 1 346 ? 12.834 -4.167 -24.072 1.00 97.31 346 ASP A CA 1
ATOM 2682 C C . ASP A 1 346 ? 11.460 -3.671 -23.587 1.00 97.31 346 ASP A C 1
ATOM 2684 O O . ASP A 1 346 ? 10.749 -4.414 -22.900 1.00 97.31 346 ASP A O 1
ATOM 2688 N N . PRO A 1 347 ? 11.061 -2.430 -23.932 1.00 97.00 347 PRO A N 1
ATOM 2689 C CA . PRO A 1 347 ? 9.731 -1.927 -23.644 1.00 97.00 347 PRO A CA 1
ATOM 2690 C C . PRO A 1 347 ? 8.656 -2.813 -24.271 1.00 97.00 347 PRO A C 1
ATOM 2692 O O . PRO A 1 347 ? 8.825 -3.336 -25.378 1.00 97.00 347 PRO A O 1
ATOM 2695 N N . THR A 1 348 ? 7.512 -2.935 -23.600 1.00 95.19 348 THR A N 1
ATOM 2696 C CA . THR A 1 348 ? 6.379 -3.679 -24.148 1.00 95.19 348 THR A CA 1
ATOM 2697 C C . THR A 1 348 ? 5.916 -3.034 -25.452 1.00 95.19 348 THR A C 1
ATOM 2699 O O . THR A 1 348 ? 5.797 -1.810 -25.560 1.00 95.19 348 THR A O 1
ATOM 2702 N N . LYS A 1 349 ? 5.654 -3.859 -26.468 1.00 92.75 349 LYS A N 1
ATOM 2703 C CA . LYS A 1 349 ? 5.187 -3.381 -27.773 1.00 92.75 349 LYS A CA 1
ATOM 2704 C C . LYS A 1 349 ? 3.791 -2.779 -27.643 1.00 92.75 349 LYS A C 1
ATOM 2706 O O . LYS A 1 349 ? 2.935 -3.324 -26.948 1.00 92.75 349 LYS A O 1
ATOM 2711 N N . LEU A 1 350 ? 3.561 -1.670 -28.340 1.00 89.12 350 LEU A N 1
ATOM 2712 C CA . LEU A 1 350 ? 2.241 -1.057 -28.391 1.00 89.12 350 LEU A CA 1
ATOM 2713 C C . LEU A 1 350 ? 1.276 -1.992 -29.151 1.00 89.12 350 LEU A C 1
ATOM 2715 O O . LEU A 1 350 ? 1.657 -2.509 -30.207 1.00 89.12 350 LEU A O 1
ATOM 2719 N N . PRO A 1 351 ? 0.040 -2.217 -28.666 1.00 85.19 351 PRO A N 1
ATOM 2720 C CA . PRO A 1 351 ? -0.956 -2.984 -29.407 1.00 85.19 351 PRO A CA 1
ATOM 2721 C C . PRO A 1 351 ? -1.178 -2.376 -30.795 1.00 85.19 351 PRO A C 1
ATOM 2723 O O . PRO A 1 351 ? -1.289 -1.155 -30.926 1.00 85.19 351 PRO A O 1
ATOM 2726 N N . SER A 1 352 ? -1.288 -3.209 -31.834 1.00 82.50 352 SER A N 1
ATOM 2727 C CA . SER A 1 352 ? -1.341 -2.754 -33.235 1.00 82.50 352 SER A CA 1
ATOM 2728 C C . SER A 1 352 ? -2.432 -1.707 -33.510 1.00 82.50 352 SER A C 1
ATOM 2730 O O . SER A 1 352 ? -2.246 -0.838 -34.357 1.00 82.50 352 SER A O 1
ATOM 2732 N N . GLY A 1 353 ? -3.549 -1.744 -32.772 1.00 79.50 353 GLY A N 1
ATOM 2733 C CA . GLY A 1 353 ? -4.644 -0.776 -32.910 1.00 79.50 353 GLY A CA 1
ATOM 2734 C C . GLY A 1 353 ? -4.352 0.620 -32.342 1.00 79.50 353 GLY A C 1
ATOM 2735 O O . GLY A 1 353 ? -4.876 1.606 -32.856 1.00 79.50 353 GLY A O 1
ATOM 2736 N N . ALA A 1 354 ? -3.488 0.738 -31.331 1.00 77.12 354 ALA A N 1
ATOM 2737 C CA . ALA A 1 354 ? -3.239 2.008 -30.641 1.00 77.12 354 ALA A CA 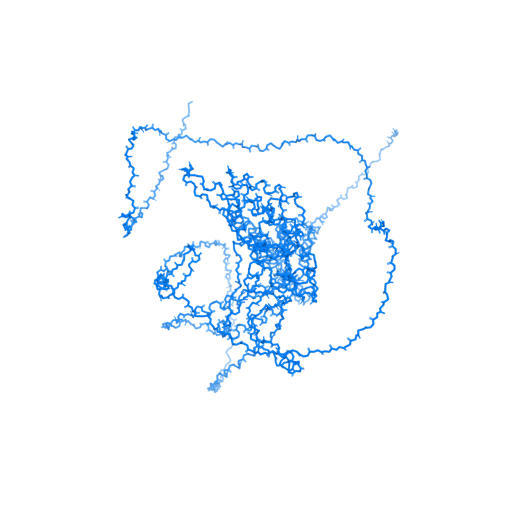1
ATOM 2738 C C . ALA A 1 354 ? -2.345 2.972 -31.447 1.00 77.12 354 ALA A C 1
ATOM 2740 O O . ALA A 1 354 ? -2.414 4.189 -31.267 1.00 77.12 354 ALA A O 1
ATOM 2741 N N . ILE A 1 355 ? -1.558 2.451 -32.398 1.00 73.31 355 ILE A N 1
ATOM 2742 C CA . ILE A 1 355 ? -0.692 3.255 -33.278 1.00 73.31 355 ILE A CA 1
ATOM 2743 C C . ILE A 1 355 ? -1.523 4.233 -34.129 1.00 73.31 355 ILE A C 1
ATOM 2745 O O . ILE A 1 355 ? -1.114 5.372 -34.356 1.00 73.31 355 ILE A O 1
ATOM 2749 N N . LEU A 1 356 ? -2.721 3.827 -34.563 1.00 68.88 356 LEU A N 1
ATOM 2750 C CA . LEU A 1 356 ? -3.553 4.616 -35.478 1.00 68.88 356 LEU A CA 1
ATOM 2751 C C . LEU A 1 356 ? -4.116 5.897 -34.842 1.00 68.88 356 LEU A C 1
ATOM 2753 O O . LEU A 1 356 ? -4.309 6.893 -35.551 1.00 68.88 356 LEU A O 1
ATOM 2757 N N . ALA A 1 357 ? -4.337 5.886 -33.524 1.00 67.12 357 ALA A N 1
ATOM 2758 C CA . ALA A 1 357 ? -4.928 6.997 -32.779 1.00 67.12 357 ALA A CA 1
ATOM 2759 C C . ALA A 1 357 ? -3.946 8.164 -32.562 1.00 67.12 357 ALA A C 1
ATOM 2761 O O . ALA A 1 357 ? -4.350 9.325 -32.482 1.00 67.12 357 ALA A O 1
ATOM 2762 N N . SER A 1 358 ? -2.641 7.888 -32.531 1.00 70.94 358 SER A N 1
ATOM 2763 C CA . SER A 1 358 ? -1.624 8.905 -32.261 1.00 70.94 358 SER A CA 1
ATOM 2764 C C . SER A 1 358 ? -1.124 9.562 -33.546 1.00 70.94 358 SER A C 1
ATOM 2766 O O . SER A 1 358 ? -0.143 9.131 -34.151 1.00 70.94 358 SER A O 1
ATOM 2768 N N . ARG A 1 359 ? -1.762 10.672 -33.951 1.00 68.25 359 ARG A N 1
ATOM 2769 C CA . ARG A 1 359 ? -1.344 11.468 -35.130 1.00 68.25 359 ARG A CA 1
ATOM 2770 C C . ARG A 1 359 ? 0.136 11.885 -35.097 1.00 68.25 359 ARG A C 1
ATOM 2772 O O . ARG A 1 359 ? 0.743 11.996 -36.154 1.00 68.25 359 ARG A O 1
ATOM 2779 N N . SER A 1 360 ? 0.714 12.070 -33.907 1.00 64.38 360 SER A N 1
ATOM 2780 C CA . SER A 1 360 ? 2.108 12.501 -33.712 1.00 64.38 360 SER A CA 1
ATOM 2781 C C . SER A 1 360 ? 3.155 11.407 -34.001 1.00 64.38 360 SER A C 1
ATOM 2783 O O . SER A 1 360 ? 4.306 11.718 -34.286 1.00 64.38 360 SER A O 1
ATOM 2785 N N . LEU A 1 361 ? 2.780 10.119 -33.973 1.00 66.81 361 LEU A N 1
ATOM 2786 C CA . LEU A 1 361 ? 3.744 9.008 -34.066 1.00 66.81 361 LEU A CA 1
ATOM 2787 C C . LEU A 1 361 ? 4.045 8.546 -35.500 1.00 66.81 361 LEU A C 1
ATOM 2789 O O . LEU A 1 361 ? 4.999 7.803 -35.710 1.00 66.81 361 LEU A O 1
ATOM 2793 N N . ARG A 1 362 ? 3.281 9.003 -36.501 1.00 67.38 362 ARG A N 1
ATOM 2794 C CA . ARG A 1 362 ? 3.415 8.520 -37.892 1.00 67.38 362 ARG A CA 1
ATOM 2795 C C . ARG A 1 362 ? 4.749 8.881 -38.552 1.00 67.38 362 ARG A C 1
ATOM 2797 O O . ARG A 1 362 ? 5.153 8.210 -39.488 1.00 67.38 362 ARG A O 1
ATOM 2804 N N . SER A 1 363 ? 5.439 9.917 -38.071 1.00 70.06 363 SER A N 1
ATOM 2805 C CA . SER A 1 363 ? 6.724 10.356 -38.636 1.00 70.06 363 SER A CA 1
ATOM 2806 C C . SER A 1 363 ? 7.933 9.549 -38.141 1.00 70.06 363 SER A C 1
ATOM 2808 O O . SER A 1 363 ? 9.029 9.762 -38.652 1.00 70.06 363 SER A O 1
ATOM 2810 N N . LEU A 1 364 ? 7.771 8.686 -37.131 1.00 66.94 364 LEU A N 1
ATOM 2811 C CA . LEU A 1 364 ? 8.884 8.019 -36.438 1.00 66.94 364 LEU A CA 1
ATOM 2812 C C . LEU A 1 364 ? 8.967 6.508 -36.710 1.00 66.94 364 LEU A C 1
ATOM 2814 O O . LEU A 1 364 ? 9.793 5.832 -36.108 1.00 66.94 364 LEU A O 1
ATOM 2818 N N . GLN A 1 365 ? 8.136 5.959 -37.601 1.00 66.00 365 GLN A N 1
ATOM 2819 C CA . GLN A 1 365 ? 8.219 4.543 -37.965 1.00 66.00 365 GLN A CA 1
ATOM 2820 C C . GLN A 1 365 ? 9.370 4.313 -38.949 1.00 66.00 365 GLN A C 1
ATOM 2822 O O . GLN A 1 365 ? 9.204 4.435 -40.160 1.00 66.00 365 GLN A O 1
ATOM 2827 N N . THR A 1 366 ? 10.540 3.972 -38.416 1.00 75.81 366 THR A N 1
ATOM 2828 C CA . THR A 1 366 ? 11.514 3.150 -39.140 1.00 75.81 366 THR A CA 1
ATOM 2829 C C . THR A 1 366 ? 11.236 1.682 -38.801 1.00 75.81 366 THR A C 1
ATOM 2831 O O . THR A 1 366 ? 10.851 1.375 -37.672 1.00 75.81 366 THR A O 1
ATOM 2834 N N . ASP A 1 367 ? 11.387 0.767 -39.765 1.00 74.56 367 ASP A N 1
ATOM 2835 C CA . ASP A 1 367 ? 10.859 -0.612 -39.684 1.00 74.56 367 ASP A CA 1
ATOM 2836 C C . ASP A 1 367 ? 11.394 -1.477 -38.518 1.00 74.56 367 ASP A C 1
ATOM 2838 O O . ASP A 1 367 ? 10.856 -2.553 -38.271 1.00 74.56 367 ASP A O 1
ATOM 2842 N N . ASN A 1 368 ? 12.393 -1.016 -37.752 1.00 77.69 368 ASN A N 1
ATOM 2843 C CA . ASN A 1 368 ? 12.992 -1.766 -36.639 1.00 77.69 368 ASN A CA 1
ATOM 2844 C C . ASN A 1 368 ? 13.076 -1.009 -35.299 1.00 77.69 368 ASN A C 1
ATOM 2846 O O . ASN A 1 368 ? 13.605 -1.562 -34.332 1.00 77.69 368 ASN A O 1
ATOM 2850 N N . GLU A 1 369 ? 12.582 0.228 -35.193 1.00 85.56 369 GLU A N 1
ATOM 2851 C CA . GLU A 1 369 ? 12.730 1.003 -33.954 1.00 85.56 369 GLU A CA 1
ATOM 2852 C C . GLU A 1 369 ? 11.529 0.818 -33.013 1.00 85.56 369 GLU A C 1
ATOM 2854 O O . GLU A 1 369 ? 10.370 1.031 -33.376 1.00 85.56 369 GLU A O 1
ATOM 2859 N N . ILE A 1 370 ? 11.799 0.404 -31.769 1.00 91.69 370 ILE A N 1
ATOM 2860 C CA . ILE A 1 370 ? 10.773 0.297 -30.726 1.00 91.69 370 ILE A CA 1
ATOM 2861 C C . ILE A 1 370 ? 10.348 1.710 -30.319 1.00 91.69 370 ILE A C 1
ATOM 2863 O O . ILE A 1 370 ? 11.085 2.416 -29.632 1.00 91.69 370 ILE A O 1
ATOM 2867 N N . VAL A 1 371 ? 9.133 2.099 -30.708 1.00 92.62 371 VAL A N 1
ATOM 2868 C CA . VAL A 1 371 ? 8.526 3.373 -30.306 1.00 92.62 371 VAL A CA 1
ATOM 2869 C C . VAL A 1 371 ? 7.851 3.225 -28.941 1.00 92.62 371 VAL A C 1
ATOM 2871 O O . VAL A 1 371 ? 6.926 2.425 -28.758 1.00 92.62 371 VAL A O 1
ATOM 2874 N N . VAL A 1 372 ? 8.289 4.040 -27.982 1.00 94.06 372 VAL A N 1
ATOM 2875 C CA . VAL A 1 372 ? 7.701 4.138 -26.643 1.00 94.06 372 VAL A CA 1
ATOM 2876 C C . VAL A 1 372 ? 6.753 5.333 -26.611 1.00 94.06 372 VAL A C 1
ATOM 2878 O O . VAL A 1 372 ? 7.171 6.491 -26.576 1.00 94.06 372 VAL A O 1
ATOM 2881 N N . ALA A 1 373 ? 5.458 5.038 -26.658 1.00 92.50 373 ALA A N 1
ATOM 2882 C CA . ALA A 1 373 ? 4.373 6.011 -26.676 1.00 92.50 373 ALA A CA 1
ATOM 2883 C C . ALA A 1 373 ? 3.764 6.256 -25.288 1.00 92.50 373 ALA A C 1
ATOM 2885 O O . ALA A 1 373 ? 3.294 7.359 -25.024 1.00 92.50 373 ALA A O 1
ATOM 2886 N N . GLN A 1 374 ? 3.759 5.243 -24.416 1.00 92.94 374 GLN A N 1
ATOM 2887 C CA . GLN A 1 374 ? 3.095 5.283 -23.113 1.00 92.94 374 GLN A CA 1
ATOM 2888 C C . GLN A 1 374 ? 4.000 4.765 -21.993 1.00 92.94 374 GLN A C 1
ATOM 2890 O O . GLN A 1 374 ? 4.805 3.851 -22.179 1.00 92.94 374 GLN A O 1
ATOM 2895 N N . SER A 1 375 ? 3.828 5.322 -20.792 1.00 95.62 375 SER A N 1
ATOM 2896 C CA . SER A 1 375 ? 4.659 5.010 -19.624 1.00 95.62 375 SER A CA 1
ATOM 2897 C C . SER A 1 375 ? 4.596 3.540 -19.193 1.00 95.62 375 SER A C 1
ATOM 2899 O O . SER A 1 375 ? 5.594 2.996 -18.722 1.00 95.62 375 SER A O 1
ATOM 2901 N N . TRP A 1 376 ? 3.462 2.859 -19.390 1.00 95.38 376 TRP A N 1
ATOM 2902 C CA . TRP A 1 376 ? 3.310 1.443 -19.035 1.00 95.38 376 TRP A CA 1
ATOM 2903 C C . TRP A 1 376 ? 4.212 0.517 -19.865 1.00 95.38 376 TRP A C 1
ATOM 2905 O O . TRP A 1 376 ? 4.617 -0.529 -19.367 1.00 95.38 376 TRP A O 1
ATOM 2915 N N . GLN A 1 377 ? 4.603 0.912 -21.085 1.00 95.94 377 GLN A N 1
ATOM 2916 C CA . GLN A 1 377 ? 5.527 0.124 -21.910 1.00 95.94 377 GLN A CA 1
ATOM 2917 C C . GLN A 1 377 ? 6.899 -0.026 -21.236 1.00 95.94 377 GLN A C 1
ATOM 2919 O O . GLN A 1 377 ? 7.633 -0.959 -21.539 1.00 95.94 377 GLN A O 1
ATOM 2924 N N . MET A 1 378 ? 7.245 0.862 -20.299 1.00 97.81 378 MET A N 1
ATOM 2925 C CA . MET A 1 378 ? 8.517 0.842 -19.573 1.00 97.81 378 MET A CA 1
ATOM 2926 C C . MET A 1 378 ? 8.475 -0.013 -18.294 1.00 97.81 378 MET A C 1
ATOM 2928 O O . MET A 1 378 ? 9.506 -0.150 -17.634 1.00 97.81 378 MET A O 1
ATOM 2932 N N . ILE A 1 379 ? 7.328 -0.614 -17.941 1.00 97.69 379 ILE A N 1
ATOM 2933 C CA . ILE A 1 379 ? 7.180 -1.488 -16.761 1.00 97.69 379 ILE A CA 1
ATOM 2934 C C . ILE A 1 379 ? 8.244 -2.603 -16.724 1.00 97.69 379 ILE A C 1
ATOM 2936 O O . ILE A 1 379 ? 8.916 -2.710 -15.697 1.00 97.69 379 ILE A O 1
ATOM 2940 N N . PRO A 1 380 ? 8.508 -3.366 -17.808 1.00 98.00 380 PRO A N 1
ATOM 2941 C CA . PRO A 1 380 ? 9.519 -4.430 -17.783 1.00 98.00 380 PRO A CA 1
ATOM 2942 C C . PRO A 1 380 ? 10.927 -3.939 -17.408 1.00 98.00 380 PRO A C 1
ATOM 2944 O O . PRO A 1 380 ? 11.671 -4.616 -16.695 1.00 98.00 380 PRO A O 1
ATOM 2947 N N . ILE A 1 381 ? 11.290 -2.730 -17.847 1.00 98.19 381 ILE A N 1
ATOM 2948 C CA . ILE A 1 381 ? 12.576 -2.102 -17.518 1.00 98.19 381 ILE A CA 1
ATOM 2949 C C . ILE A 1 381 ? 12.599 -1.715 -16.040 1.00 98.19 381 ILE A C 1
ATOM 2951 O O . ILE A 1 381 ? 13.560 -2.033 -15.342 1.00 98.19 381 ILE A O 1
ATOM 2955 N N . VAL A 1 382 ? 11.531 -1.085 -15.540 1.00 98.31 382 VAL A N 1
ATOM 2956 C CA . VAL A 1 382 ? 11.408 -0.716 -14.120 1.00 98.31 382 VAL A CA 1
ATOM 2957 C C . VAL A 1 382 ? 11.524 -1.951 -13.222 1.00 98.31 382 VAL A C 1
ATOM 2959 O O . VAL A 1 382 ? 12.270 -1.913 -12.246 1.00 98.31 382 VAL A O 1
ATOM 2962 N N . LEU A 1 383 ? 10.860 -3.058 -13.568 1.00 97.81 383 LEU A N 1
ATOM 2963 C CA . LEU A 1 383 ? 10.942 -4.317 -12.818 1.00 97.81 383 LEU A CA 1
ATOM 2964 C C . LEU A 1 383 ? 12.367 -4.869 -12.767 1.00 97.81 383 LEU A C 1
ATOM 2966 O O . LEU A 1 383 ? 12.857 -5.195 -11.686 1.00 97.81 383 LEU A O 1
ATOM 2970 N N . SER A 1 384 ? 13.063 -4.929 -13.906 1.00 97.56 384 SER A N 1
ATOM 2971 C CA . SER A 1 384 ? 14.458 -5.388 -13.940 1.00 97.56 384 SER A CA 1
ATOM 2972 C C . SER A 1 384 ? 15.380 -4.501 -13.087 1.00 97.56 384 SER A C 1
ATOM 2974 O O . SER A 1 384 ? 16.214 -5.009 -12.325 1.00 97.56 384 SER A O 1
ATOM 2976 N N . LEU A 1 385 ? 15.199 -3.178 -13.143 1.00 97.50 385 LEU A N 1
ATOM 2977 C CA . LEU A 1 385 ? 15.959 -2.250 -12.304 1.00 97.50 385 LEU A CA 1
ATOM 2978 C C . LEU A 1 385 ? 15.651 -2.443 -10.815 1.00 97.50 385 LEU A C 1
ATOM 2980 O O . LEU A 1 385 ? 16.573 -2.394 -10.006 1.00 97.50 385 LEU A O 1
ATOM 2984 N N . ILE A 1 386 ? 14.392 -2.703 -10.446 1.00 97.38 386 ILE A N 1
ATOM 2985 C CA . ILE A 1 386 ? 14.004 -3.032 -9.066 1.00 97.38 386 ILE A CA 1
ATOM 2986 C C . ILE A 1 386 ? 14.668 -4.334 -8.611 1.00 97.38 386 ILE A C 1
ATOM 2988 O O . ILE A 1 386 ? 15.226 -4.377 -7.515 1.00 97.38 386 ILE A O 1
ATOM 2992 N N . HIS A 1 387 ? 14.659 -5.382 -9.438 1.00 96.31 387 HIS A N 1
ATOM 2993 C CA . HIS A 1 387 ? 15.336 -6.640 -9.115 1.00 96.31 387 HIS A CA 1
ATOM 2994 C C . HIS A 1 387 ? 16.837 -6.435 -8.903 1.00 96.31 387 HIS A C 1
ATOM 2996 O O . HIS A 1 387 ? 17.374 -6.889 -7.895 1.00 96.31 387 HIS A O 1
ATOM 3002 N N . SER A 1 388 ? 17.480 -5.652 -9.770 1.00 95.81 388 SER A N 1
ATOM 3003 C CA . SER A 1 388 ? 18.886 -5.271 -9.608 1.00 95.81 388 SER A CA 1
ATOM 3004 C C . SER A 1 388 ? 19.109 -4.432 -8.338 1.00 95.81 388 SER A C 1
ATOM 3006 O O . SER A 1 388 ? 20.112 -4.589 -7.644 1.00 95.81 388 SER A O 1
ATOM 3008 N N . ALA A 1 389 ? 18.171 -3.540 -7.997 1.00 95.75 389 ALA A N 1
ATOM 3009 C CA . ALA A 1 389 ? 18.254 -2.694 -6.809 1.00 95.75 389 ALA A CA 1
ATOM 3010 C C . ALA A 1 389 ? 18.119 -3.510 -5.515 1.00 95.75 389 ALA A C 1
ATOM 3012 O O . ALA A 1 389 ? 18.844 -3.246 -4.555 1.00 95.75 389 ALA A O 1
ATOM 3013 N N . LEU A 1 390 ? 17.256 -4.533 -5.493 1.00 95.50 390 LEU A N 1
ATOM 3014 C CA . LEU A 1 390 ? 17.095 -5.459 -4.363 1.00 95.50 390 LEU A CA 1
ATOM 3015 C C . LEU A 1 390 ? 18.386 -6.224 -4.032 1.00 95.50 390 LEU A C 1
ATOM 3017 O O . LEU A 1 390 ? 18.586 -6.626 -2.885 1.00 95.50 390 LEU A O 1
ATOM 3021 N N . GLU A 1 391 ? 19.274 -6.400 -5.009 1.00 94.44 391 GLU A N 1
ATOM 3022 C CA . GLU A 1 391 ? 20.580 -7.029 -4.815 1.00 94.44 391 GLU A CA 1
ATOM 3023 C C . GLU A 1 391 ? 21.631 -6.064 -4.251 1.00 94.44 391 GLU A C 1
ATOM 3025 O O . GLU A 1 391 ? 22.682 -6.504 -3.786 1.00 94.44 391 GLU A O 1
ATOM 3030 N N . THR A 1 392 ? 21.380 -4.754 -4.221 1.00 94.31 392 THR A N 1
ATOM 3031 C CA . THR A 1 392 ? 22.347 -3.789 -3.676 1.00 94.31 392 THR A CA 1
ATOM 3032 C C . THR A 1 392 ? 22.469 -3.894 -2.154 1.00 94.31 392 THR A C 1
ATOM 3034 O O . THR A 1 392 ? 21.516 -4.231 -1.447 1.00 94.31 392 THR A O 1
ATOM 3037 N N . SER A 1 393 ? 23.652 -3.581 -1.622 1.00 94.44 393 SER A N 1
ATOM 3038 C CA . SER A 1 393 ? 23.888 -3.520 -0.172 1.00 94.44 393 SER A CA 1
ATOM 3039 C C . SER A 1 393 ? 23.028 -2.457 0.516 1.00 94.44 393 SER A C 1
ATOM 3041 O O . SER A 1 393 ? 22.631 -2.657 1.657 1.00 94.44 393 SER A O 1
ATOM 3043 N N . ILE A 1 394 ? 22.687 -1.372 -0.188 1.00 94.81 394 ILE A N 1
ATOM 3044 C CA . ILE A 1 394 ? 21.849 -0.273 0.313 1.00 94.81 394 ILE A CA 1
ATOM 3045 C C . ILE A 1 394 ? 20.452 -0.786 0.669 1.00 94.81 394 ILE A C 1
ATOM 3047 O O . ILE A 1 394 ? 20.004 -0.623 1.801 1.00 94.81 394 ILE A O 1
ATOM 3051 N N . ILE A 1 395 ? 19.782 -1.461 -0.271 1.00 95.94 395 ILE A N 1
ATOM 3052 C CA . ILE A 1 395 ? 18.438 -2.000 -0.033 1.00 95.94 395 ILE A CA 1
ATOM 3053 C C . ILE A 1 395 ? 18.470 -3.139 0.991 1.00 95.94 395 ILE A C 1
ATOM 3055 O O . ILE A 1 395 ? 17.571 -3.242 1.823 1.00 95.94 395 ILE A O 1
ATOM 3059 N N . ARG A 1 396 ? 19.517 -3.974 0.991 1.00 95.81 396 ARG A N 1
ATOM 3060 C CA . ARG A 1 396 ? 19.683 -5.025 2.008 1.00 95.81 396 ARG A CA 1
ATOM 3061 C C . ARG A 1 396 ? 19.841 -4.449 3.418 1.00 95.81 396 ARG A C 1
ATOM 3063 O O . ARG A 1 396 ? 19.138 -4.896 4.323 1.00 95.81 396 ARG A O 1
ATOM 3070 N N . ALA A 1 397 ? 20.689 -3.435 3.585 1.00 96.00 397 ALA A N 1
ATOM 3071 C CA . ALA A 1 397 ? 20.859 -2.733 4.854 1.00 96.00 397 ALA A CA 1
ATOM 3072 C C . ALA A 1 397 ? 19.543 -2.100 5.322 1.00 96.00 397 ALA A C 1
ATOM 3074 O O . ALA A 1 397 ? 19.204 -2.194 6.500 1.00 96.00 397 ALA A O 1
ATOM 3075 N N . GLU A 1 398 ? 18.759 -1.541 4.399 1.00 95.56 398 GLU A N 1
ATOM 3076 C CA . GLU A 1 398 ? 17.453 -0.975 4.730 1.00 95.56 398 GLU A CA 1
ATOM 3077 C C . GLU A 1 398 ? 16.423 -2.037 5.135 1.00 95.56 398 GLU A C 1
ATOM 3079 O O . GLU A 1 398 ? 15.627 -1.836 6.049 1.00 95.56 398 GLU A O 1
ATOM 3084 N N . ILE A 1 399 ? 16.444 -3.219 4.514 1.00 96.19 399 ILE A N 1
ATOM 3085 C CA . ILE A 1 399 ? 15.587 -4.332 4.941 1.00 96.19 399 ILE A CA 1
ATOM 3086 C C . ILE A 1 399 ? 15.925 -4.762 6.376 1.00 96.19 399 ILE A C 1
ATOM 3088 O O . ILE A 1 399 ? 15.013 -5.023 7.167 1.00 96.19 399 ILE A O 1
ATOM 3092 N N . GLU A 1 400 ? 17.212 -4.825 6.720 1.00 96.56 400 GLU A N 1
ATOM 3093 C CA . GLU A 1 400 ? 17.672 -5.147 8.074 1.00 96.56 400 GLU A CA 1
ATOM 3094 C C . GLU A 1 400 ? 17.314 -4.049 9.083 1.00 96.56 400 GLU A C 1
ATOM 3096 O O . GLU A 1 400 ? 16.846 -4.354 10.187 1.00 96.56 400 GLU A O 1
ATOM 3101 N N . GLN A 1 401 ? 17.490 -2.780 8.701 1.00 96.12 401 GLN A N 1
ATOM 3102 C CA . GLN A 1 401 ? 17.147 -1.627 9.529 1.00 96.12 401 GLN A CA 1
ATOM 3103 C C . GLN A 1 401 ? 15.639 -1.545 9.773 1.00 96.12 401 GLN A C 1
ATOM 3105 O O . GLN A 1 401 ? 15.225 -1.445 10.926 1.00 96.12 401 GLN A O 1
ATOM 3110 N N . GLY A 1 402 ? 14.812 -1.760 8.748 1.00 94.94 402 GLY A N 1
ATOM 3111 C CA . GLY A 1 402 ? 13.358 -1.824 8.893 1.00 94.94 402 GLY A CA 1
ATOM 3112 C C . GLY A 1 402 ? 12.894 -2.908 9.876 1.00 94.94 402 GLY A C 1
ATOM 3113 O O . GLY A 1 402 ? 11.885 -2.745 10.559 1.00 94.94 402 GLY A O 1
ATOM 3114 N N . GLY A 1 403 ? 13.652 -4.001 10.031 1.00 95.94 403 GLY A N 1
ATOM 3115 C CA . GLY A 1 403 ? 13.396 -5.004 11.068 1.00 95.94 403 GLY A CA 1
ATOM 3116 C C . GLY A 1 403 ? 13.663 -4.506 12.496 1.00 95.94 403 GLY A C 1
ATOM 3117 O O . GLY A 1 403 ? 12.997 -4.958 13.434 1.00 95.94 403 GLY A O 1
ATOM 3118 N N . LYS A 1 404 ? 14.620 -3.588 12.680 1.00 97.44 404 LYS A N 1
ATOM 3119 C CA . LYS A 1 404 ? 14.880 -2.906 13.961 1.00 97.44 404 LYS A CA 1
ATOM 3120 C C . LYS A 1 404 ? 13.822 -1.838 14.219 1.00 97.44 404 LYS A C 1
ATOM 3122 O O . LYS A 1 404 ? 13.186 -1.883 15.268 1.00 97.44 404 LYS A O 1
ATOM 3127 N N . ASP A 1 405 ? 13.542 -1.002 13.226 1.00 95.94 405 ASP A N 1
ATOM 3128 C CA . ASP A 1 405 ? 12.538 0.060 13.319 1.00 95.94 405 ASP A CA 1
ATOM 3129 C C . ASP A 1 405 ? 11.150 -0.517 13.620 1.00 95.94 405 ASP A C 1
ATOM 3131 O O . ASP A 1 405 ? 10.427 -0.009 14.474 1.00 95.94 405 ASP A O 1
ATOM 3135 N N . HIS A 1 406 ? 10.796 -1.660 13.020 1.00 96.44 406 HIS A N 1
ATOM 3136 C CA . HIS A 1 406 ? 9.558 -2.360 13.355 1.00 96.44 406 HIS A CA 1
ATOM 3137 C C . HIS A 1 406 ? 9.493 -2.776 14.833 1.00 96.44 406 HIS A C 1
ATOM 3139 O O . HIS A 1 406 ? 8.424 -2.717 15.447 1.00 96.44 406 HIS A O 1
ATOM 3145 N N . LYS A 1 407 ? 10.609 -3.218 15.429 1.00 97.69 407 LYS A N 1
ATOM 3146 C CA . LYS A 1 407 ? 10.663 -3.579 16.856 1.00 97.69 407 LYS A CA 1
ATOM 3147 C C . LYS A 1 407 ? 10.534 -2.349 17.747 1.00 97.69 407 LYS A C 1
ATOM 3149 O O . LYS A 1 407 ? 9.853 -2.443 18.767 1.00 97.69 407 LYS A O 1
ATOM 3154 N N . ASP A 1 408 ? 11.142 -1.234 17.356 1.00 97.12 408 ASP A N 1
ATOM 3155 C CA . ASP A 1 408 ? 11.028 0.033 18.076 1.00 97.12 408 ASP A CA 1
ATOM 3156 C C . ASP A 1 408 ? 9.590 0.564 18.026 1.00 97.12 408 ASP A C 1
ATOM 3158 O O . ASP A 1 408 ? 8.994 0.773 19.077 1.00 97.12 408 ASP A O 1
ATOM 3162 N N . VAL A 1 409 ? 8.950 0.601 16.854 1.00 97.12 409 VAL A N 1
ATOM 3163 C CA . VAL A 1 409 ? 7.529 0.984 16.733 1.00 97.12 409 VAL A CA 1
ATOM 3164 C C . VAL A 1 409 ? 6.615 0.046 17.539 1.00 97.12 409 VAL A C 1
ATOM 3166 O O . VAL A 1 409 ? 5.648 0.489 18.159 1.00 97.12 409 VAL A O 1
ATOM 3169 N N . ASN A 1 410 ? 6.913 -1.258 17.585 1.00 97.88 410 ASN A N 1
ATOM 3170 C CA . ASN A 1 410 ? 6.190 -2.194 18.454 1.00 97.88 410 ASN A CA 1
ATOM 3171 C C . ASN A 1 410 ? 6.397 -1.898 19.947 1.00 97.88 410 ASN A C 1
ATOM 3173 O O . ASN A 1 410 ? 5.479 -2.120 20.739 1.00 97.88 410 ASN A O 1
ATOM 3177 N N . ARG A 1 411 ? 7.597 -1.469 20.355 1.00 97.94 411 ARG A N 1
ATOM 3178 C CA . ARG A 1 411 ? 7.875 -1.058 21.737 1.00 97.94 411 ARG A CA 1
ATOM 3179 C C . ARG A 1 411 ? 7.063 0.187 22.075 1.00 97.94 411 ARG A C 1
ATOM 3181 O O . ARG A 1 411 ? 6.372 0.169 23.087 1.00 97.94 411 ARG A O 1
ATOM 3188 N N . ASP A 1 412 ? 7.070 1.183 21.199 1.00 96.75 412 ASP A N 1
ATOM 3189 C CA . ASP A 1 412 ? 6.350 2.441 21.394 1.00 96.75 412 ASP A CA 1
ATOM 3190 C C . ASP A 1 412 ? 4.830 2.204 21.468 1.00 96.75 412 ASP A C 1
ATOM 3192 O O . ASP A 1 412 ? 4.151 2.728 22.347 1.00 96.75 412 ASP A O 1
ATOM 3196 N N . ALA A 1 413 ? 4.283 1.320 20.624 1.00 97.69 413 ALA A N 1
ATOM 3197 C CA . ALA A 1 413 ? 2.877 0.920 20.706 1.00 97.69 413 ALA A CA 1
ATOM 3198 C C . ALA A 1 413 ? 2.541 0.187 22.020 1.00 97.69 413 ALA A C 1
ATOM 3200 O O . ALA A 1 413 ? 1.486 0.422 22.608 1.00 97.69 413 ALA A O 1
ATOM 3201 N N . LYS A 1 414 ? 3.432 -0.683 22.520 1.00 98.12 414 LYS A N 1
ATOM 3202 C CA . LYS A 1 414 ? 3.252 -1.341 23.828 1.00 98.12 414 LYS A CA 1
ATOM 3203 C C . LYS A 1 414 ? 3.312 -0.346 24.980 1.00 98.12 414 LYS A C 1
ATOM 3205 O O . LYS A 1 414 ? 2.561 -0.495 25.941 1.00 98.12 414 LYS A O 1
ATOM 3210 N N . GLU A 1 415 ? 4.192 0.643 24.893 1.00 97.06 415 GLU A N 1
ATOM 3211 C CA . GLU A 1 415 ? 4.277 1.722 25.869 1.00 97.06 415 GLU A CA 1
ATOM 3212 C C . GLU A 1 415 ? 3.012 2.584 25.859 1.00 97.06 415 GLU A C 1
ATOM 3214 O O . GLU A 1 415 ? 2.442 2.818 26.922 1.00 97.06 415 GLU A O 1
ATOM 3219 N N . ALA A 1 416 ? 2.492 2.939 24.682 1.00 96.50 416 ALA A N 1
ATOM 3220 C CA . ALA A 1 416 ? 1.213 3.633 24.550 1.00 96.50 416 ALA A CA 1
ATOM 3221 C C . ALA A 1 416 ? 0.050 2.839 25.179 1.00 96.50 416 ALA A C 1
ATOM 3223 O O . ALA A 1 416 ? -0.756 3.396 25.923 1.00 96.50 416 ALA A O 1
ATOM 3224 N N . VAL A 1 417 ? -0.015 1.518 24.955 1.00 97.56 417 VAL A N 1
ATOM 3225 C CA . VAL A 1 417 ? -1.017 0.653 25.609 1.00 97.56 417 VAL A CA 1
ATOM 3226 C C . VAL A 1 417 ? -0.814 0.605 27.128 1.00 97.56 417 VAL A C 1
ATOM 3228 O O . VAL A 1 417 ? -1.794 0.594 27.874 1.00 97.56 417 VAL A O 1
ATOM 3231 N N . ARG A 1 418 ? 0.433 0.580 27.618 1.00 97.50 418 ARG A N 1
ATOM 3232 C CA . ARG A 1 418 ? 0.733 0.626 29.060 1.00 97.50 418 ARG A CA 1
ATOM 3233 C C . ARG A 1 418 ? 0.222 1.925 29.686 1.00 97.50 418 ARG A C 1
ATOM 3235 O O . ARG A 1 418 ? -0.487 1.852 30.685 1.00 97.50 418 ARG A O 1
ATOM 3242 N N . LEU A 1 419 ? 0.533 3.074 29.086 1.00 95.38 419 LEU A N 1
ATOM 3243 C CA . LEU A 1 419 ? 0.098 4.388 29.570 1.00 95.38 419 LEU A CA 1
ATOM 3244 C C . LEU A 1 419 ? -1.431 4.520 29.570 1.00 95.38 419 LEU A C 1
ATOM 3246 O O . LEU A 1 419 ? -2.012 4.984 30.550 1.00 95.38 419 LEU A O 1
ATOM 3250 N N . GLU A 1 420 ? -2.104 4.046 28.518 1.00 95.62 420 GLU A N 1
ATOM 3251 C CA . GLU A 1 420 ? -3.570 4.045 28.465 1.00 95.62 420 GLU A CA 1
ATOM 3252 C C . GLU A 1 420 ? -4.188 3.113 29.524 1.00 95.62 420 GLU A C 1
ATOM 3254 O O . GLU A 1 420 ? -5.192 3.465 30.141 1.00 95.62 420 GLU A O 1
ATOM 3259 N N . ASN A 1 421 ? -3.577 1.958 29.812 1.00 96.94 421 ASN A N 1
ATOM 3260 C CA . ASN A 1 421 ? -4.017 1.088 30.909 1.00 96.94 421 ASN A CA 1
ATOM 3261 C C . ASN A 1 421 ? -3.819 1.729 32.291 1.00 96.94 421 ASN A C 1
ATOM 3263 O O . ASN A 1 421 ? -4.676 1.576 33.160 1.00 96.94 421 ASN A O 1
ATOM 3267 N N . GLU A 1 422 ? -2.717 2.449 32.508 1.00 95.94 422 GLU A N 1
ATOM 3268 C CA . GLU A 1 422 ? -2.462 3.175 33.759 1.00 95.94 422 GLU A CA 1
ATOM 3269 C C . GLU A 1 422 ? -3.473 4.302 33.966 1.00 95.94 422 GLU A C 1
ATOM 3271 O O . GLU A 1 422 ? -4.075 4.403 35.038 1.00 95.94 422 GLU A O 1
ATOM 3276 N N . ARG A 1 423 ? -3.738 5.091 32.917 1.00 94.62 423 ARG A N 1
ATOM 3277 C CA . ARG A 1 423 ? -4.806 6.097 32.914 1.00 94.62 423 ARG A CA 1
ATOM 3278 C C . ARG A 1 423 ? -6.163 5.455 33.217 1.00 94.62 423 ARG A C 1
ATOM 3280 O O . ARG A 1 423 ? -6.912 5.963 34.052 1.00 94.62 423 ARG A O 1
ATOM 3287 N N . TRP A 1 424 ? -6.480 4.337 32.565 1.00 95.81 424 TRP A N 1
ATOM 3288 C CA . TRP A 1 424 ? -7.736 3.628 32.788 1.00 95.81 424 TRP A CA 1
ATOM 3289 C C . TRP A 1 424 ? -7.869 3.105 34.217 1.00 95.81 424 TRP A C 1
ATOM 3291 O O . TRP A 1 424 ? -8.949 3.197 34.789 1.00 95.81 424 TRP A O 1
ATOM 3301 N N . GLU A 1 425 ? -6.802 2.592 34.827 1.00 96.06 425 GLU A N 1
ATOM 3302 C CA . GLU A 1 425 ? -6.851 2.115 36.212 1.00 96.06 425 GLU A CA 1
ATOM 3303 C C . GLU A 1 425 ? -7.056 3.274 37.202 1.00 96.06 425 GLU A C 1
ATOM 3305 O O . GLU A 1 425 ? -7.851 3.145 38.136 1.00 96.06 425 GLU A O 1
ATOM 3310 N N . GLN A 1 426 ? -6.440 4.438 36.955 1.00 93.88 426 GLN A N 1
ATOM 3311 C CA . GLN A 1 426 ? -6.719 5.662 37.717 1.00 93.88 426 GLN A CA 1
ATOM 3312 C C . GLN A 1 426 ? -8.193 6.069 37.587 1.00 93.88 426 GLN A C 1
ATOM 3314 O O . GLN A 1 426 ? -8.878 6.247 38.595 1.00 93.88 426 GLN A O 1
ATOM 3319 N N . GLU A 1 427 ? -8.715 6.142 36.362 1.00 93.31 427 GLU A N 1
ATOM 3320 C CA . GLU A 1 427 ? -10.112 6.501 36.098 1.00 93.31 427 GLU A CA 1
ATOM 3321 C C . GLU A 1 427 ? -11.092 5.466 36.676 1.00 93.31 427 GLU A C 1
ATOM 3323 O O . GLU A 1 427 ? -12.119 5.806 37.254 1.00 93.31 427 GLU A O 1
ATOM 3328 N N . ARG A 1 428 ? -10.755 4.179 36.605 1.00 95.25 428 ARG A N 1
ATOM 3329 C CA . ARG A 1 428 ? -11.540 3.089 37.187 1.00 95.25 428 ARG A CA 1
ATOM 3330 C C . ARG A 1 428 ? -11.552 3.142 38.713 1.00 95.25 428 ARG A C 1
ATOM 3332 O O . ARG A 1 428 ? -12.566 2.780 39.313 1.00 95.25 428 ARG A O 1
ATOM 3339 N N . SER A 1 429 ? -10.458 3.577 39.339 1.00 94.31 429 SER A N 1
ATOM 3340 C CA . SER A 1 429 ? -10.373 3.715 40.795 1.00 94.31 429 SER A CA 1
ATOM 3341 C C . SER A 1 429 ? -11.305 4.810 41.333 1.00 94.31 429 SER A C 1
ATOM 3343 O O . SER A 1 429 ? -11.887 4.632 42.406 1.00 94.31 429 SER A O 1
ATOM 3345 N N . THR A 1 430 ? -11.540 5.881 40.563 1.00 92.38 430 THR A N 1
ATOM 3346 C CA . THR A 1 430 ? -12.446 6.980 40.948 1.00 92.38 430 THR A CA 1
ATOM 3347 C C . THR A 1 430 ? -13.923 6.654 40.727 1.00 92.38 430 THR A C 1
ATOM 3349 O O . THR A 1 430 ? -14.777 7.221 41.402 1.00 92.38 430 THR A O 1
ATOM 3352 N N . MET A 1 431 ? -14.252 5.687 39.860 1.00 91.31 431 MET A N 1
ATOM 3353 C CA . MET A 1 431 ? -15.643 5.285 39.580 1.00 91.31 431 MET A CA 1
ATOM 3354 C C . MET A 1 431 ? -16.394 4.677 40.774 1.00 91.31 431 MET A C 1
ATOM 3356 O O . MET A 1 431 ? -17.610 4.494 40.687 1.00 91.31 431 MET A O 1
ATOM 3360 N N . GLY A 1 432 ? -15.701 4.356 41.873 1.00 82.81 432 GLY A N 1
ATOM 3361 C CA . GLY A 1 432 ? -16.293 3.784 43.080 1.00 82.81 432 GLY A CA 1
ATOM 3362 C C . GLY A 1 432 ? -16.993 2.434 42.852 1.00 82.81 432 GLY A C 1
ATOM 3363 O O . GLY A 1 432 ? -17.192 1.960 41.734 1.00 82.81 432 GLY A O 1
ATOM 3364 N N . LYS A 1 433 ? -17.374 1.755 43.940 1.00 76.12 433 LYS A N 1
ATOM 3365 C CA . LYS A 1 433 ? -18.056 0.445 43.863 1.00 76.12 433 LYS A CA 1
ATOM 3366 C C . LYS A 1 433 ? -19.588 0.520 43.866 1.00 76.12 433 LYS A C 1
ATOM 3368 O O . LYS A 1 433 ? -20.217 -0.503 43.629 1.00 76.12 433 LYS A O 1
ATOM 3373 N N . CYS A 1 434 ? -20.196 1.685 44.103 1.00 56.94 434 CYS A N 1
ATOM 3374 C CA . CYS A 1 434 ? -21.630 1.772 44.413 1.00 56.94 434 CYS A CA 1
ATOM 3375 C C . CYS A 1 434 ? -22.313 3.038 43.877 1.00 56.94 434 CYS A C 1
ATOM 3377 O O . CYS A 1 434 ? -22.966 3.755 44.632 1.00 56.94 434 CYS A O 1
ATOM 3379 N N . ALA A 1 435 ? -22.239 3.306 42.575 1.00 68.06 435 ALA A N 1
ATOM 3380 C CA . ALA A 1 435 ? -23.197 4.234 41.988 1.00 68.06 435 ALA A CA 1
ATOM 3381 C C . ALA A 1 435 ? -24.514 3.486 41.725 1.00 68.06 435 ALA A C 1
ATOM 3383 O O . ALA A 1 435 ? -24.643 2.768 40.736 1.00 68.06 435 ALA A O 1
ATOM 3384 N N . LYS A 1 436 ? -25.481 3.613 42.646 1.00 87.19 436 LYS A N 1
ATOM 3385 C CA . LYS A 1 436 ? -26.866 3.155 42.415 1.00 87.19 436 LYS A CA 1
ATOM 3386 C C . LYS A 1 436 ? -27.566 3.982 41.328 1.00 87.19 436 LYS A C 1
ATOM 3388 O O . LYS A 1 436 ? -28.613 3.575 40.837 1.00 87.19 436 LYS A O 1
ATOM 3393 N N . ASP A 1 437 ? -26.989 5.122 40.958 1.00 93.38 437 ASP A N 1
ATOM 3394 C CA . ASP A 1 437 ? -27.514 5.987 39.916 1.00 93.38 437 ASP A CA 1
ATOM 3395 C C . ASP A 1 437 ? -27.239 5.415 38.513 1.00 93.38 437 ASP A C 1
ATOM 3397 O O . ASP A 1 437 ? -26.103 5.112 38.129 1.00 93.38 437 ASP A O 1
ATOM 3401 N N . LYS A 1 438 ? -28.314 5.288 37.733 1.00 94.00 438 LYS A N 1
ATOM 3402 C CA . LYS A 1 438 ? -28.301 4.839 36.339 1.00 94.00 438 LYS A CA 1
ATOM 3403 C C . LYS A 1 438 ? -27.451 5.761 35.459 1.00 94.00 438 LYS A C 1
ATOM 3405 O O . LYS A 1 438 ? -26.814 5.272 34.526 1.00 94.00 438 LYS A O 1
ATOM 3410 N N . THR A 1 439 ? -27.409 7.062 35.755 1.00 93.38 439 THR A N 1
ATOM 3411 C CA . THR A 1 439 ? -26.627 8.043 34.983 1.00 93.38 439 THR A CA 1
ATOM 3412 C C . THR A 1 439 ? -25.126 7.746 35.077 1.00 93.38 439 THR A C 1
ATOM 3414 O O . THR A 1 439 ? -24.471 7.519 34.057 1.00 93.38 439 THR A O 1
ATOM 3417 N N . VAL A 1 440 ? -24.607 7.578 36.294 1.00 91.75 440 VAL A N 1
ATOM 3418 C CA . VAL A 1 440 ? -23.205 7.215 36.556 1.00 91.75 440 VAL A CA 1
ATOM 3419 C C . VAL A 1 440 ? -22.864 5.841 35.968 1.00 91.75 440 VAL A C 1
ATOM 3421 O O . VAL A 1 440 ? -21.777 5.638 35.427 1.00 91.75 440 VAL A O 1
ATOM 3424 N N . GLN A 1 441 ? -23.799 4.884 35.993 1.00 92.56 441 GLN A N 1
ATOM 3425 C CA . GLN A 1 441 ? -23.590 3.585 35.346 1.00 92.56 441 GLN A CA 1
ATOM 3426 C C . GLN A 1 441 ? -23.403 3.717 33.825 1.00 92.56 441 GLN A C 1
ATOM 3428 O O . GLN A 1 441 ? -22.529 3.056 33.252 1.00 92.56 441 GLN A O 1
ATOM 3433 N N . THR A 1 442 ? -24.209 4.558 33.165 1.00 92.88 442 THR A N 1
ATOM 3434 C CA . THR A 1 442 ? -24.068 4.813 31.724 1.00 92.88 442 THR A CA 1
ATOM 3435 C C . THR A 1 442 ? -22.765 5.533 31.394 1.00 92.88 442 THR A C 1
ATOM 3437 O O . THR A 1 442 ? -22.087 5.136 30.448 1.00 92.88 442 THR A O 1
ATOM 3440 N N . GLU A 1 443 ? -22.348 6.498 32.215 1.00 92.88 443 GLU A N 1
ATOM 3441 C CA . GLU A 1 443 ? -21.062 7.183 32.064 1.00 92.88 443 GLU A CA 1
ATOM 3442 C C . GLU A 1 443 ? -19.883 6.207 32.203 1.00 92.88 443 GLU A C 1
ATOM 3444 O O . GLU A 1 443 ? -19.010 6.151 31.336 1.00 92.88 443 GLU A O 1
ATOM 3449 N N . ASN A 1 444 ? -19.906 5.345 33.225 1.00 93.62 444 ASN A N 1
ATOM 3450 C CA . ASN A 1 444 ? -18.881 4.321 33.439 1.00 93.62 444 ASN A CA 1
ATOM 3451 C C . ASN A 1 444 ? -18.807 3.319 32.280 1.00 93.62 444 ASN A C 1
ATOM 3453 O O . ASN A 1 444 ? -17.724 2.843 31.931 1.00 93.62 444 ASN A O 1
ATOM 3457 N N . ARG A 1 445 ? -19.946 2.986 31.657 1.00 94.19 445 ARG A N 1
ATOM 3458 C CA . ARG A 1 445 ? -19.978 2.143 30.453 1.00 94.19 445 ARG A CA 1
ATOM 3459 C C . ARG A 1 445 ? -19.341 2.855 29.258 1.00 94.19 445 ARG A C 1
ATOM 3461 O O . ARG A 1 445 ? -18.576 2.218 28.537 1.00 94.19 445 ARG A O 1
ATOM 3468 N N . THR A 1 446 ? -19.616 4.145 29.080 1.00 92.62 446 THR A N 1
ATOM 3469 C CA . THR A 1 446 ? -19.017 4.970 28.020 1.00 92.62 446 THR A CA 1
ATOM 3470 C C . THR A 1 446 ? -17.507 5.100 28.202 1.00 92.62 446 THR A C 1
ATOM 3472 O O . THR A 1 446 ? -16.765 4.866 27.254 1.00 92.62 446 THR A O 1
ATOM 3475 N N . LYS A 1 447 ? -17.029 5.362 29.423 1.00 93.06 447 LYS A N 1
ATOM 3476 C CA . LYS A 1 447 ? -15.594 5.436 29.742 1.00 93.06 447 LYS A CA 1
ATOM 3477 C C . LYS A 1 447 ? -14.868 4.109 29.458 1.00 93.06 447 LYS A C 1
ATOM 3479 O O . LYS A 1 447 ? -13.823 4.108 28.814 1.00 93.06 447 LYS A O 1
ATOM 3484 N N . ARG A 1 448 ? -15.477 2.963 29.810 1.00 95.06 448 ARG A N 1
ATOM 3485 C CA . ARG A 1 448 ? -14.968 1.622 29.431 1.00 95.06 448 ARG A CA 1
ATOM 3486 C C . ARG A 1 448 ? -14.897 1.415 27.921 1.00 95.06 448 ARG A C 1
ATOM 3488 O O . ARG A 1 448 ? -13.982 0.744 27.452 1.00 95.06 448 ARG A O 1
ATOM 3495 N N . ALA A 1 449 ? -15.894 1.901 27.183 1.00 93.81 449 ALA A N 1
ATOM 3496 C CA . ALA A 1 449 ? -15.918 1.793 25.729 1.00 93.81 449 ALA A CA 1
ATOM 3497 C C . ALA A 1 449 ? -14.801 2.641 25.107 1.00 93.81 449 ALA A C 1
ATOM 3499 O O . ALA A 1 449 ? -14.025 2.110 24.327 1.00 93.81 449 ALA A O 1
ATOM 3500 N N . ILE A 1 450 ? -14.637 3.892 25.555 1.00 92.06 450 ILE A N 1
ATOM 3501 C CA . ILE A 1 450 ? -13.566 4.793 25.101 1.00 92.06 450 ILE A CA 1
ATOM 3502 C C . ILE A 1 450 ? -12.183 4.169 25.315 1.00 92.06 450 ILE A C 1
ATOM 3504 O O . ILE A 1 450 ? -11.380 4.165 24.390 1.00 92.06 450 ILE A O 1
ATOM 3508 N N . HIS A 1 451 ? -11.921 3.596 26.492 1.00 94.88 451 HIS A N 1
ATOM 3509 C CA . HIS A 1 451 ? -10.655 2.916 26.773 1.00 94.88 451 HIS A CA 1
ATOM 3510 C C . HIS A 1 451 ? -10.389 1.744 25.810 1.00 94.88 451 HIS A C 1
ATOM 3512 O O . HIS A 1 451 ? -9.311 1.628 25.226 1.00 94.88 451 HIS A O 1
ATOM 3518 N N . LYS A 1 452 ? -11.395 0.883 25.594 1.00 95.94 452 LYS A N 1
ATOM 3519 C CA . LYS A 1 452 ? -11.291 -0.226 24.632 1.00 95.94 452 LYS A CA 1
ATOM 3520 C C . LYS A 1 452 ? -11.032 0.276 23.213 1.00 95.94 452 LYS A C 1
ATOM 3522 O O . LYS A 1 452 ? -10.195 -0.295 22.518 1.00 95.94 452 LYS A O 1
ATOM 3527 N N . ASP A 1 453 ? -11.726 1.338 22.810 1.00 93.00 453 ASP A N 1
ATOM 3528 C CA . ASP A 1 453 ? -11.555 1.962 21.501 1.00 93.00 453 ASP A CA 1
ATOM 3529 C C . ASP A 1 453 ? -10.141 2.537 21.351 1.00 93.00 453 ASP A C 1
ATOM 3531 O O . ASP A 1 453 ? -9.527 2.365 20.306 1.00 93.00 453 ASP A O 1
ATOM 3535 N N . GLN A 1 454 ? -9.575 3.142 22.399 1.00 94.44 454 GLN A N 1
ATOM 3536 C CA . GLN A 1 454 ? -8.211 3.677 22.375 1.00 94.44 454 GLN A CA 1
ATOM 3537 C C . GLN A 1 454 ? -7.145 2.588 22.249 1.00 94.44 454 GLN A C 1
ATOM 3539 O O . GLN A 1 454 ? -6.215 2.752 21.459 1.00 94.44 454 GLN A O 1
ATOM 3544 N N . ILE A 1 455 ? -7.288 1.464 22.962 1.00 96.38 455 ILE A N 1
ATOM 3545 C CA . ILE A 1 455 ? -6.398 0.306 22.776 1.00 96.38 455 ILE A CA 1
ATOM 3546 C C . ILE A 1 455 ? -6.491 -0.199 21.332 1.00 96.38 455 ILE A C 1
ATOM 3548 O O . ILE A 1 455 ? -5.466 -0.374 20.673 1.00 96.38 455 ILE A O 1
ATOM 3552 N N . ALA A 1 456 ? -7.711 -0.376 20.816 1.00 95.06 456 ALA A N 1
ATOM 3553 C CA . ALA A 1 456 ? -7.918 -0.810 19.437 1.00 95.06 456 ALA A CA 1
ATOM 3554 C C . ALA A 1 456 ? -7.331 0.190 18.424 1.00 95.06 456 ALA A C 1
ATOM 3556 O O . ALA A 1 456 ? -6.767 -0.214 17.406 1.00 95.06 456 ALA A O 1
ATOM 3557 N N . ASP A 1 457 ? -7.419 1.492 18.701 1.00 94.88 457 ASP A N 1
ATOM 3558 C CA . ASP A 1 457 ? -6.855 2.539 17.854 1.00 94.88 457 ASP A CA 1
ATOM 3559 C C . ASP A 1 457 ? -5.316 2.485 17.829 1.00 94.88 457 ASP A C 1
ATOM 3561 O O . ASP A 1 457 ? -4.728 2.619 16.753 1.00 94.88 457 ASP A O 1
ATOM 3565 N N . ILE A 1 458 ? -4.663 2.218 18.969 1.00 96.50 458 ILE A N 1
ATOM 3566 C CA . ILE A 1 458 ? -3.205 2.003 19.044 1.00 96.50 458 ILE A CA 1
ATOM 3567 C C . ILE A 1 458 ? -2.801 0.760 18.239 1.00 96.50 458 ILE A C 1
ATOM 3569 O O . ILE A 1 458 ? -1.872 0.816 17.430 1.00 96.50 458 ILE A O 1
ATOM 3573 N N . GLU A 1 459 ? -3.522 -0.353 18.395 1.00 96.94 459 GLU A N 1
ATOM 3574 C CA . GLU A 1 459 ? -3.256 -1.583 17.640 1.00 96.94 459 GLU A CA 1
ATOM 3575 C C . GLU A 1 459 ? -3.444 -1.395 16.127 1.00 96.94 459 GLU A C 1
ATOM 3577 O O . GLU A 1 459 ? -2.656 -1.905 15.326 1.00 96.94 459 GLU A O 1
ATOM 3582 N N . ASN A 1 460 ? -4.472 -0.655 15.708 1.00 96.50 460 ASN A N 1
ATOM 3583 C CA . ASN A 1 460 ? -4.722 -0.373 14.296 1.00 96.50 460 ASN A CA 1
ATOM 3584 C C . ASN A 1 460 ? -3.677 0.579 13.704 1.00 96.50 460 ASN A C 1
ATOM 3586 O O . ASN A 1 460 ? -3.217 0.347 12.583 1.00 96.50 460 ASN A O 1
ATOM 3590 N N . ALA A 1 461 ? -3.240 1.594 14.457 1.00 96.38 461 ALA A N 1
ATOM 3591 C CA . ALA A 1 461 ? -2.127 2.446 14.051 1.00 96.38 461 ALA A CA 1
ATOM 3592 C C . ALA A 1 461 ? -0.839 1.622 13.865 1.00 96.38 461 ALA A C 1
ATOM 3594 O O . ALA A 1 461 ? -0.179 1.738 12.830 1.00 96.38 461 ALA A O 1
ATOM 3595 N N . LEU A 1 462 ? -0.540 0.705 14.795 1.00 97.50 462 LEU A N 1
ATOM 3596 C CA . LEU A 1 462 ? 0.588 -0.224 14.677 1.00 97.50 462 LEU A CA 1
ATOM 3597 C C . LEU A 1 462 ? 0.486 -1.116 13.431 1.00 97.50 462 LEU A C 1
ATOM 3599 O O . LEU A 1 462 ? 1.489 -1.302 12.746 1.00 97.50 462 LEU A O 1
ATOM 3603 N N . LYS A 1 463 ? -0.700 -1.638 13.089 1.00 97.00 463 LYS A N 1
ATOM 3604 C CA . LYS A 1 463 ? -0.898 -2.436 11.860 1.00 97.00 463 LYS A CA 1
ATOM 3605 C C . LYS A 1 463 ? -0.601 -1.629 10.592 1.00 97.00 463 LYS A C 1
ATOM 3607 O O . LYS A 1 463 ? 0.037 -2.150 9.680 1.00 97.00 463 LYS A O 1
ATOM 3612 N N . ILE A 1 464 ? -1.027 -0.363 10.540 1.00 96.31 464 ILE A N 1
ATOM 3613 C CA . ILE A 1 464 ? -0.754 0.528 9.400 1.00 96.31 464 ILE A CA 1
ATOM 3614 C C . ILE A 1 464 ? 0.741 0.779 9.262 1.00 96.31 464 ILE A C 1
ATOM 3616 O O . ILE A 1 464 ? 1.294 0.566 8.185 1.00 96.31 464 ILE A O 1
ATOM 3620 N N . VAL A 1 465 ? 1.408 1.191 10.342 1.00 96.69 465 VAL A N 1
ATOM 3621 C CA . VAL A 1 465 ? 2.851 1.474 10.306 1.00 96.69 465 VAL A CA 1
ATOM 3622 C C . VAL A 1 465 ? 3.645 0.194 10.025 1.00 96.69 465 VAL A C 1
ATOM 3624 O O . VAL A 1 465 ? 4.578 0.209 9.224 1.00 96.69 465 VAL A O 1
ATOM 3627 N N . GLY A 1 466 ? 3.214 -0.930 10.604 1.00 96.00 466 GLY A N 1
ATOM 3628 C CA . GLY A 1 466 ? 3.804 -2.257 10.440 1.00 96.00 466 GLY A CA 1
ATOM 3629 C C . GLY A 1 466 ? 3.914 -2.720 8.987 1.00 96.00 466 GLY A C 1
ATOM 3630 O O . GLY A 1 466 ? 4.890 -3.379 8.633 1.00 96.00 466 GLY A O 1
ATOM 3631 N N . SER A 1 467 ? 2.959 -2.330 8.135 1.00 94.69 467 SER A N 1
ATOM 3632 C CA . SER A 1 467 ? 2.969 -2.679 6.706 1.00 94.69 467 SER A CA 1
ATOM 3633 C C . SER A 1 467 ? 4.203 -2.157 5.954 1.00 94.69 467 SER A C 1
ATOM 3635 O O . SER A 1 467 ? 4.682 -2.829 5.047 1.00 94.69 467 SER A O 1
ATOM 3637 N N . SER A 1 468 ? 4.786 -1.028 6.378 1.00 93.19 468 SER A N 1
ATOM 3638 C CA . SER A 1 468 ? 5.983 -0.431 5.751 1.00 93.19 468 SER A CA 1
ATOM 3639 C C . SER A 1 468 ? 7.223 -1.320 5.859 1.00 93.19 468 SER A C 1
ATOM 3641 O O . SER A 1 468 ? 8.155 -1.194 5.070 1.00 93.19 468 SER A O 1
ATOM 3643 N N . PHE A 1 469 ? 7.241 -2.218 6.846 1.00 94.19 469 PHE A N 1
ATOM 3644 C CA . PHE A 1 469 ? 8.379 -3.088 7.134 1.00 94.19 469 PHE A CA 1
ATOM 3645 C C . PHE A 1 469 ? 8.207 -4.497 6.559 1.00 94.19 469 PHE A C 1
ATOM 3647 O O . PHE A 1 469 ? 9.083 -5.347 6.732 1.00 94.19 469 PHE A O 1
ATOM 3654 N N . ALA A 1 470 ? 7.087 -4.770 5.879 1.00 91.25 470 ALA A N 1
ATOM 3655 C CA . ALA A 1 470 ? 6.858 -6.056 5.243 1.00 91.25 470 ALA A CA 1
ATOM 3656 C C . ALA A 1 470 ? 7.934 -6.314 4.177 1.00 91.25 470 ALA A C 1
ATOM 3658 O O . ALA A 1 470 ? 8.201 -5.482 3.310 1.00 91.25 470 ALA A O 1
ATOM 3659 N N . THR A 1 471 ? 8.571 -7.487 4.238 1.00 85.06 471 THR A N 1
ATOM 3660 C CA . THR A 1 471 ? 9.671 -7.827 3.326 1.00 85.06 471 THR A CA 1
ATOM 3661 C C . THR A 1 471 ? 9.201 -7.989 1.890 1.00 85.06 471 THR A C 1
ATOM 3663 O O . THR A 1 471 ? 9.940 -7.646 0.968 1.00 85.06 471 THR A O 1
ATOM 3666 N N . ARG A 1 472 ? 7.987 -8.516 1.710 1.00 84.62 472 ARG A N 1
ATOM 3667 C CA . ARG A 1 472 ? 7.338 -8.732 0.420 1.00 84.62 472 ARG A CA 1
ATOM 3668 C C . ARG A 1 472 ? 5.835 -8.552 0.558 1.00 84.62 472 ARG A C 1
ATOM 3670 O O . ARG A 1 472 ? 5.240 -8.984 1.546 1.00 84.62 472 ARG A O 1
ATOM 3677 N N . PHE A 1 473 ? 5.239 -7.964 -0.468 1.00 91.62 473 PHE A N 1
ATOM 3678 C CA . PHE A 1 473 ? 3.799 -7.972 -0.646 1.00 91.62 473 PHE A CA 1
ATOM 3679 C C . PHE A 1 473 ? 3.317 -9.390 -0.987 1.00 91.62 473 PHE A C 1
ATOM 3681 O O . PHE A 1 473 ? 3.993 -10.129 -1.707 1.00 91.62 473 PHE A O 1
ATOM 3688 N N . MET A 1 474 ? 2.155 -9.775 -0.460 1.00 93.69 474 MET A N 1
ATOM 3689 C CA . MET A 1 474 ? 1.505 -11.049 -0.761 1.00 93.69 474 MET A CA 1
ATOM 3690 C C . MET A 1 474 ? -0.009 -10.854 -0.892 1.00 93.69 474 MET A C 1
ATOM 3692 O O . MET A 1 474 ? -0.577 -10.049 -0.148 1.00 93.69 474 MET A O 1
ATOM 3696 N N . PRO A 1 475 ? -0.683 -11.623 -1.768 1.00 97.38 475 PRO A N 1
ATOM 3697 C CA . PRO A 1 475 ? -2.139 -11.669 -1.771 1.00 97.38 475 PRO A CA 1
ATOM 3698 C C . PRO A 1 475 ? -2.658 -12.165 -0.414 1.00 97.38 475 PRO A C 1
ATOM 3700 O O . PRO A 1 475 ? -2.010 -12.958 0.276 1.00 97.38 475 PRO A O 1
ATOM 3703 N N . LEU A 1 476 ? -3.861 -11.727 -0.039 1.00 97.00 476 LEU A N 1
ATOM 3704 C CA . LEU A 1 476 ? -4.544 -12.172 1.176 1.00 97.00 476 LEU A CA 1
ATOM 3705 C C . LEU A 1 476 ? -4.829 -13.677 1.168 1.00 97.00 476 LEU A C 1
ATOM 3707 O O . LEU A 1 476 ? -4.861 -14.297 2.236 1.00 97.00 476 LEU A O 1
ATOM 3711 N N . GLY A 1 477 ? -5.056 -14.238 -0.021 1.00 97.50 477 GLY A N 1
ATOM 3712 C CA . GLY A 1 477 ? -5.307 -15.653 -0.252 1.00 97.50 477 GLY A CA 1
ATOM 3713 C C . GLY A 1 477 ? -6.077 -15.903 -1.546 1.00 97.50 477 GLY A C 1
ATOM 3714 O O . GLY A 1 477 ? -6.420 -14.970 -2.276 1.00 97.50 477 GLY A O 1
ATOM 3715 N N . THR A 1 478 ? -6.363 -17.177 -1.788 1.00 97.88 478 THR A N 1
ATOM 3716 C CA . THR A 1 478 ? -7.179 -17.656 -2.905 1.00 97.88 478 THR A CA 1
ATOM 3717 C C . THR A 1 478 ? -8.369 -18.421 -2.343 1.00 97.88 478 THR A C 1
ATOM 3719 O O . THR A 1 478 ? -8.235 -19.102 -1.324 1.00 97.88 478 THR A O 1
ATOM 3722 N N . ASP A 1 479 ? -9.535 -18.291 -2.965 1.00 97.25 479 ASP A N 1
ATOM 3723 C CA . ASP A 1 479 ? -10.719 -19.048 -2.562 1.00 97.25 479 ASP A CA 1
ATOM 3724 C C . ASP A 1 479 ? -10.890 -20.364 -3.348 1.00 97.25 479 ASP A C 1
ATOM 3726 O O . ASP A 1 479 ? -10.056 -20.746 -4.168 1.00 97.25 479 ASP A O 1
ATOM 3730 N N . ASN A 1 480 ? -11.999 -21.069 -3.105 1.00 95.81 480 ASN A N 1
ATOM 3731 C CA . ASN A 1 480 ? -12.309 -22.339 -3.773 1.00 95.81 480 ASN A CA 1
ATOM 3732 C C . ASN A 1 480 ? -12.604 -22.213 -5.275 1.00 95.81 480 ASN A C 1
ATOM 3734 O O . ASN A 1 480 ? -12.651 -23.227 -5.964 1.00 95.81 480 ASN A O 1
ATOM 3738 N N . GLU A 1 481 ? -12.829 -20.999 -5.775 1.00 95.94 481 GLU A N 1
ATOM 3739 C CA . GLU A 1 481 ? -13.087 -20.725 -7.191 1.00 95.94 481 GLU A CA 1
ATOM 3740 C C . GLU A 1 481 ? -11.822 -20.240 -7.915 1.00 95.94 481 GLU A C 1
ATOM 3742 O O . GLU A 1 481 ? -11.888 -19.877 -9.086 1.00 95.94 481 GLU A O 1
ATOM 3747 N N . GLY A 1 482 ? -10.669 -20.229 -7.234 1.00 96.56 482 GLY A N 1
ATOM 3748 C CA . GLY A 1 482 ? -9.408 -19.746 -7.795 1.00 96.56 482 GLY A CA 1
ATOM 3749 C C . GLY A 1 482 ? -9.279 -18.219 -7.806 1.00 96.56 482 GLY A C 1
ATOM 3750 O O . GLY A 1 482 ? -8.304 -17.699 -8.351 1.00 9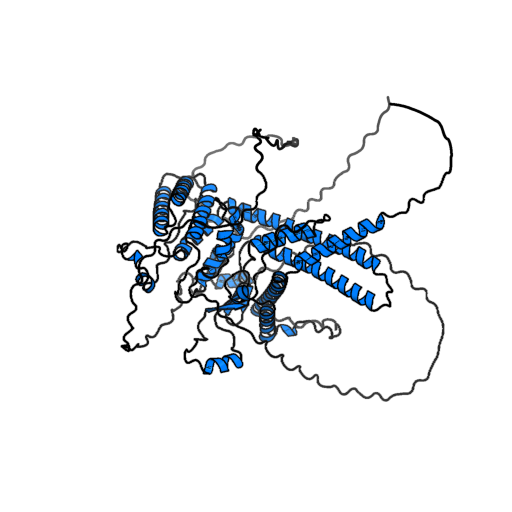6.56 482 GLY A O 1
ATOM 3751 N N . ARG A 1 483 ? -10.214 -17.482 -7.188 1.00 97.94 483 ARG A N 1
ATOM 3752 C CA . ARG A 1 483 ? -10.151 -16.016 -7.121 1.00 97.94 483 ARG A CA 1
ATOM 3753 C C . ARG A 1 483 ? -9.067 -15.589 -6.153 1.00 97.94 483 ARG A C 1
ATOM 3755 O O . ARG A 1 483 ? -9.027 -16.075 -5.023 1.00 97.94 483 ARG A O 1
ATOM 3762 N N . THR A 1 484 ? -8.215 -14.663 -6.577 1.00 98.25 484 THR A N 1
ATOM 3763 C CA . THR A 1 484 ? -7.098 -14.172 -5.759 1.00 98.25 484 THR A CA 1
ATOM 3764 C C . THR A 1 484 ? -7.433 -12.802 -5.184 1.00 98.25 484 THR A C 1
ATOM 3766 O O . THR A 1 484 ? -7.854 -11.909 -5.917 1.00 98.25 484 THR A O 1
ATOM 3769 N N . TYR A 1 485 ? -7.262 -12.646 -3.870 1.00 98.50 485 TYR A N 1
ATOM 3770 C CA . TYR A 1 485 ? -7.624 -11.446 -3.114 1.00 98.50 485 TYR A CA 1
ATOM 3771 C C . TYR A 1 485 ? -6.376 -10.642 -2.763 1.00 98.50 485 TYR A C 1
ATOM 3773 O O . TYR A 1 485 ? -5.427 -11.189 -2.205 1.00 98.50 485 TYR A O 1
ATOM 3781 N N . TYR A 1 486 ? -6.397 -9.338 -3.015 1.00 98.31 486 TYR A N 1
ATOM 3782 C CA . TYR A 1 486 ? -5.279 -8.428 -2.789 1.00 98.31 486 TYR A CA 1
ATOM 3783 C C . TYR A 1 486 ? -5.712 -7.298 -1.854 1.00 98.31 486 TYR A C 1
ATOM 3785 O O . TYR A 1 486 ? -6.781 -6.711 -2.026 1.00 98.31 486 TYR A O 1
ATOM 3793 N N . ALA A 1 487 ? -4.867 -6.990 -0.872 1.00 97.62 487 ALA A N 1
ATOM 3794 C CA . ALA A 1 487 ? -5.018 -5.844 0.017 1.00 97.62 487 ALA A CA 1
ATOM 3795 C C . ALA A 1 487 ? -3.670 -5.148 0.138 1.00 97.62 487 ALA A C 1
ATOM 3797 O O . ALA A 1 487 ? -2.745 -5.691 0.740 1.00 97.62 487 ALA A O 1
ATOM 3798 N N . LEU A 1 488 ? -3.557 -3.980 -0.481 1.00 97.19 488 LEU A N 1
ATOM 3799 C CA . LEU A 1 488 ? -2.293 -3.269 -0.596 1.00 97.19 488 LEU A CA 1
ATOM 3800 C C . LEU A 1 488 ? -1.980 -2.454 0.661 1.00 97.19 488 LEU A C 1
ATOM 3802 O O . LEU A 1 488 ? -2.875 -2.108 1.442 1.00 97.19 488 LEU A O 1
ATOM 3806 N N . SER A 1 489 ? -0.695 -2.144 0.846 1.00 96.75 489 SER A N 1
ATOM 3807 C CA . SER A 1 489 ? -0.224 -1.345 1.978 1.00 96.75 489 SER A CA 1
ATOM 3808 C C . SER A 1 489 ? -0.889 0.041 1.982 1.00 96.75 489 SER A C 1
ATOM 3810 O O . SER A 1 489 ? -1.092 0.613 0.909 1.00 96.75 489 SER A O 1
ATOM 3812 N N . PRO A 1 490 ? -1.213 0.626 3.151 1.00 96.50 490 PRO A N 1
ATOM 3813 C CA . PRO A 1 490 ? -1.767 1.976 3.248 1.00 96.50 490 PRO A CA 1
ATOM 3814 C C . PRO A 1 490 ? -0.885 3.054 2.605 1.00 96.50 490 PRO 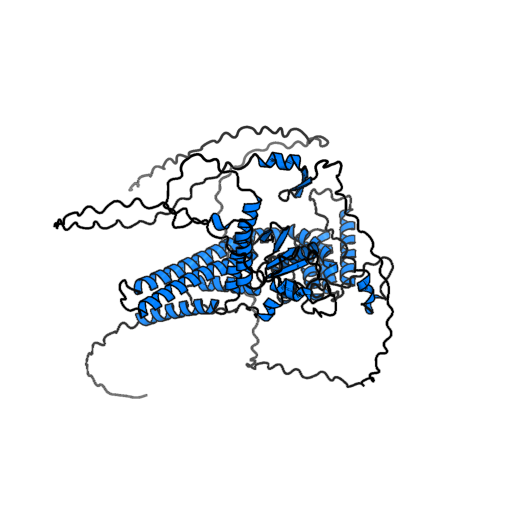A C 1
ATOM 3816 O O . PRO A 1 490 ? 0.338 2.905 2.507 1.00 96.50 490 PRO A O 1
ATOM 3819 N N . GLY A 1 491 ? -1.519 4.166 2.219 1.00 94.44 491 GLY A N 1
ATOM 3820 C CA . GLY A 1 491 ? -0.858 5.317 1.606 1.00 94.44 491 GLY A CA 1
ATOM 3821 C C . GLY A 1 491 ? 0.209 5.966 2.495 1.00 94.44 491 GLY A C 1
ATOM 3822 O O . GLY A 1 491 ? 0.110 5.921 3.721 1.00 94.44 491 GLY A O 1
ATOM 3823 N N . VAL A 1 492 ? 1.189 6.661 1.899 1.00 93.31 492 VAL A N 1
ATOM 3824 C CA . VAL A 1 492 ? 2.247 7.389 2.640 1.00 93.31 492 VAL A CA 1
ATOM 3825 C C . VAL A 1 492 ? 1.651 8.310 3.710 1.00 93.31 492 VAL A C 1
ATOM 3827 O O . VAL A 1 492 ? 2.038 8.241 4.873 1.00 93.31 492 VAL A O 1
ATOM 3830 N N . ALA A 1 493 ? 0.647 9.114 3.345 1.00 92.38 493 ALA A N 1
ATOM 3831 C CA . ALA A 1 493 ? -0.010 10.032 4.274 1.00 92.38 493 ALA A CA 1
ATOM 3832 C C . ALA A 1 493 ? -0.696 9.312 5.449 1.00 92.38 493 ALA A C 1
ATOM 3834 O O . ALA A 1 493 ? -0.723 9.841 6.557 1.00 92.38 493 ALA A O 1
ATOM 3835 N N . GLU A 1 494 ? -1.240 8.112 5.230 1.00 93.69 494 GLU A N 1
ATOM 3836 C CA . GLU A 1 494 ? -1.872 7.320 6.289 1.00 93.69 494 GLU A CA 1
ATOM 3837 C C . GLU A 1 494 ? -0.835 6.747 7.253 1.00 93.69 494 GLU A C 1
ATOM 3839 O O . GLU A 1 494 ? -1.056 6.748 8.463 1.00 93.69 494 GLU A O 1
ATOM 3844 N N . ARG A 1 495 ? 0.312 6.301 6.730 1.00 94.31 495 ARG A N 1
ATOM 3845 C CA . ARG A 1 495 ? 1.412 5.766 7.539 1.00 94.31 495 ARG A CA 1
ATOM 3846 C C . ARG A 1 495 ? 2.068 6.842 8.390 1.00 94.31 495 ARG A C 1
ATOM 3848 O O . ARG A 1 495 ? 2.254 6.623 9.582 1.00 94.31 495 ARG A O 1
ATOM 3855 N N . GLU A 1 496 ? 2.325 8.019 7.820 1.00 93.62 496 GLU A N 1
ATOM 3856 C CA . GLU A 1 496 ? 2.814 9.183 8.573 1.00 93.62 496 GLU A CA 1
ATOM 3857 C C . GLU A 1 496 ? 1.849 9.560 9.707 1.00 93.62 496 GLU A C 1
ATOM 3859 O O . GLU A 1 496 ? 2.267 9.800 10.838 1.00 93.62 496 GLU A O 1
ATOM 3864 N N . ALA A 1 497 ? 0.547 9.576 9.412 1.00 92.94 497 ALA A N 1
ATOM 3865 C CA . ALA A 1 497 ? -0.492 9.939 10.366 1.00 92.94 497 ALA A CA 1
ATOM 3866 C C . ALA A 1 497 ? -0.675 8.882 11.478 1.00 92.94 497 ALA A C 1
ATOM 3868 O O . ALA A 1 497 ? -0.999 9.236 12.615 1.00 92.94 497 ALA A O 1
ATOM 3869 N N . ALA A 1 498 ? -0.458 7.599 11.170 1.00 95.06 498 ALA A N 1
ATOM 3870 C CA . ALA A 1 498 ? -0.471 6.505 12.141 1.00 95.06 498 ALA A CA 1
ATOM 3871 C C . ALA A 1 498 ? 0.792 6.491 13.020 1.00 95.06 498 ALA A C 1
ATOM 3873 O O . ALA A 1 498 ? 0.688 6.273 14.225 1.00 95.06 498 ALA A O 1
ATOM 3874 N N . LEU A 1 499 ? 1.966 6.784 12.452 1.00 95.50 499 LEU A N 1
ATOM 3875 C CA . LEU A 1 499 ? 3.208 6.935 13.216 1.00 95.50 499 LEU A CA 1
ATOM 3876 C C . LEU A 1 499 ? 3.108 8.114 14.194 1.00 95.50 499 LEU A C 1
ATOM 3878 O O . LEU A 1 499 ? 3.444 7.981 15.369 1.00 95.50 499 LEU A O 1
ATOM 3882 N N . GLU A 1 500 ? 2.572 9.247 13.733 1.00 94.56 500 GLU A N 1
ATOM 3883 C CA . GLU A 1 500 ? 2.294 10.395 14.596 1.00 94.56 500 GLU A CA 1
ATOM 3884 C C . GLU A 1 500 ? 1.285 10.047 15.701 1.00 94.56 500 GLU A C 1
ATOM 3886 O O . GLU A 1 500 ? 1.488 10.426 16.852 1.00 94.56 500 GLU A O 1
ATOM 3891 N N . TYR A 1 501 ? 0.234 9.283 15.383 1.00 94.38 501 TYR A N 1
ATOM 3892 C CA . TYR A 1 501 ? -0.726 8.808 16.382 1.00 94.38 501 TYR A CA 1
ATOM 3893 C C . TYR A 1 501 ? -0.039 8.000 17.494 1.00 94.38 501 TYR A C 1
ATOM 3895 O O . TYR A 1 501 ? -0.277 8.275 18.668 1.00 94.38 501 TYR A O 1
ATOM 3903 N N . LEU A 1 502 ? 0.834 7.047 17.141 1.00 96.00 502 LEU A N 1
ATOM 3904 C CA . LEU A 1 502 ? 1.582 6.244 18.120 1.00 96.00 502 LEU A CA 1
ATOM 3905 C C . LEU A 1 502 ? 2.510 7.106 18.979 1.00 96.00 502 LEU A C 1
ATOM 3907 O O . LEU A 1 502 ? 2.544 6.934 20.193 1.00 96.00 502 LEU A O 1
ATOM 3911 N N . SER A 1 503 ? 3.208 8.067 18.368 1.00 95.25 503 SER A N 1
ATOM 3912 C CA . SER A 1 503 ? 4.086 8.990 19.093 1.00 95.25 503 SER A CA 1
ATOM 3913 C C . SER A 1 503 ? 3.321 9.843 20.111 1.00 95.25 503 SER A C 1
ATOM 3915 O O . SER A 1 503 ? 3.803 10.044 21.223 1.00 95.25 503 SER A O 1
ATOM 3917 N N . ILE A 1 504 ? 2.119 10.315 19.762 1.00 93.88 504 ILE A N 1
ATOM 3918 C CA . ILE A 1 504 ? 1.275 11.085 20.685 1.00 93.88 504 ILE A CA 1
ATOM 3919 C C . ILE A 1 504 ? 0.713 10.181 21.785 1.00 93.88 504 ILE A C 1
ATOM 3921 O O . ILE A 1 504 ? 0.749 10.558 22.950 1.00 93.88 504 ILE A O 1
ATOM 3925 N N . ALA A 1 505 ? 0.214 8.992 21.435 1.00 94.38 505 ALA A N 1
ATOM 3926 C CA . ALA A 1 505 ? -0.356 8.051 22.400 1.00 94.38 505 ALA A CA 1
ATOM 3927 C C . ALA A 1 505 ? 0.689 7.503 23.390 1.00 94.38 505 ALA A C 1
ATOM 3929 O O . ALA A 1 505 ? 0.349 7.187 24.526 1.00 94.38 505 ALA A O 1
ATOM 3930 N N . GLY A 1 506 ? 1.953 7.401 22.969 1.00 95.12 506 GLY A N 1
ATOM 3931 C CA . GLY A 1 506 ? 3.083 7.020 23.816 1.00 95.12 506 GLY A CA 1
ATOM 3932 C C . GLY A 1 506 ? 3.688 8.172 24.623 1.00 95.12 506 GLY A C 1
ATOM 3933 O O . GLY A 1 506 ? 4.633 7.946 25.373 1.00 95.12 506 GLY A O 1
ATOM 3934 N N . SER A 1 507 ? 3.192 9.406 24.478 1.00 93.50 507 SER A N 1
ATOM 3935 C CA . SER A 1 507 ? 3.713 10.566 25.202 1.00 93.50 507 SER A CA 1
ATOM 3936 C C . SER A 1 507 ? 2.795 10.968 26.351 1.00 93.50 507 SER A C 1
ATOM 3938 O O . SER A 1 507 ? 1.595 11.146 26.175 1.00 93.50 507 SER A O 1
ATOM 3940 N N . GLU A 1 508 ? 3.377 11.223 27.522 1.00 89.69 508 GLU A N 1
ATOM 3941 C CA . GLU A 1 508 ? 2.666 11.864 28.637 1.00 89.69 508 GLU A CA 1
ATOM 3942 C C . GLU A 1 508 ? 2.343 13.337 28.344 1.00 89.69 508 GLU A C 1
ATOM 3944 O O . GLU A 1 508 ? 1.436 13.924 28.937 1.00 89.69 508 GLU A O 1
ATOM 3949 N N . LYS A 1 509 ? 3.102 13.963 27.432 1.00 89.88 509 LYS A N 1
ATOM 3950 C CA . LYS A 1 509 ? 2.932 15.377 27.111 1.00 89.88 509 LYS A CA 1
ATOM 3951 C C . LYS A 1 509 ? 1.833 15.556 26.065 1.00 89.88 509 LYS A C 1
ATOM 3953 O O . LYS A 1 509 ? 1.828 14.869 25.045 1.00 89.88 509 LYS A O 1
ATOM 3958 N N . PRO A 1 510 ? 0.951 16.548 26.253 1.00 81.62 510 PRO A N 1
ATOM 3959 C CA . PRO A 1 510 ? -0.126 16.831 25.321 1.00 81.62 510 PRO A CA 1
ATOM 3960 C C . PRO A 1 510 ? 0.427 17.388 24.005 1.00 81.62 510 PRO A C 1
ATOM 3962 O O . PRO A 1 510 ? 0.695 18.584 23.874 1.00 81.62 510 PRO A O 1
ATOM 3965 N N . LEU A 1 511 ? 0.596 16.520 23.011 1.00 88.44 511 LEU A N 1
ATOM 3966 C CA . LEU A 1 511 ? 1.019 16.907 21.670 1.00 88.44 511 LEU A CA 1
ATOM 3967 C C . LEU A 1 511 ? -0.197 17.006 20.749 1.00 88.44 511 LEU A C 1
ATOM 3969 O O . LEU A 1 511 ? -1.013 16.091 20.642 1.00 88.44 511 LEU A O 1
ATOM 3973 N N . LYS A 1 512 ? -0.326 18.145 20.062 1.00 87.81 512 LYS A N 1
ATOM 3974 C CA . LYS A 1 512 ? -1.331 18.305 19.008 1.00 87.81 512 LYS A CA 1
ATOM 3975 C C . LYS A 1 512 ? -0.834 17.587 17.748 1.00 87.81 512 LYS A C 1
ATOM 3977 O O . LYS A 1 512 ? 0.304 17.844 17.351 1.00 87.81 512 LYS A O 1
ATOM 3982 N N . PRO A 1 513 ? -1.667 16.758 17.091 1.00 86.94 513 PRO A N 1
ATOM 3983 C CA . PRO A 1 513 ? -1.296 16.157 15.817 1.00 86.94 513 PRO A CA 1
ATOM 3984 C C . PRO A 1 513 ? -1.070 17.255 14.774 1.00 86.94 513 PRO A C 1
ATOM 3986 O O . PRO A 1 513 ? -1.933 18.113 14.560 1.00 86.94 513 PRO A O 1
ATOM 3989 N N . LYS A 1 514 ? 0.102 17.232 14.144 1.00 88.50 514 LYS A N 1
ATOM 3990 C CA . LYS A 1 514 ? 0.540 18.132 13.076 1.00 88.50 514 LYS A CA 1
ATOM 3991 C C . LYS A 1 514 ? -0.092 17.742 11.747 1.00 88.50 514 LYS A C 1
ATOM 3993 O O . LYS A 1 514 ? -0.501 18.622 10.991 1.00 88.50 514 LYS A O 1
ATOM 3998 N N . LYS A 1 515 ? -0.187 16.442 11.451 1.00 80.25 515 LYS A N 1
ATOM 3999 C CA . LYS A 1 515 ? -0.727 15.926 10.192 1.00 80.25 515 LYS A CA 1
ATOM 4000 C C . LYS A 1 515 ? -2.078 15.269 10.448 1.00 80.25 515 LYS A C 1
ATOM 4002 O O . LYS A 1 515 ? -2.198 14.226 11.083 1.00 80.25 515 LYS A O 1
ATOM 4007 N N . LYS A 1 516 ? -3.137 15.864 9.898 1.00 76.44 516 LYS A N 1
ATOM 4008 C CA . LYS A 1 516 ? -4.411 15.152 9.766 1.00 76.44 516 LYS A CA 1
ATOM 4009 C C . LYS A 1 516 ? -4.267 14.189 8.594 1.00 76.44 516 LYS A C 1
ATOM 4011 O O . LYS A 1 516 ? -4.095 14.638 7.463 1.00 76.44 516 LYS A O 1
ATOM 4016 N N . GLY A 1 517 ? -4.329 12.885 8.861 1.00 75.69 517 GLY A N 1
ATOM 4017 C CA . GLY A 1 517 ? -4.460 11.895 7.794 1.00 75.69 517 GLY A CA 1
ATOM 4018 C C . GLY A 1 517 ? -5.643 12.265 6.895 1.00 75.69 517 GLY A C 1
ATOM 4019 O O . GLY A 1 517 ? -6.732 12.558 7.394 1.00 75.69 517 GLY A O 1
ATOM 4020 N N . CYS A 1 518 ? -5.421 12.306 5.582 1.00 83.00 518 CYS A N 1
ATOM 4021 C CA . CYS A 1 518 ? -6.479 12.601 4.622 1.00 83.00 518 CYS A CA 1
ATOM 4022 C C . CYS A 1 518 ? -7.400 11.380 4.526 1.00 83.00 518 CYS A C 1
ATOM 4024 O O . CYS A 1 518 ? -7.039 10.367 3.927 1.00 83.00 518 CYS A O 1
ATOM 4026 N N . VAL A 1 519 ? -8.570 11.448 5.164 1.00 89.38 519 VAL A N 1
ATOM 4027 C CA . VAL A 1 519 ? -9.611 10.430 4.996 1.00 89.38 519 VAL A CA 1
ATOM 4028 C C . VAL A 1 519 ? -10.256 10.652 3.633 1.00 89.38 519 VAL A C 1
ATOM 4030 O O . VAL A 1 519 ? -10.806 11.723 3.378 1.00 89.38 519 VAL A O 1
ATOM 4033 N N . ARG A 1 520 ? -10.199 9.639 2.763 1.00 92.06 520 ARG A N 1
ATOM 4034 C CA . ARG A 1 520 ? -10.864 9.688 1.457 1.00 92.06 520 ARG A CA 1
ATOM 4035 C C . ARG A 1 520 ? -12.374 9.788 1.626 1.00 92.06 520 ARG A C 1
ATOM 4037 O O . ARG A 1 520 ? -12.981 9.076 2.437 1.00 92.06 520 ARG A O 1
ATOM 4044 N N . SER A 1 521 ? -12.985 10.648 0.821 1.00 94.62 521 SER A N 1
ATOM 4045 C CA . SER A 1 521 ? -14.436 10.791 0.803 1.00 94.62 521 SER A CA 1
ATOM 4046 C C . SER A 1 521 ? -15.103 9.483 0.350 1.00 94.62 521 SER A C 1
ATOM 4048 O O . SER A 1 521 ? -14.506 8.643 -0.327 1.00 94.62 521 SER A O 1
ATOM 4050 N N . VAL A 1 522 ? -16.359 9.273 0.750 1.00 95.50 522 VAL A N 1
ATOM 4051 C CA . VAL A 1 522 ? -17.152 8.111 0.309 1.00 95.50 522 VAL A CA 1
ATOM 4052 C C . VAL A 1 522 ? -17.202 7.976 -1.226 1.00 95.50 522 VAL A C 1
ATOM 4054 O O . VAL A 1 522 ? -16.914 6.875 -1.696 1.00 95.50 522 VAL A O 1
ATOM 4057 N N . PRO A 1 523 ? -17.494 9.030 -2.024 1.00 96.31 523 PRO A N 1
ATOM 4058 C CA . PRO A 1 523 ? -17.545 8.898 -3.483 1.00 96.31 523 PRO A CA 1
ATOM 4059 C C . PRO A 1 523 ? -16.187 8.549 -4.105 1.00 96.31 523 PRO A C 1
ATOM 4061 O O . PRO A 1 523 ? -16.133 7.730 -5.022 1.00 96.31 523 PRO A O 1
ATOM 4064 N N . GLU A 1 524 ? -15.080 9.088 -3.580 1.00 94.56 524 GLU A N 1
ATOM 4065 C CA . GLU A 1 524 ? -13.733 8.715 -4.036 1.00 94.56 524 GLU A CA 1
ATOM 4066 C C . GLU A 1 524 ? -13.463 7.224 -3.809 1.00 94.56 524 GLU A C 1
ATOM 4068 O O . GLU A 1 524 ? -13.033 6.530 -4.728 1.00 94.56 524 GLU A O 1
ATOM 4073 N N . ARG A 1 525 ? -13.790 6.687 -2.627 1.00 95.50 525 ARG A N 1
ATOM 4074 C CA . ARG A 1 525 ? -13.625 5.248 -2.345 1.00 95.50 525 ARG A CA 1
ATOM 4075 C C . ARG A 1 525 ? -14.539 4.385 -3.208 1.00 95.50 525 ARG A C 1
ATOM 4077 O O . ARG A 1 525 ? -14.112 3.364 -3.743 1.00 95.50 525 ARG A O 1
ATOM 4084 N N . GLN A 1 526 ? -15.779 4.827 -3.400 1.00 96.38 526 GLN A N 1
ATOM 4085 C CA . GLN A 1 526 ? -16.739 4.145 -4.258 1.00 96.38 526 GLN A CA 1
ATOM 4086 C C . GLN A 1 526 ? -16.272 4.105 -5.718 1.00 96.38 526 GLN A C 1
ATOM 4088 O O . GLN A 1 526 ? -16.673 3.193 -6.439 1.00 96.38 526 GLN A O 1
ATOM 4093 N N . SER A 1 527 ? -15.421 5.036 -6.163 1.00 94.94 527 SER A N 1
ATOM 4094 C CA . SER A 1 527 ? -14.865 5.036 -7.523 1.00 94.94 527 SER A CA 1
ATOM 4095 C C . SER A 1 527 ? -13.879 3.892 -7.800 1.00 94.94 527 SER A C 1
ATOM 4097 O O . SER A 1 527 ? -13.616 3.623 -8.968 1.00 94.94 527 SER A O 1
ATOM 4099 N N . LEU A 1 528 ? -13.390 3.189 -6.763 1.00 96.00 528 LEU A N 1
ATOM 4100 C CA . LEU A 1 528 ? -12.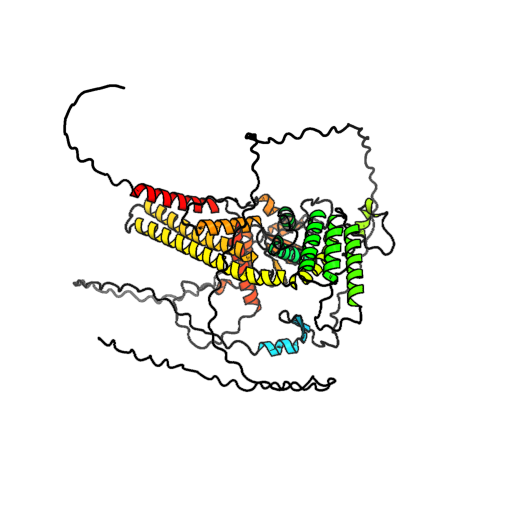423 2.086 -6.878 1.00 96.00 528 LEU A CA 1
ATOM 4101 C C . LEU A 1 528 ? -11.167 2.465 -7.676 1.00 96.00 528 LEU A C 1
ATOM 4103 O O . LEU A 1 528 ? -10.708 1.695 -8.515 1.00 96.00 528 LEU A O 1
ATOM 4107 N N . ARG A 1 529 ? -10.642 3.672 -7.447 1.00 94.81 529 ARG A N 1
ATOM 4108 C CA . ARG A 1 529 ? -9.445 4.171 -8.139 1.00 94.81 529 ARG A CA 1
ATOM 4109 C C . ARG A 1 529 ? -8.159 4.025 -7.334 1.00 94.81 529 ARG A C 1
ATOM 4111 O O . ARG A 1 529 ? -7.106 3.987 -7.951 1.00 94.81 529 ARG A O 1
ATOM 4118 N N . ASP A 1 530 ? -8.245 3.907 -6.010 1.00 95.69 530 ASP A N 1
ATOM 4119 C CA . ASP A 1 530 ? -7.086 3.907 -5.110 1.00 95.69 530 ASP A CA 1
ATOM 4120 C C . ASP A 1 530 ? -6.812 2.493 -4.578 1.00 95.69 530 ASP A C 1
ATOM 4122 O O . ASP A 1 530 ? -7.669 1.898 -3.916 1.00 95.69 530 ASP A O 1
ATOM 4126 N N . TRP A 1 531 ? -5.603 1.978 -4.809 1.00 96.06 531 TRP A N 1
ATOM 4127 C CA . TRP A 1 531 ? -5.198 0.628 -4.409 1.00 96.06 531 TRP A CA 1
ATOM 4128 C C . TRP A 1 531 ? -5.314 0.361 -2.902 1.00 96.06 531 TRP A C 1
ATOM 4130 O O . TRP A 1 531 ? -5.751 -0.717 -2.497 1.00 96.06 531 TRP A O 1
ATOM 4140 N N . SER A 1 532 ? -4.934 1.316 -2.051 1.00 95.88 532 SER A N 1
ATOM 4141 C CA . SER A 1 532 ? -4.923 1.118 -0.596 1.00 95.88 532 SER A CA 1
ATOM 4142 C C . SER A 1 532 ? -6.309 1.107 0.033 1.00 95.88 532 SER A C 1
ATOM 4144 O O . SER A 1 532 ? -6.425 0.687 1.183 1.00 95.88 532 SER A O 1
ATOM 4146 N N . TRP A 1 533 ? -7.357 1.574 -0.650 1.00 96.75 533 TRP A N 1
ATOM 4147 C CA . TRP A 1 533 ? -8.695 1.767 -0.068 1.00 96.75 533 TRP A CA 1
ATOM 4148 C C . TRP A 1 533 ? -9.708 0.684 -0.458 1.00 96.75 533 TRP A C 1
ATOM 4150 O O . TRP A 1 533 ? -10.908 0.851 -0.223 1.00 96.75 533 TRP A O 1
ATOM 4160 N N . LEU A 1 534 ? -9.245 -0.423 -1.038 1.00 97.44 534 LEU A N 1
ATOM 4161 C CA . LEU A 1 534 ? -10.093 -1.526 -1.473 1.00 97.44 534 LEU A CA 1
ATOM 4162 C C . LEU A 1 534 ? -9.416 -2.892 -1.317 1.00 97.44 534 LEU A C 1
ATOM 4164 O O . LEU A 1 534 ? -8.194 -3.008 -1.245 1.00 97.44 534 LEU A O 1
ATOM 4168 N N . ILE A 1 535 ? -10.244 -3.935 -1.312 1.00 98.25 535 ILE A N 1
ATOM 4169 C CA . ILE A 1 535 ? -9.841 -5.303 -1.632 1.00 98.25 535 ILE A CA 1
ATOM 4170 C C . ILE A 1 535 ? -10.051 -5.506 -3.128 1.00 98.25 535 ILE A C 1
ATOM 4172 O O . ILE A 1 535 ? -11.197 -5.471 -3.586 1.00 98.25 535 ILE A O 1
ATOM 4176 N N . ALA A 1 536 ? -8.965 -5.726 -3.866 1.00 98.19 536 ALA A N 1
ATOM 4177 C CA . ALA A 1 536 ? -9.017 -6.096 -5.276 1.00 98.19 536 ALA A CA 1
ATOM 4178 C C . ALA A 1 536 ? -9.086 -7.620 -5.405 1.00 98.19 536 ALA A C 1
ATOM 4180 O O . ALA A 1 536 ? -8.454 -8.348 -4.639 1.00 98.19 536 ALA A O 1
ATOM 4181 N N . VAL A 1 537 ? -9.860 -8.109 -6.366 1.00 98.12 537 VAL A N 1
ATOM 4182 C CA . VAL A 1 537 ? -10.082 -9.536 -6.595 1.00 98.12 537 VAL A CA 1
ATOM 4183 C C . VAL A 1 537 ? -9.924 -9.830 -8.074 1.00 98.12 537 VAL A C 1
ATOM 4185 O O . VAL A 1 537 ? -10.676 -9.291 -8.882 1.00 98.12 537 VAL A O 1
ATOM 4188 N N . TRP A 1 538 ? -8.985 -10.702 -8.422 1.00 98.25 538 TRP A N 1
ATOM 4189 C CA . TRP A 1 538 ? -8.877 -11.235 -9.779 1.00 98.25 538 TRP A CA 1
ATOM 4190 C C . TRP A 1 538 ? -9.631 -12.558 -9.887 1.00 98.25 538 TRP A C 1
ATOM 4192 O O . TRP A 1 538 ? -9.413 -13.462 -9.073 1.00 98.25 538 TRP A O 1
ATOM 4202 N N . GLY A 1 539 ? -10.494 -12.677 -10.896 1.00 97.50 539 GLY A N 1
ATOM 4203 C CA . GLY A 1 539 ? -11.128 -13.936 -11.284 1.00 97.50 539 GLY A CA 1
ATOM 4204 C C . GLY A 1 539 ? -12.554 -13.758 -11.801 1.00 97.50 539 GLY A C 1
ATOM 4205 O O . GLY A 1 539 ? -12.991 -12.654 -12.143 1.00 97.50 539 GLY A O 1
ATOM 4206 N N . LYS A 1 540 ? -13.296 -14.865 -11.867 1.00 96.69 540 LYS A N 1
ATOM 4207 C CA . LYS A 1 540 ? -14.702 -14.864 -12.297 1.00 96.69 540 LYS A CA 1
ATOM 4208 C C . LYS A 1 540 ? -15.586 -14.124 -11.293 1.00 96.69 540 LYS A C 1
ATOM 4210 O O . LYS A 1 540 ? -15.325 -14.134 -10.086 1.00 96.69 540 LYS A O 1
ATOM 4215 N N . ARG A 1 541 ? -16.660 -13.497 -11.783 1.00 94.19 541 ARG A N 1
ATOM 4216 C CA . ARG A 1 541 ? -17.647 -12.854 -10.902 1.00 94.19 541 ARG A CA 1
ATOM 4217 C C . ARG A 1 541 ? -18.228 -13.890 -9.941 1.00 94.19 541 ARG A C 1
ATOM 4219 O O . ARG A 1 541 ? -18.511 -15.016 -10.339 1.00 94.19 541 ARG A O 1
ATOM 4226 N N . GLY A 1 542 ? -18.453 -13.497 -8.688 1.00 90.31 542 GLY A N 1
ATOM 4227 C CA . GLY A 1 542 ? -19.258 -14.306 -7.776 1.00 90.31 542 GLY A CA 1
ATOM 4228 C C . GLY A 1 542 ? -20.712 -14.468 -8.233 1.00 90.31 542 GLY A C 1
ATOM 4229 O O . GLY A 1 542 ? -21.152 -13.784 -9.161 1.00 90.31 542 GLY A O 1
ATOM 4230 N N . PRO A 1 543 ? -21.466 -15.371 -7.580 1.00 88.00 543 PRO A N 1
ATOM 4231 C CA . PRO A 1 543 ? -22.859 -15.628 -7.924 1.00 88.00 543 PRO A CA 1
ATOM 4232 C C . PRO A 1 543 ? -23.672 -14.330 -7.889 1.00 88.00 543 PRO A C 1
ATOM 4234 O O . PRO A 1 543 ? -23.585 -13.560 -6.930 1.00 88.00 543 PRO A O 1
ATOM 4237 N N . LEU A 1 544 ? -24.440 -14.097 -8.955 1.00 86.31 544 LEU A N 1
ATOM 4238 C CA . LEU A 1 544 ? -25.316 -12.936 -9.075 1.00 86.31 544 LEU A CA 1
ATOM 4239 C C . LEU A 1 544 ? -26.449 -13.028 -8.057 1.00 86.31 544 LEU A C 1
ATOM 4241 O O . LEU A 1 544 ? -27.029 -14.092 -7.828 1.00 86.31 544 LEU A O 1
ATOM 4245 N N . THR A 1 545 ? -26.802 -11.889 -7.477 1.00 85.81 545 THR A N 1
ATOM 4246 C CA . THR A 1 545 ? -28.011 -11.795 -6.662 1.00 85.81 545 THR A CA 1
ATOM 4247 C C . THR A 1 545 ? -29.254 -11.930 -7.557 1.00 85.81 545 THR A C 1
ATOM 4249 O O . THR A 1 545 ? -29.223 -11.500 -8.712 1.00 85.81 545 THR A O 1
ATOM 4252 N N . PRO A 1 546 ? -30.388 -12.467 -7.064 1.00 85.31 546 PRO A N 1
ATOM 4253 C CA . PRO A 1 546 ? -31.611 -12.579 -7.867 1.00 85.31 546 PRO A CA 1
ATOM 4254 C C . PRO A 1 546 ? -32.083 -11.239 -8.453 1.00 85.31 546 PRO A C 1
ATOM 4256 O O . PRO A 1 546 ? -32.653 -11.204 -9.540 1.00 85.31 546 PRO A O 1
ATOM 4259 N N . ALA A 1 547 ? -31.824 -10.132 -7.747 1.00 85.94 547 ALA A N 1
ATOM 4260 C CA . ALA A 1 547 ? -32.106 -8.784 -8.229 1.00 85.94 547 ALA A CA 1
ATOM 4261 C C . ALA A 1 547 ? -31.216 -8.399 -9.423 1.00 85.94 547 ALA A C 1
ATOM 4263 O O . ALA A 1 547 ? -31.722 -7.876 -10.411 1.00 85.94 547 ALA A O 1
ATOM 4264 N N . GLU A 1 548 ? -29.917 -8.710 -9.374 1.00 86.56 548 GLU A N 1
ATOM 4265 C CA . GLU A 1 548 ? -29.000 -8.484 -10.498 1.00 86.56 548 GLU A CA 1
ATOM 4266 C C . GLU A 1 548 ? -29.320 -9.381 -11.696 1.00 86.56 548 GLU A C 1
ATOM 4268 O O . GLU A 1 548 ? -29.203 -8.929 -12.830 1.00 86.56 548 GLU A O 1
ATOM 4273 N N . VAL A 1 549 ? -29.744 -10.630 -11.466 1.00 86.25 549 VAL A N 1
ATOM 4274 C CA . VAL A 1 549 ? -30.193 -11.522 -12.550 1.00 86.25 549 VAL A CA 1
ATOM 4275 C C . VAL A 1 549 ? -31.399 -10.913 -13.266 1.00 86.25 549 VAL A C 1
ATOM 4277 O O . VAL A 1 549 ? -31.405 -10.845 -14.491 1.00 86.25 549 VAL A O 1
ATOM 4280 N N . LYS A 1 550 ? -32.386 -10.402 -12.514 1.00 88.75 550 LYS A N 1
ATOM 4281 C CA . LYS A 1 550 ? -33.559 -9.724 -13.091 1.00 88.75 550 LYS A CA 1
ATOM 4282 C C . LYS A 1 550 ? -33.192 -8.444 -13.837 1.00 88.75 550 LYS A C 1
ATOM 4284 O O . LYS A 1 550 ? -33.722 -8.219 -14.916 1.00 88.75 550 LYS A O 1
ATOM 4289 N N . ALA A 1 551 ? -32.292 -7.629 -13.284 1.00 86.94 551 ALA A N 1
ATOM 4290 C CA . ALA A 1 551 ? -31.845 -6.398 -13.933 1.00 86.94 551 ALA A CA 1
ATOM 4291 C C . ALA A 1 551 ? -31.123 -6.682 -15.262 1.00 86.94 551 ALA A C 1
ATOM 4293 O O . ALA A 1 551 ? -31.346 -5.981 -16.242 1.00 86.94 551 ALA A O 1
ATOM 4294 N N . LYS A 1 552 ? -30.314 -7.746 -15.317 1.00 82.25 552 LYS A N 1
ATOM 4295 C CA . LYS A 1 552 ? -29.545 -8.110 -16.515 1.00 82.25 552 LYS A CA 1
ATOM 4296 C C . LYS A 1 552 ? -30.334 -8.844 -17.590 1.00 82.25 552 LYS A C 1
ATOM 4298 O O . LYS A 1 552 ? -29.896 -8.858 -18.729 1.00 82.25 552 LYS A O 1
ATOM 4303 N N . MET A 1 553 ? -31.482 -9.440 -17.268 1.00 82.56 553 MET A N 1
ATOM 4304 C CA . MET A 1 553 ? -32.336 -10.070 -18.284 1.00 82.56 553 MET A CA 1
ATOM 4305 C C . MET A 1 553 ? -32.895 -9.066 -19.313 1.00 82.56 553 MET A C 1
ATOM 4307 O O . MET A 1 553 ? -33.429 -9.506 -20.325 1.00 82.56 553 MET A O 1
ATOM 4311 N N . GLY A 1 554 ? -32.780 -7.752 -19.070 1.00 83.25 554 GLY A N 1
ATOM 4312 C CA . GLY A 1 554 ? -33.227 -6.700 -19.989 1.00 83.25 554 GLY A CA 1
ATOM 4313 C C . GLY A 1 554 ? -32.130 -5.990 -20.794 1.00 83.25 554 GLY A C 1
ATOM 4314 O O . GLY A 1 554 ? -32.474 -5.199 -21.665 1.00 83.25 554 GLY A O 1
ATOM 4315 N N . GLU A 1 555 ? -30.842 -6.237 -20.531 1.00 82.38 555 GLU A N 1
ATOM 4316 C CA . GLU A 1 555 ? -29.734 -5.637 -21.293 1.00 82.38 555 GLU A CA 1
ATOM 4317 C C . GLU A 1 555 ? -29.190 -6.673 -22.293 1.00 82.38 555 GLU A C 1
ATOM 4319 O O . GLU A 1 555 ? -28.569 -7.657 -21.897 1.00 82.38 555 GLU A O 1
ATOM 4324 N N . GLU A 1 556 ? -29.443 -6.466 -23.593 1.00 78.81 556 GLU A N 1
ATOM 4325 C CA . GLU A 1 556 ? -28.979 -7.339 -24.693 1.00 78.81 556 GLU A CA 1
ATOM 4326 C C . GLU A 1 556 ? -27.447 -7.406 -24.829 1.00 78.81 556 GLU A C 1
ATOM 4328 O O . GLU A 1 556 ? -26.918 -8.320 -25.466 1.00 78.81 556 GLU A O 1
ATOM 4333 N N . ASP A 1 557 ? -26.716 -6.496 -24.180 1.00 70.44 557 ASP A N 1
ATOM 4334 C CA . ASP A 1 557 ? -25.261 -6.544 -24.086 1.00 70.44 557 ASP A CA 1
ATOM 4335 C C . ASP A 1 557 ? -24.839 -7.620 -23.079 1.00 70.44 557 ASP A C 1
ATOM 4337 O O . ASP A 1 557 ? -24.561 -7.360 -21.905 1.00 70.44 557 ASP A O 1
ATOM 4341 N N . GLY A 1 558 ? -24.813 -8.867 -23.559 1.00 67.19 558 GLY A N 1
ATOM 4342 C CA . GLY A 1 558 ? -24.438 -10.069 -22.820 1.00 67.19 558 GLY A CA 1
ATOM 4343 C C . GLY A 1 558 ? -23.093 -9.937 -22.104 1.00 67.19 558 GLY A C 1
ATOM 4344 O O . GLY A 1 558 ? -22.045 -10.327 -22.621 1.00 67.19 558 GLY A O 1
ATOM 4345 N N . LEU A 1 559 ? -23.122 -9.418 -20.874 1.00 68.62 559 LEU A N 1
ATOM 4346 C CA . LEU A 1 559 ? -21.972 -9.366 -19.982 1.00 68.62 559 LEU A CA 1
ATOM 4347 C C . LEU A 1 559 ? -21.451 -10.790 -19.798 1.00 68.62 559 LEU A C 1
ATOM 4349 O O . LEU A 1 559 ? -22.104 -11.613 -19.159 1.00 68.62 559 LEU A O 1
ATOM 4353 N N . ASN A 1 560 ? -20.270 -11.069 -20.344 1.00 83.94 560 ASN A N 1
ATOM 4354 C CA . ASN A 1 560 ? -19.633 -12.375 -20.254 1.00 83.94 560 ASN A CA 1
ATOM 4355 C C . ASN A 1 560 ? -19.240 -12.666 -18.793 1.00 83.94 560 ASN A C 1
ATOM 4357 O O . ASN A 1 560 ? -18.152 -12.308 -18.344 1.00 83.94 560 ASN A O 1
ATOM 4361 N N . ILE A 1 561 ? -20.155 -13.288 -18.039 1.00 85.19 561 ILE A N 1
ATOM 4362 C CA . ILE A 1 561 ? -19.997 -13.639 -16.615 1.00 85.19 561 ILE A CA 1
ATOM 4363 C C . ILE A 1 561 ? -18.782 -14.557 -16.400 1.00 85.19 561 ILE A C 1
ATOM 4365 O O . ILE A 1 561 ? -18.204 -14.574 -15.312 1.00 85.19 561 ILE A O 1
ATOM 4369 N N . GLU A 1 562 ? -18.372 -15.294 -17.433 1.00 89.94 562 GLU A N 1
ATOM 4370 C CA . GLU A 1 562 ? -17.262 -16.240 -17.366 1.00 89.94 562 GLU A CA 1
ATOM 4371 C C . GLU A 1 562 ? -15.889 -15.592 -17.559 1.00 89.94 562 GLU A C 1
ATOM 4373 O O . GLU A 1 562 ? -14.881 -16.222 -17.230 1.00 89.94 562 GLU A O 1
ATOM 4378 N N . LYS A 1 563 ? -15.831 -14.345 -18.050 1.00 94.38 563 LYS A N 1
ATOM 4379 C CA . LYS A 1 563 ? -14.568 -13.637 -18.258 1.00 94.38 563 LYS A CA 1
ATOM 4380 C C . LYS A 1 563 ? -13.948 -13.259 -16.912 1.00 94.38 563 LYS A C 1
ATOM 4382 O O . LYS A 1 563 ? -14.573 -12.602 -16.078 1.00 94.38 563 LYS A O 1
ATOM 4387 N N . GLU A 1 564 ? -12.697 -13.663 -16.713 1.00 96.44 564 GLU A N 1
ATOM 4388 C CA . GLU A 1 564 ? -11.903 -13.206 -15.576 1.00 96.44 564 GLU A CA 1
ATOM 4389 C C . GLU A 1 564 ? -11.606 -11.714 -15.709 1.00 96.44 564 GLU A C 1
ATOM 4391 O O . GLU A 1 564 ? -11.183 -11.240 -16.766 1.00 96.44 564 GLU A O 1
ATOM 4396 N N . GLN A 1 565 ? -11.855 -10.974 -14.633 1.00 96.31 565 GLN A N 1
ATOM 4397 C CA . GLN A 1 565 ? -11.565 -9.549 -14.564 1.00 96.31 565 GLN A CA 1
ATOM 4398 C C . GLN A 1 565 ? -11.346 -9.106 -13.116 1.00 96.31 565 GLN A C 1
ATOM 4400 O O . GLN A 1 565 ? -11.481 -9.892 -12.173 1.00 96.31 565 GLN A O 1
ATOM 4405 N N . TRP A 1 566 ? -11.009 -7.830 -12.948 1.00 97.12 566 TRP A N 1
ATOM 4406 C CA . TRP A 1 566 ? -10.796 -7.216 -11.646 1.00 97.12 566 TRP A CA 1
ATOM 4407 C C . TRP A 1 566 ? -12.112 -6.769 -10.995 1.00 97.12 566 TRP A C 1
ATOM 4409 O O . TRP A 1 566 ? -12.891 -6.006 -11.570 1.00 97.12 566 TRP A O 1
ATOM 4419 N N . TRP A 1 567 ? -12.321 -7.183 -9.746 1.00 97.56 567 TRP A N 1
ATOM 4420 C CA . TRP A 1 567 ? -13.438 -6.779 -8.888 1.00 97.56 567 TRP A CA 1
ATOM 4421 C C . TRP A 1 567 ? -12.956 -6.119 -7.602 1.00 97.56 567 TRP A C 1
ATOM 4423 O O . TRP A 1 567 ? -11.840 -6.369 -7.155 1.00 97.56 567 TRP A O 1
ATOM 4433 N N . GLY A 1 568 ? -13.789 -5.271 -6.998 1.00 97.25 568 GLY A N 1
ATOM 4434 C CA . GLY A 1 568 ? -13.387 -4.437 -5.871 1.00 97.25 568 GLY A CA 1
ATOM 4435 C C . GLY A 1 568 ? -14.428 -4.345 -4.765 1.00 97.25 568 GLY A C 1
ATOM 4436 O O . GLY A 1 568 ? -15.621 -4.175 -5.028 1.00 97.25 568 GLY A O 1
ATOM 4437 N N . PHE A 1 569 ? -13.952 -4.375 -3.519 1.00 98.00 569 PHE A N 1
ATOM 4438 C CA . PHE A 1 569 ? -14.736 -4.095 -2.314 1.00 98.00 569 PHE A CA 1
ATOM 4439 C C . PHE A 1 569 ? -14.081 -2.951 -1.536 1.00 98.00 569 PHE A C 1
ATOM 4441 O O . PHE A 1 569 ? -12.932 -3.067 -1.127 1.00 98.00 569 PHE A O 1
ATOM 4448 N N . TRP A 1 570 ? -14.798 -1.848 -1.321 1.00 97.12 570 TRP A N 1
ATOM 4449 C CA . TRP A 1 570 ? -14.248 -0.618 -0.717 1.00 97.12 570 TRP A CA 1
ATOM 4450 C C . TRP A 1 570 ? -14.836 -0.268 0.659 1.00 97.12 570 TRP A C 1
ATOM 4452 O O . TRP A 1 570 ? -14.337 0.625 1.344 1.00 97.12 570 TRP A O 1
ATOM 4462 N N . GLY A 1 571 ? -15.942 -0.905 1.050 1.00 96.88 571 GLY A N 1
ATOM 4463 C CA . GLY A 1 571 ? -16.607 -0.679 2.335 1.00 96.88 571 GLY A CA 1
ATOM 4464 C C . GLY A 1 571 ? -16.261 -1.785 3.324 1.00 96.88 571 GLY A C 1
ATOM 4465 O O . GLY A 1 571 ? -16.279 -2.951 2.934 1.00 96.88 571 GLY A O 1
ATOM 4466 N N . SER A 1 572 ? -16.005 -1.437 4.590 1.00 97.12 572 SER A N 1
ATOM 4467 C CA . SER A 1 572 ? -15.782 -2.417 5.668 1.00 97.12 572 SER A CA 1
ATOM 4468 C C . SER A 1 572 ? -16.921 -3.434 5.720 1.00 97.12 572 SER A C 1
ATOM 4470 O O . SER A 1 572 ? -16.702 -4.631 5.582 1.00 97.12 572 SER A O 1
ATOM 4472 N N . ASP A 1 573 ? -18.161 -2.950 5.722 1.00 97.38 573 ASP A N 1
ATOM 4473 C CA . ASP A 1 573 ? -19.351 -3.794 5.839 1.00 97.38 573 ASP A CA 1
ATOM 4474 C C . ASP A 1 573 ? -19.495 -4.765 4.655 1.00 97.38 573 ASP A C 1
ATOM 4476 O O . ASP A 1 573 ? -20.039 -5.860 4.790 1.00 97.38 573 ASP A O 1
ATOM 4480 N N . HIS A 1 574 ? -19.002 -4.384 3.471 1.00 96.62 574 HIS A N 1
ATOM 4481 C CA . HIS A 1 574 ? -18.992 -5.262 2.299 1.00 96.62 574 HIS A CA 1
ATOM 4482 C C . HIS A 1 574 ? -17.911 -6.345 2.416 1.00 96.62 574 HIS A C 1
ATOM 4484 O O . HIS A 1 574 ? -18.132 -7.477 1.987 1.00 96.62 574 HIS A O 1
ATOM 4490 N N . ILE A 1 575 ? -16.760 -6.010 3.003 1.00 97.94 575 ILE A N 1
ATOM 4491 C CA . ILE A 1 575 ? -15.641 -6.934 3.221 1.00 97.94 575 ILE A CA 1
ATOM 4492 C C . ILE A 1 575 ? -15.971 -7.921 4.350 1.00 97.94 575 ILE A C 1
ATOM 4494 O O . ILE A 1 575 ? -15.647 -9.102 4.237 1.00 97.94 575 ILE A O 1
ATOM 4498 N N . ASP A 1 576 ? -16.688 -7.491 5.390 1.00 97.75 576 ASP A N 1
ATOM 4499 C CA . ASP A 1 576 ? -17.177 -8.397 6.437 1.00 97.75 576 ASP A CA 1
ATOM 4500 C C . ASP A 1 576 ? -18.195 -9.398 5.894 1.00 97.75 576 ASP A C 1
ATOM 4502 O O . ASP A 1 576 ? -18.060 -10.596 6.147 1.00 97.75 576 ASP A O 1
ATOM 4506 N N . LYS A 1 577 ? -19.146 -8.949 5.062 1.00 97.12 577 LYS A N 1
ATOM 4507 C CA . LYS A 1 577 ? -20.072 -9.852 4.354 1.00 97.12 577 LYS A CA 1
ATOM 4508 C C . LYS A 1 577 ? -19.334 -10.837 3.451 1.00 97.12 577 LYS A C 1
ATOM 4510 O O . LYS A 1 577 ? -19.733 -11.994 3.359 1.00 97.12 577 LYS A O 1
ATOM 4515 N N . LEU A 1 578 ? -18.248 -10.407 2.805 1.00 97.31 578 LEU A N 1
ATOM 4516 C CA . LEU A 1 578 ? -17.389 -11.284 2.006 1.00 97.31 578 LEU A CA 1
ATOM 4517 C C . LEU A 1 578 ? -16.698 -12.347 2.877 1.00 97.31 578 LEU A C 1
ATOM 4519 O O . LEU A 1 578 ? -16.679 -13.524 2.516 1.00 97.31 578 LEU A O 1
ATOM 4523 N N . ALA A 1 579 ? -16.179 -11.967 4.045 1.00 97.56 579 ALA A N 1
ATOM 4524 C CA . ALA A 1 579 ? -15.584 -12.912 4.986 1.00 97.56 579 ALA A CA 1
ATOM 4525 C C . ALA A 1 579 ? -16.622 -13.888 5.577 1.00 97.56 579 ALA A C 1
ATOM 4527 O O . ALA A 1 579 ? -16.339 -15.079 5.740 1.00 97.56 579 ALA A O 1
ATOM 4528 N N . GLU A 1 580 ? -17.827 -13.404 5.883 1.00 96.69 580 GLU A N 1
ATOM 4529 C CA . GLU A 1 580 ? -18.960 -14.218 6.335 1.00 96.69 580 GLU A CA 1
ATOM 4530 C C . GLU A 1 580 ? -19.399 -15.202 5.246 1.00 96.69 580 GLU A C 1
ATOM 4532 O O . GLU A 1 580 ? -19.522 -16.395 5.517 1.00 96.69 580 GLU A O 1
ATOM 4537 N N . TYR A 1 581 ? -19.516 -14.745 3.996 1.00 96.31 581 TYR A N 1
ATOM 4538 C CA . TYR A 1 581 ? -19.828 -15.593 2.847 1.00 96.31 581 TYR A CA 1
ATOM 4539 C C . TYR A 1 581 ? -18.859 -16.772 2.732 1.00 96.31 581 TYR A C 1
ATOM 4541 O O . TYR A 1 581 ? -19.296 -17.915 2.604 1.00 96.31 581 TYR A O 1
ATOM 4549 N N . PHE A 1 582 ? -17.549 -16.531 2.850 1.00 96.19 582 PHE A N 1
ATOM 4550 C CA . PHE A 1 582 ? -16.565 -17.616 2.835 1.00 96.19 582 PHE A CA 1
ATOM 4551 C C . PHE A 1 582 ? -16.645 -18.531 4.049 1.00 96.19 582 PHE A C 1
ATOM 4553 O O . PHE A 1 582 ? -16.417 -19.736 3.909 1.00 96.19 582 PHE A O 1
ATOM 4560 N N . SER A 1 583 ? -16.989 -17.980 5.213 1.00 95.56 583 SER A N 1
ATOM 4561 C CA . SER A 1 583 ? -17.167 -18.757 6.439 1.00 95.56 583 SER A CA 1
ATOM 4562 C C . SER A 1 583 ? -18.328 -19.743 6.297 1.00 95.56 583 SER A C 1
ATOM 4564 O O . SER A 1 583 ? -18.143 -20.933 6.542 1.00 95.56 583 SER A O 1
ATOM 4566 N N . VAL A 1 584 ? -19.487 -19.268 5.827 1.00 94.69 584 VAL A N 1
ATOM 4567 C CA . VAL A 1 584 ? -20.690 -20.090 5.621 1.00 94.69 584 VAL A CA 1
ATOM 4568 C C . VAL A 1 584 ? -20.476 -21.086 4.480 1.00 94.69 584 VAL A C 1
ATOM 4570 O O . VAL A 1 584 ? -20.683 -22.282 4.661 1.00 94.69 584 VAL A O 1
ATOM 4573 N N . LYS A 1 585 ? -19.986 -20.627 3.319 1.00 94.31 585 LYS A N 1
ATOM 4574 C CA . LYS A 1 585 ? -19.788 -21.477 2.132 1.00 94.31 585 LYS A CA 1
ATOM 4575 C C . LYS A 1 585 ? -18.808 -22.625 2.364 1.00 94.31 585 LYS A C 1
ATOM 4577 O O . LYS A 1 585 ? -18.947 -23.679 1.752 1.00 94.31 585 LYS A O 1
ATOM 4582 N N . SER A 1 586 ? -17.812 -22.415 3.219 1.00 93.94 586 SER A N 1
ATOM 4583 C CA . SER A 1 586 ? -16.759 -23.401 3.485 1.00 93.94 586 SER A CA 1
ATOM 4584 C C . SER A 1 586 ? -17.010 -24.218 4.759 1.00 93.94 586 SER A C 1
ATOM 4586 O O . SER A 1 586 ? -16.130 -24.977 5.157 1.00 93.94 586 SER A O 1
ATOM 4588 N N . GLY A 1 587 ? -18.164 -24.043 5.421 1.00 93.06 587 GLY A N 1
ATOM 4589 C CA . GLY A 1 587 ? -18.504 -24.744 6.665 1.00 93.06 587 GLY A CA 1
ATOM 4590 C C . GLY A 1 587 ? -17.615 -24.375 7.860 1.00 93.06 587 GLY A C 1
ATOM 4591 O O . GLY A 1 587 ? -17.442 -25.173 8.772 1.00 93.06 587 GLY A O 1
ATOM 4592 N N . LEU A 1 588 ? -17.008 -23.183 7.866 1.00 92.06 588 LEU A N 1
ATOM 4593 C CA . LEU A 1 588 ? -16.079 -22.752 8.922 1.00 92.06 588 LEU A CA 1
ATOM 4594 C C . LEU A 1 588 ? -16.779 -22.240 10.186 1.00 92.06 588 LEU A C 1
ATOM 4596 O O . LEU A 1 588 ? -16.113 -22.032 11.198 1.00 92.06 588 LEU A O 1
ATOM 4600 N N . GLU A 1 589 ? -18.090 -22.001 10.133 1.00 86.38 589 GLU A N 1
ATOM 4601 C CA . GLU A 1 589 ? -18.850 -21.505 11.284 1.00 86.38 589 GLU A CA 1
ATOM 4602 C C . GLU A 1 589 ? -19.055 -22.550 12.389 1.00 86.38 589 GLU A C 1
ATOM 4604 O O . GLU A 1 589 ? -19.200 -22.169 13.548 1.00 86.38 589 GLU A O 1
ATOM 4609 N N . GLU A 1 590 ? -19.046 -23.845 12.061 1.00 69.62 590 GLU A N 1
ATOM 4610 C CA . GLU A 1 590 ? -19.376 -24.914 13.019 1.00 69.62 590 GLU A CA 1
ATOM 4611 C C . GLU A 1 590 ? -18.268 -25.169 14.055 1.00 69.62 590 GLU A C 1
ATOM 4613 O O . GLU A 1 590 ? -18.528 -25.719 15.120 1.00 69.62 590 GLU A O 1
ATOM 4618 N N . ASP A 1 591 ? -17.043 -24.708 13.786 1.00 63.56 591 ASP A N 1
ATOM 4619 C CA . ASP A 1 591 ? -15.892 -24.862 14.687 1.00 63.56 591 ASP A CA 1
ATOM 4620 C C . ASP A 1 591 ? -15.851 -23.795 15.804 1.00 63.56 591 ASP A C 1
ATOM 4622 O O . ASP A 1 591 ? -14.977 -23.854 16.675 1.00 63.56 591 ASP A O 1
ATOM 4626 N N . ALA A 1 592 ? -16.733 -22.784 15.787 1.00 65.00 592 ALA A N 1
ATOM 4627 C CA . ALA A 1 592 ? -16.790 -21.815 16.877 1.00 65.00 592 ALA A CA 1
ATOM 4628 C C . ALA A 1 592 ? -17.331 -22.536 18.122 1.00 65.00 592 ALA A C 1
ATOM 4630 O O . ALA A 1 592 ? -18.462 -23.019 18.074 1.00 65.00 592 ALA A O 1
ATOM 4631 N N . PRO A 1 593 ? -16.556 -22.639 19.222 1.00 61.03 593 PRO A N 1
ATOM 4632 C CA . PRO A 1 593 ? -16.975 -23.385 20.399 1.00 61.03 593 PRO A CA 1
ATOM 4633 C C . PRO A 1 593 ? -18.301 -22.805 20.878 1.00 61.03 593 PRO A C 1
ATOM 4635 O O . PRO A 1 593 ? -18.356 -21.669 21.354 1.00 61.03 593 PRO A O 1
ATOM 4638 N N . SER A 1 594 ? -19.377 -23.570 20.688 1.00 63.53 594 SER A N 1
ATOM 4639 C CA . SER A 1 594 ? -20.692 -23.223 21.200 1.00 63.53 594 SER A CA 1
ATOM 4640 C C . SER A 1 594 ? -20.531 -23.047 22.702 1.00 63.53 594 SER A C 1
ATOM 4642 O O . SER A 1 594 ? -20.302 -24.014 23.425 1.00 63.53 594 SER A O 1
ATOM 4644 N N . ALA A 1 595 ? -20.599 -21.801 23.175 1.00 65.00 595 ALA A N 1
ATOM 4645 C CA . ALA A 1 595 ? -20.337 -21.432 24.567 1.00 65.00 595 ALA A CA 1
ATOM 4646 C C . ALA A 1 595 ? -21.322 -22.069 25.574 1.00 65.00 595 ALA A C 1
ATOM 4648 O O . ALA A 1 595 ? -21.247 -21.786 26.767 1.00 65.00 595 ALA A O 1
ATOM 4649 N N . ALA A 1 596 ? -22.251 -22.900 25.094 1.00 68.75 596 ALA A N 1
ATOM 4650 C CA . ALA A 1 596 ? -23.280 -23.580 25.861 1.00 68.75 596 ALA A CA 1
ATOM 4651 C C . ALA A 1 596 ? -23.093 -25.105 25.957 1.00 68.75 596 ALA A C 1
ATOM 4653 O O . ALA A 1 596 ? -23.859 -25.737 26.679 1.00 68.75 596 ALA A O 1
ATOM 4654 N N . GLU A 1 597 ? -22.110 -25.711 25.280 1.00 62.75 597 GLU A N 1
ATOM 4655 C CA . GLU A 1 597 ? -21.822 -27.138 25.479 1.00 62.75 597 GLU A CA 1
ATOM 4656 C C . GLU A 1 597 ? -21.014 -27.303 26.782 1.00 62.75 597 GLU A C 1
ATOM 4658 O O . GLU A 1 597 ? -19.889 -26.796 26.875 1.00 62.75 597 GLU A O 1
ATOM 4663 N N . PRO A 1 598 ? -21.575 -27.944 27.828 1.00 69.06 598 PRO A N 1
ATOM 4664 C CA . PRO A 1 598 ? -20.858 -28.181 29.071 1.00 69.06 598 PRO A CA 1
ATOM 4665 C C . PRO A 1 598 ? -19.584 -28.964 28.767 1.00 69.06 598 PRO A C 1
ATOM 4667 O O . PRO A 1 598 ? -19.612 -29.941 28.026 1.00 69.06 598 PRO A O 1
ATOM 4670 N N . PHE A 1 599 ? -18.481 -28.490 29.347 1.00 59.59 599 PHE A N 1
ATOM 4671 C CA . PHE A 1 599 ? -17.104 -28.960 29.205 1.00 59.59 599 PHE A CA 1
ATOM 4672 C C . PHE A 1 599 ? -16.987 -30.458 29.544 1.00 59.59 599 PHE A C 1
ATOM 4674 O O . PHE A 1 599 ? -16.532 -30.832 30.625 1.00 59.59 599 PHE A O 1
ATOM 4681 N N . MET A 1 600 ? -17.449 -31.338 28.655 1.00 70.81 600 MET A N 1
ATOM 4682 C CA . MET A 1 600 ? -17.238 -32.766 28.808 1.00 70.81 600 MET A CA 1
ATOM 4683 C C . MET A 1 600 ? -15.756 -33.029 28.535 1.00 70.81 600 MET A C 1
ATOM 4685 O O . MET A 1 600 ? -15.226 -32.567 27.519 1.00 70.81 600 MET A O 1
ATOM 4689 N N . PRO A 1 601 ? -15.056 -33.720 29.449 1.00 68.31 601 PRO A N 1
ATOM 4690 C CA . PRO A 1 601 ? -13.649 -34.030 29.270 1.00 68.31 601 PRO A CA 1
ATOM 4691 C C . PRO A 1 601 ? -13.467 -34.795 27.954 1.00 68.31 601 PRO A C 1
ATOM 4693 O O . PRO A 1 601 ? -14.306 -35.640 27.628 1.00 68.31 601 PRO A O 1
ATOM 4696 N N . PRO A 1 602 ? -12.403 -34.505 27.186 1.00 60.53 602 PRO A N 1
ATOM 4697 C CA . PRO A 1 602 ? -12.176 -35.118 25.886 1.00 60.53 602 PRO A CA 1
ATOM 4698 C C . PRO A 1 602 ? -12.066 -36.636 26.056 1.00 60.53 602 PRO A C 1
ATOM 4700 O O . PRO A 1 602 ? -11.049 -37.155 26.517 1.00 60.53 602 PRO A O 1
ATOM 4703 N N . SER A 1 603 ? -13.145 -37.342 25.713 1.00 59.97 603 SER A N 1
ATOM 4704 C CA . SER A 1 603 ? -13.168 -38.797 25.624 1.00 59.97 603 SER A CA 1
ATOM 4705 C C . SER A 1 603 ? -12.112 -39.209 24.600 1.00 59.97 603 SER A C 1
ATOM 4707 O O . SER A 1 603 ? -12.084 -38.744 23.459 1.00 59.97 603 SER A O 1
ATOM 4709 N N . SER A 1 604 ? -11.173 -40.016 25.076 1.00 57.22 604 SER A N 1
ATOM 4710 C CA . SER A 1 604 ? -9.955 -40.400 24.387 1.00 57.22 604 SER A CA 1
ATOM 4711 C C . SER A 1 604 ? -10.233 -41.131 23.066 1.00 57.22 604 SER A C 1
ATOM 4713 O O . SER A 1 604 ? -11.163 -41.927 22.954 1.00 57.22 604 SER A O 1
ATOM 4715 N N . SER A 1 605 ? -9.333 -40.920 22.098 1.00 59.59 605 SER A N 1
ATOM 4716 C CA . SER A 1 605 ? -8.958 -41.847 21.010 1.00 59.59 605 SER A CA 1
ATOM 4717 C C . SER A 1 605 ? -9.635 -41.801 19.630 1.00 59.59 605 SER A C 1
ATOM 4719 O O . SER A 1 605 ? -9.282 -42.636 18.801 1.00 59.59 605 SER A O 1
ATOM 4721 N N . LYS A 1 606 ? -10.480 -40.821 19.271 1.00 69.56 606 LYS A N 1
ATOM 4722 C CA . LYS A 1 606 ? -10.824 -40.670 17.837 1.00 69.56 606 LYS A CA 1
ATOM 4723 C C . LYS A 1 606 ? -9.658 -40.018 17.069 1.00 69.56 606 LYS A C 1
ATOM 4725 O O . LYS A 1 606 ? -9.309 -38.883 17.391 1.00 69.56 606 LYS A O 1
ATOM 4730 N N . PRO A 1 607 ? -9.046 -40.700 16.079 1.00 70.88 607 PRO A N 1
ATOM 4731 C CA . PRO A 1 607 ? -7.957 -40.138 15.289 1.00 70.88 607 PRO A CA 1
ATOM 4732 C C . PRO A 1 607 ? -8.463 -38.917 14.520 1.00 70.88 607 PRO A C 1
ATOM 4734 O O . PRO A 1 607 ? -9.354 -39.016 13.676 1.00 70.88 607 PRO A O 1
ATOM 4737 N N . THR A 1 608 ? -7.911 -37.750 14.843 1.00 74.56 608 THR A N 1
ATOM 4738 C CA . THR A 1 608 ? -8.190 -36.495 14.148 1.00 74.56 608 THR A CA 1
ATOM 4739 C C . THR A 1 608 ? -7.700 -36.633 12.711 1.00 74.56 608 THR A C 1
ATOM 4741 O O . THR A 1 608 ? -6.498 -36.592 12.457 1.00 74.56 608 THR A O 1
ATOM 4744 N N . VAL A 1 609 ? -8.622 -36.829 11.766 1.00 78.94 609 VAL A N 1
ATOM 4745 C CA . VAL A 1 609 ? -8.300 -36.810 10.335 1.00 78.94 609 VAL A CA 1
ATOM 4746 C C . VAL A 1 609 ? -7.625 -35.464 10.032 1.00 78.94 609 VAL A C 1
ATOM 4748 O O . VAL A 1 609 ? -8.189 -34.427 10.400 1.00 78.94 609 VAL A O 1
ATOM 4751 N N . PRO A 1 610 ? -6.420 -35.445 9.427 1.00 78.25 610 PRO A N 1
ATOM 4752 C CA . PRO A 1 610 ? -5.712 -34.205 9.135 1.00 78.25 610 PRO A CA 1
ATOM 4753 C C . PRO A 1 610 ? -6.616 -33.280 8.316 1.00 78.25 610 PRO A C 1
ATOM 4755 O O . PRO A 1 610 ? -7.128 -33.661 7.261 1.00 78.25 610 PRO A O 1
ATOM 4758 N N . LYS A 1 611 ? -6.862 -32.074 8.844 1.00 75.38 611 LYS A N 1
ATOM 4759 C CA . LYS A 1 611 ? -7.683 -31.055 8.181 1.00 75.38 611 LYS A CA 1
ATOM 4760 C C . LYS A 1 611 ? -7.091 -30.790 6.796 1.00 75.38 611 LYS A C 1
ATOM 4762 O O . LYS A 1 611 ? -5.880 -30.645 6.654 1.00 75.38 611 LYS A O 1
ATOM 4767 N N . GLN A 1 612 ? -7.940 -30.759 5.769 1.00 85.94 612 GLN A N 1
ATOM 4768 C CA . GLN A 1 612 ? -7.476 -30.546 4.400 1.00 85.94 612 GLN A CA 1
ATOM 4769 C C . GLN A 1 612 ? -6.741 -29.193 4.311 1.00 85.94 612 GLN A C 1
ATOM 4771 O O . GLN A 1 612 ? -7.304 -28.186 4.752 1.00 85.94 612 GLN A O 1
ATOM 4776 N N . PRO A 1 613 ? -5.540 -29.120 3.700 1.00 88.62 613 PRO A N 1
ATOM 4777 C CA . PRO A 1 613 ? -4.766 -27.877 3.573 1.00 88.62 613 PRO A CA 1
ATOM 4778 C C . PRO A 1 613 ? -5.565 -26.693 3.001 1.00 88.62 613 PRO A C 1
ATOM 4780 O O . PRO A 1 613 ? -5.333 -25.538 3.352 1.00 88.62 613 PRO A O 1
ATOM 4783 N N . ARG A 1 614 ? -6.564 -26.978 2.155 1.00 91.50 614 ARG A N 1
ATOM 4784 C CA . ARG A 1 614 ? -7.483 -25.979 1.586 1.00 91.50 614 ARG A CA 1
ATOM 4785 C C . ARG A 1 614 ? -8.343 -25.283 2.644 1.00 91.50 614 ARG A C 1
ATOM 4787 O O . ARG A 1 614 ? -8.540 -24.073 2.575 1.00 91.50 614 ARG A O 1
ATOM 4794 N N . THR A 1 615 ? -8.823 -26.008 3.653 1.00 92.94 615 THR A N 1
ATOM 4795 C CA . THR A 1 615 ? -9.639 -25.432 4.731 1.00 92.94 615 THR A CA 1
ATOM 4796 C C . THR A 1 615 ? -8.834 -24.424 5.552 1.00 92.94 615 THR A C 1
ATOM 4798 O O . THR A 1 615 ? -9.365 -23.389 5.949 1.00 92.94 615 THR A O 1
ATOM 4801 N N . GLU A 1 616 ? -7.544 -24.679 5.779 1.00 93.25 616 GLU A N 1
ATOM 4802 C CA . GLU A 1 616 ? -6.659 -23.749 6.491 1.00 93.25 616 GLU A CA 1
ATOM 4803 C C . GLU A 1 616 ? -6.383 -22.476 5.683 1.00 93.25 616 GLU A C 1
ATOM 4805 O O . GLU A 1 616 ? -6.411 -21.376 6.241 1.00 93.25 616 GLU A O 1
ATOM 4810 N N . GLN A 1 617 ? -6.194 -22.604 4.365 1.00 95.31 617 GLN A N 1
ATOM 4811 C CA . GLN A 1 617 ? -6.048 -21.455 3.464 1.00 95.31 617 GLN A CA 1
ATOM 4812 C C . GLN A 1 617 ? -7.290 -20.554 3.497 1.00 95.31 617 GLN A C 1
ATOM 4814 O O . GLN A 1 617 ? -7.158 -19.338 3.645 1.00 95.31 617 GLN A O 1
ATOM 4819 N N . LEU A 1 618 ? -8.495 -21.135 3.461 1.00 96.19 618 LEU A N 1
ATOM 4820 C CA . LEU A 1 618 ? -9.751 -20.383 3.573 1.00 96.19 618 LEU A CA 1
ATOM 4821 C C . LEU A 1 618 ? -9.921 -19.739 4.951 1.00 96.19 618 LEU A C 1
ATOM 4823 O O . LEU A 1 618 ? -10.312 -18.576 5.034 1.00 96.19 618 LEU A O 1
ATOM 4827 N N . LYS A 1 619 ? -9.581 -20.448 6.038 1.00 95.69 619 LYS A N 1
ATOM 4828 C CA . LYS A 1 619 ? -9.576 -19.874 7.397 1.00 95.69 619 LYS A CA 1
ATOM 4829 C C . LYS A 1 619 ? -8.655 -18.656 7.477 1.00 95.69 619 LYS A C 1
ATOM 4831 O O . LYS A 1 619 ? -9.033 -17.633 8.059 1.00 95.69 619 LYS A O 1
ATOM 4836 N N . ARG A 1 620 ? -7.472 -18.736 6.859 1.00 96.31 620 ARG A N 1
ATOM 4837 C CA . ARG A 1 620 ? -6.527 -17.618 6.775 1.00 96.31 620 ARG A CA 1
ATOM 4838 C C . ARG A 1 620 ? -7.097 -16.465 5.951 1.00 96.31 620 ARG A C 1
ATOM 4840 O O . ARG A 1 620 ? -7.033 -15.331 6.417 1.00 96.31 620 ARG A O 1
ATOM 4847 N N . LEU A 1 621 ? -7.704 -16.742 4.795 1.00 97.50 621 LEU A N 1
ATOM 4848 C CA . LEU A 1 621 ? -8.352 -15.726 3.961 1.00 97.50 621 LEU A CA 1
ATOM 4849 C C . LEU A 1 621 ? -9.473 -15.001 4.723 1.00 97.50 621 LEU A C 1
ATOM 4851 O O . LEU A 1 621 ? -9.467 -13.776 4.784 1.00 97.50 621 LEU A O 1
ATOM 4855 N N . VAL A 1 622 ? -10.383 -15.736 5.373 1.00 97.38 622 VAL A N 1
ATOM 4856 C CA . VAL A 1 622 ? -11.462 -15.167 6.205 1.00 97.38 622 VAL A CA 1
ATOM 4857 C C . VAL A 1 622 ? -10.897 -14.277 7.311 1.00 97.38 622 VAL A C 1
ATOM 4859 O O . VAL A 1 622 ? -11.379 -13.165 7.521 1.00 97.38 622 VAL A O 1
ATOM 4862 N N . THR A 1 623 ? -9.862 -14.749 8.008 1.00 96.81 623 THR A N 1
ATOM 4863 C CA . THR A 1 623 ? -9.211 -13.985 9.081 1.00 96.81 623 THR A CA 1
ATOM 4864 C C . THR A 1 623 ? -8.584 -12.701 8.543 1.00 96.81 623 THR A C 1
ATOM 4866 O O . THR A 1 623 ? -8.773 -11.629 9.113 1.00 96.81 623 THR A O 1
ATOM 4869 N N . ASN A 1 624 ? -7.884 -12.789 7.413 1.00 96.88 624 ASN A N 1
ATOM 4870 C CA . ASN A 1 624 ? -7.259 -11.647 6.759 1.00 96.88 624 ASN A CA 1
ATOM 4871 C C . ASN A 1 624 ? -8.289 -10.615 6.276 1.00 96.88 624 ASN A C 1
ATOM 4873 O O . ASN A 1 624 ? -8.079 -9.419 6.471 1.00 96.88 624 ASN A O 1
ATOM 4877 N N . LEU A 1 625 ? -9.413 -11.060 5.703 1.00 97.88 625 LEU A N 1
ATOM 4878 C CA . LEU A 1 625 ? -10.504 -10.180 5.272 1.00 97.88 625 LEU A CA 1
ATOM 4879 C C . LEU A 1 625 ? -11.137 -9.445 6.459 1.00 97.88 625 LEU A C 1
ATOM 4881 O O . LEU A 1 625 ? -11.290 -8.229 6.395 1.00 97.88 625 LEU A O 1
ATOM 4885 N N . LYS A 1 626 ? -11.421 -10.143 7.568 1.00 97.25 626 LYS A N 1
ATOM 4886 C CA . LYS A 1 626 ? -11.934 -9.517 8.804 1.00 97.25 626 LYS A CA 1
ATOM 4887 C C . LYS A 1 626 ? -10.943 -8.512 9.390 1.00 97.25 626 LYS A C 1
ATOM 4889 O O . LYS A 1 626 ? -11.325 -7.407 9.766 1.00 97.25 626 LYS A O 1
ATOM 4894 N N . ASN A 1 627 ? -9.658 -8.867 9.421 1.00 96.00 627 ASN A N 1
ATOM 4895 C CA . ASN A 1 627 ? -8.604 -7.970 9.893 1.00 96.00 627 ASN A CA 1
ATOM 4896 C C . ASN A 1 627 ? -8.518 -6.701 9.039 1.00 96.00 627 ASN A C 1
ATOM 4898 O O . ASN A 1 627 ? -8.400 -5.606 9.588 1.00 96.00 627 ASN A O 1
ATOM 4902 N N . TYR A 1 628 ? -8.596 -6.837 7.712 1.00 97.31 628 TYR A N 1
ATOM 4903 C CA . TYR A 1 628 ? -8.595 -5.691 6.811 1.00 97.31 628 TYR A CA 1
ATOM 4904 C C . TYR A 1 628 ? -9.888 -4.873 6.920 1.00 97.31 628 TYR A C 1
ATOM 4906 O O . TYR A 1 628 ? -9.809 -3.649 6.916 1.00 97.31 628 TYR A O 1
ATOM 4914 N N . SER A 1 629 ? -11.057 -5.505 7.082 1.00 97.25 629 SER A N 1
ATOM 4915 C CA . SER A 1 629 ? -12.323 -4.793 7.310 1.00 97.25 629 SER A CA 1
ATOM 4916 C C . SER A 1 629 ? -12.257 -3.917 8.560 1.00 97.25 629 SER A C 1
ATOM 4918 O O . SER A 1 629 ? -12.503 -2.713 8.481 1.00 97.25 629 SER A O 1
ATOM 4920 N N . ALA A 1 630 ? -11.827 -4.485 9.691 1.00 95.75 630 ALA A N 1
ATOM 4921 C CA . ALA A 1 630 ? -11.657 -3.747 10.941 1.00 95.75 630 ALA A CA 1
ATOM 4922 C C . ALA A 1 630 ? -10.648 -2.595 10.789 1.00 95.75 630 ALA A C 1
ATOM 4924 O O . ALA A 1 630 ? -10.881 -1.478 11.258 1.00 95.75 630 ALA A O 1
ATOM 4925 N N . LEU A 1 631 ? -9.544 -2.843 10.073 1.00 95.88 631 LEU A N 1
ATOM 4926 C CA . LEU A 1 631 ? -8.555 -1.814 9.766 1.00 95.88 631 LEU A CA 1
ATOM 4927 C C . LEU A 1 631 ? -9.145 -0.701 8.894 1.00 95.88 631 LEU A C 1
ATOM 4929 O O . LEU A 1 631 ? -8.887 0.474 9.140 1.00 95.88 631 LEU A O 1
ATOM 4933 N N . LEU A 1 632 ? -9.943 -1.043 7.884 1.00 96.25 632 LEU A N 1
ATOM 4934 C CA . LEU A 1 632 ? -10.579 -0.083 6.989 1.00 96.25 632 LEU A CA 1
ATOM 4935 C C . LEU A 1 632 ? -11.651 0.735 7.713 1.00 96.25 632 LEU A C 1
ATOM 4937 O O . LEU A 1 632 ? -11.700 1.955 7.555 1.00 96.25 632 LEU A O 1
ATOM 4941 N N . GLN A 1 633 ? -12.454 0.092 8.562 1.00 95.44 633 GLN A N 1
ATOM 4942 C CA . GLN A 1 633 ? -13.416 0.765 9.430 1.00 95.44 633 GLN A CA 1
ATOM 4943 C C . GLN A 1 633 ? -12.698 1.807 10.284 1.00 95.44 633 GLN A C 1
ATOM 4945 O O . GLN A 1 633 ? -13.077 2.980 10.256 1.00 95.44 633 GLN A O 1
ATOM 4950 N N . TRP A 1 634 ? -11.597 1.417 10.939 1.00 94.38 634 TRP A N 1
ATOM 4951 C CA . TRP A 1 634 ? -10.737 2.363 11.637 1.00 94.38 634 TRP A CA 1
ATOM 4952 C C . TRP A 1 634 ? -10.287 3.472 10.694 1.00 94.38 634 TRP A C 1
ATOM 4954 O O . TRP A 1 634 ? -10.566 4.629 10.968 1.00 94.38 634 TRP A O 1
ATOM 4964 N N . ARG A 1 635 ? -9.689 3.155 9.538 1.00 94.12 635 ARG A N 1
ATOM 4965 C CA . ARG A 1 635 ? -9.165 4.135 8.567 1.00 94.12 635 ARG A CA 1
ATOM 4966 C C . ARG A 1 635 ? -10.187 5.193 8.146 1.00 94.12 635 ARG A C 1
ATOM 4968 O O . ARG A 1 635 ? -9.798 6.349 7.993 1.00 94.12 635 ARG A O 1
ATOM 4975 N N . THR A 1 636 ? -11.467 4.845 8.064 1.00 94.38 636 THR A N 1
ATOM 4976 C CA . THR A 1 636 ? -12.552 5.768 7.682 1.00 94.38 636 THR A CA 1
ATOM 4977 C C . THR A 1 636 ? -13.066 6.675 8.806 1.00 94.38 636 THR A C 1
ATOM 4979 O O . THR A 1 636 ? -13.820 7.611 8.540 1.00 94.38 636 THR A O 1
ATOM 4982 N N . ARG A 1 637 ? -12.657 6.445 10.059 1.00 92.62 637 ARG A N 1
ATOM 4983 C CA . ARG A 1 637 ? -13.073 7.260 11.206 1.00 92.62 637 ARG A CA 1
ATOM 4984 C C . ARG A 1 637 ? -12.461 8.662 11.167 1.00 92.62 637 ARG A C 1
ATOM 4986 O O . ARG A 1 637 ? -11.242 8.824 11.148 1.00 92.62 637 ARG A O 1
ATOM 4993 N N . ASN A 1 638 ? -13.316 9.680 11.256 1.00 87.31 638 ASN A N 1
ATOM 4994 C CA . ASN A 1 638 ? -12.910 11.088 11.366 1.00 87.31 638 ASN A CA 1
ATOM 4995 C C . ASN A 1 638 ? -12.551 11.505 12.805 1.00 87.31 638 ASN A C 1
ATOM 4997 O O . ASN A 1 638 ? -12.022 12.594 13.031 1.00 87.31 638 ASN A O 1
ATOM 5001 N N . ASP A 1 639 ? -12.881 10.678 13.798 1.00 86.25 639 ASP A N 1
ATOM 5002 C CA . ASP A 1 639 ? -12.792 10.993 15.226 1.00 86.25 639 ASP A CA 1
ATOM 5003 C C . ASP A 1 639 ? -11.557 10.412 15.931 1.00 86.25 639 ASP A C 1
ATOM 5005 O O . ASP A 1 639 ? -11.357 10.724 17.102 1.00 86.25 639 ASP A O 1
ATOM 5009 N N . LYS A 1 640 ? -10.691 9.662 15.235 1.00 83.38 640 LYS A N 1
ATOM 5010 C CA . LYS A 1 640 ? -9.487 9.021 15.812 1.00 83.38 640 LYS A CA 1
ATOM 5011 C C . LYS A 1 640 ? -8.667 9.975 16.685 1.00 83.38 640 LYS A C 1
ATOM 5013 O O . LYS A 1 640 ? -8.332 9.686 17.825 1.00 83.38 640 LYS A O 1
ATOM 5018 N N . TYR A 1 641 ? -8.405 11.178 16.171 1.00 79.50 641 TYR A N 1
ATOM 5019 C CA . TYR A 1 641 ? -7.620 12.194 16.878 1.00 79.50 641 TYR A CA 1
ATOM 5020 C C . TYR A 1 641 ? -8.417 12.947 17.952 1.00 79.50 641 TYR A C 1
ATOM 5022 O O . TYR A 1 641 ? -7.830 13.568 18.837 1.00 79.50 641 TYR A O 1
ATOM 5030 N N . LYS A 1 642 ? -9.755 12.907 17.901 1.00 82.94 642 LYS A N 1
ATOM 5031 C CA . LYS A 1 642 ? -10.605 13.524 18.930 1.00 82.94 642 LYS A CA 1
ATOM 5032 C C . LYS A 1 642 ? -10.547 12.729 20.232 1.00 82.94 642 LYS A C 1
ATOM 5034 O O . LYS A 1 642 ? -10.598 13.341 21.296 1.00 82.94 642 LYS A O 1
ATOM 5039 N N . LEU A 1 643 ? -10.424 11.402 20.155 1.00 74.25 643 LEU A N 1
ATOM 5040 C CA . LEU A 1 643 ? -10.320 10.546 21.338 1.00 74.25 643 LEU A CA 1
ATOM 5041 C C . LEU A 1 643 ? -9.030 10.804 22.117 1.00 74.25 643 LEU A C 1
ATOM 5043 O O . LEU A 1 643 ? -9.091 11.000 23.328 1.00 74.25 643 LEU A O 1
ATOM 5047 N N . ILE A 1 644 ? -7.898 10.929 21.419 1.00 76.38 644 ILE A N 1
ATOM 5048 C CA . ILE A 1 644 ? -6.631 11.341 22.041 1.00 76.38 644 ILE A CA 1
ATOM 5049 C C . ILE A 1 644 ? -6.779 12.702 22.726 1.00 76.38 644 ILE A C 1
ATOM 5051 O O . ILE A 1 644 ? -6.405 12.857 23.886 1.00 76.38 644 ILE A O 1
ATOM 5055 N N . LYS A 1 645 ? -7.366 13.689 22.034 1.00 79.81 645 LYS A N 1
ATOM 5056 C CA . LYS A 1 645 ? -7.520 15.034 22.599 1.00 79.81 645 LYS A CA 1
ATOM 5057 C C . LYS A 1 645 ? -8.339 15.023 23.896 1.00 79.81 645 LYS A C 1
ATOM 5059 O O . LYS A 1 645 ? -7.940 15.657 24.861 1.00 79.81 645 LYS A O 1
ATOM 5064 N N . ARG A 1 646 ? -9.441 14.268 23.952 1.00 77.75 646 ARG A N 1
ATOM 5065 C CA . ARG A 1 646 ? -10.257 14.160 25.175 1.00 77.75 646 ARG A CA 1
ATOM 5066 C C . ARG A 1 646 ? -9.494 13.536 26.341 1.00 77.75 646 ARG A C 1
ATOM 5068 O O . ARG A 1 646 ? -9.681 13.969 27.474 1.00 77.75 646 ARG A O 1
ATOM 5075 N N . ALA A 1 647 ? -8.659 12.534 26.074 1.00 71.50 647 ALA A N 1
ATOM 5076 C CA . ALA A 1 647 ? -7.835 11.916 27.111 1.00 71.50 647 ALA A CA 1
ATOM 5077 C C . ALA A 1 647 ? -6.813 12.909 27.676 1.00 71.50 647 ALA A C 1
ATOM 5079 O O . ALA A 1 647 ? -6.685 13.036 28.891 1.00 71.50 647 ALA A O 1
ATOM 5080 N N . ILE A 1 648 ? -6.174 13.680 26.794 1.00 75.88 648 ILE A N 1
ATOM 5081 C CA . ILE A 1 648 ? -5.277 14.777 27.165 1.00 75.88 648 ILE A CA 1
ATOM 5082 C C . ILE A 1 648 ? -6.002 15.827 28.018 1.00 75.88 648 ILE A C 1
ATOM 5084 O O . ILE A 1 648 ? -5.531 16.169 29.101 1.00 75.88 648 ILE A O 1
ATOM 5088 N N . ASP A 1 649 ? -7.154 16.311 27.551 1.00 82.19 649 ASP A N 1
ATOM 5089 C CA . ASP A 1 649 ? -7.920 17.351 28.243 1.00 82.19 649 ASP A CA 1
ATOM 5090 C C . ASP A 1 649 ? -8.367 16.856 29.642 1.00 82.19 649 ASP A C 1
ATOM 5092 O O . ASP A 1 649 ? -8.368 17.617 30.609 1.00 82.19 649 ASP A O 1
ATOM 5096 N N . SER A 1 650 ? -8.665 15.556 29.780 1.00 76.88 650 SER A N 1
ATOM 5097 C CA . SER A 1 650 ? -9.047 14.929 31.058 1.00 76.88 650 SER A CA 1
ATOM 5098 C C . SER A 1 650 ? -7.876 14.825 32.046 1.00 76.88 650 SER A C 1
ATOM 5100 O O . SER A 1 650 ? -8.056 15.065 33.240 1.00 76.88 650 SER A O 1
ATOM 5102 N N . LEU A 1 651 ? -6.665 14.513 31.567 1.00 74.75 651 LEU A N 1
ATOM 5103 C CA . LEU A 1 651 ? -5.452 14.514 32.398 1.00 74.75 651 LEU A CA 1
ATOM 5104 C C . LEU A 1 651 ? -5.118 15.925 32.902 1.00 74.75 651 LEU A C 1
ATOM 5106 O O . LEU A 1 651 ? -4.761 16.103 34.067 1.00 74.75 651 LEU A O 1
ATOM 5110 N N . GLN A 1 652 ? -5.286 16.937 32.045 1.00 80.31 652 GLN A N 1
ATOM 5111 C CA . GLN A 1 652 ? -5.063 18.332 32.421 1.00 80.31 652 GLN A CA 1
ATOM 5112 C C . GLN A 1 652 ? -6.067 18.806 33.476 1.00 80.31 652 GLN A C 1
ATOM 5114 O O . GLN A 1 652 ? -5.649 19.384 34.480 1.00 80.31 652 GLN A O 1
ATOM 5119 N N . ALA A 1 653 ? -7.357 18.499 33.308 1.00 82.12 653 ALA A N 1
ATOM 5120 C CA . ALA A 1 653 ? -8.388 18.878 34.273 1.00 82.12 653 ALA A CA 1
ATOM 5121 C C . ALA A 1 653 ? -8.101 18.335 35.688 1.00 82.12 653 ALA A C 1
ATOM 5123 O O . ALA A 1 653 ? -8.207 19.078 36.664 1.00 82.12 653 ALA A O 1
ATOM 5124 N N . ASN A 1 654 ? -7.643 17.081 35.793 1.00 76.12 654 ASN A N 1
ATOM 5125 C CA . ASN A 1 654 ? -7.295 16.470 37.080 1.00 76.12 654 ASN A CA 1
ATOM 5126 C C . ASN A 1 654 ? -6.072 17.127 37.742 1.00 76.12 654 ASN A C 1
ATOM 5128 O O . ASN A 1 654 ? -6.022 17.244 38.968 1.00 76.12 654 ASN A O 1
ATOM 5132 N N . SER A 1 655 ? -5.093 17.582 36.949 1.00 78.00 655 SER A N 1
ATOM 5133 C CA . SER A 1 655 ? -3.900 18.259 37.478 1.00 78.00 655 SER A CA 1
ATOM 5134 C C . SER A 1 655 ? -4.219 19.632 38.082 1.00 78.00 655 SER A C 1
ATOM 5136 O O . SER A 1 655 ? -3.620 20.022 39.082 1.00 78.00 655 SER A O 1
ATOM 5138 N N . THR A 1 656 ? -5.200 20.350 37.525 1.00 80.06 656 THR A N 1
ATOM 5139 C CA . THR A 1 656 ? -5.577 21.687 38.005 1.00 80.06 656 THR A CA 1
ATOM 5140 C C . THR A 1 656 ? -6.429 21.626 39.276 1.00 80.06 656 THR A C 1
ATOM 5142 O O . THR A 1 656 ? -6.265 22.468 40.155 1.00 80.06 656 THR A O 1
ATOM 5145 N N . SER A 1 657 ? -7.279 20.603 39.441 1.00 72.25 657 SER A N 1
ATOM 5146 C CA . SER A 1 657 ? -8.123 20.457 40.640 1.00 72.25 657 SER A CA 1
ATOM 5147 C C . SER A 1 657 ? -7.361 20.081 41.920 1.00 72.25 657 SER A C 1
ATOM 5149 O O . SER A 1 657 ? -7.897 20.240 43.011 1.00 72.25 657 SER A O 1
ATOM 5151 N N . GLY A 1 658 ? -6.122 19.586 41.810 1.00 62.94 658 GLY A N 1
ATOM 5152 C CA . GLY A 1 658 ? -5.313 19.158 42.960 1.00 62.94 658 GLY A CA 1
ATOM 5153 C C . GLY A 1 658 ? -4.472 20.256 43.624 1.00 62.94 658 GLY A C 1
ATOM 5154 O O . GLY A 1 658 ? -3.890 20.002 44.672 1.00 62.94 658 GLY A O 1
ATOM 5155 N N . SER A 1 659 ? -4.383 21.457 43.035 1.00 58.09 659 SER A N 1
ATOM 5156 C CA . SER A 1 659 ? -3.492 22.528 43.520 1.00 58.09 659 SER A CA 1
ATOM 5157 C C . SER A 1 659 ? -4.193 23.614 44.347 1.00 58.09 659 SER A C 1
ATOM 5159 O O . SER A 1 659 ? -3.515 24.496 44.873 1.00 58.09 659 SER A O 1
ATOM 5161 N N . THR A 1 660 ? -5.519 23.583 44.502 1.00 59.56 660 THR A N 1
ATOM 5162 C CA . THR A 1 660 ? -6.238 24.520 45.384 1.00 59.56 660 THR A CA 1
ATOM 5163 C C . THR A 1 660 ? -6.307 23.962 46.805 1.00 59.56 660 THR A C 1
ATOM 5165 O O . THR A 1 660 ? -7.379 23.761 47.370 1.00 59.56 660 THR A O 1
ATOM 5168 N N . THR A 1 661 ? -5.147 23.692 47.399 1.00 56.00 661 THR A N 1
ATOM 5169 C CA . THR A 1 661 ? -5.051 23.576 48.855 1.00 56.00 661 THR A CA 1
ATOM 5170 C C . THR A 1 661 ? -5.073 24.999 49.393 1.00 56.00 661 THR A C 1
ATOM 5172 O O . THR A 1 661 ? -4.136 25.762 49.169 1.00 56.00 661 THR A O 1
ATOM 5175 N N . GLN A 1 662 ? -6.183 25.367 50.034 1.00 50.03 662 GLN A N 1
ATOM 5176 C CA . GLN A 1 662 ? -6.332 26.617 50.770 1.00 50.03 662 GLN A CA 1
ATOM 5177 C C . GLN A 1 662 ? -5.146 26.787 51.728 1.00 50.03 662 GLN A C 1
ATOM 5179 O O . GLN A 1 662 ? -5.047 26.084 52.732 1.00 50.03 662 GLN A O 1
ATOM 5184 N N . VAL A 1 663 ? -4.256 27.733 51.429 1.00 55.81 663 VAL A N 1
ATOM 5185 C CA . VAL A 1 663 ? -3.477 28.398 52.471 1.00 55.81 663 VAL A CA 1
ATOM 5186 C C . VAL A 1 663 ? -4.490 29.274 53.194 1.00 55.81 663 VAL A C 1
ATOM 5188 O O . VAL A 1 663 ? -4.901 30.313 52.689 1.00 55.81 663 VAL A O 1
ATOM 5191 N N . SER A 1 664 ? -5.003 28.778 54.314 1.00 56.69 664 SER A N 1
ATOM 5192 C CA . SER A 1 664 ? -5.806 29.569 55.235 1.00 56.69 664 SER A CA 1
ATOM 5193 C C . SER A 1 664 ? -4.933 30.692 55.790 1.00 56.69 664 SER A C 1
ATOM 5195 O O . SER A 1 664 ? -3.971 30.421 56.512 1.00 56.69 664 SER A O 1
ATOM 5197 N N . ASP A 1 665 ? -5.278 31.926 55.431 1.00 49.81 665 ASP A N 1
ATOM 5198 C CA . ASP A 1 665 ? -4.761 33.153 56.022 1.00 49.81 665 ASP A CA 1
ATOM 5199 C C . ASP A 1 665 ? -4.979 33.140 57.539 1.00 49.81 665 ASP A C 1
ATOM 5201 O O . ASP A 1 665 ? -6.105 33.228 58.037 1.00 49.81 665 ASP A O 1
ATOM 5205 N N . THR A 1 666 ? -3.882 33.059 58.287 1.00 55.31 666 THR A N 1
ATOM 5206 C CA . THR A 1 666 ? -3.865 33.438 59.696 1.00 55.31 666 THR A CA 1
ATOM 5207 C C . THR A 1 666 ? -3.729 34.954 59.755 1.00 55.31 666 THR A C 1
ATOM 5209 O O . THR A 1 666 ? -2.658 35.513 59.526 1.00 55.31 666 THR A O 1
ATOM 5212 N N . VAL A 1 667 ? -4.843 35.616 60.053 1.00 55.62 667 VAL A N 1
ATOM 5213 C CA . VAL A 1 667 ? -4.928 37.041 60.377 1.00 55.62 667 VAL A CA 1
ATOM 5214 C C . VAL A 1 667 ? -4.000 37.350 61.558 1.00 55.62 667 VAL A C 1
ATOM 5216 O O . VAL A 1 667 ? -4.231 36.867 62.664 1.00 55.62 667 VAL A O 1
ATOM 5219 N N . PHE A 1 668 ? -2.978 38.181 61.345 1.00 50.03 668 PHE A N 1
ATOM 5220 C CA . PHE A 1 668 ? -2.249 38.846 62.427 1.00 50.03 668 PHE A CA 1
ATOM 5221 C C . PHE A 1 668 ? -2.376 40.358 62.241 1.00 50.03 668 PHE A C 1
ATOM 5223 O O . PHE A 1 668 ? -1.774 40.954 61.350 1.00 50.03 668 PHE A O 1
ATOM 5230 N N . ALA A 1 669 ? -3.231 40.963 63.065 1.00 55.09 669 ALA A N 1
ATOM 5231 C CA . ALA A 1 669 ? -3.359 42.405 63.195 1.00 55.09 669 ALA A CA 1
ATOM 5232 C C . ALA A 1 669 ? -2.140 42.950 63.956 1.00 55.09 669 ALA A C 1
ATOM 5234 O O . ALA A 1 669 ? -1.827 42.481 65.047 1.00 55.09 669 ALA A O 1
ATOM 5235 N N . GLY A 1 670 ? -1.461 43.940 63.381 1.00 46.56 670 GLY A N 1
ATOM 5236 C CA . GLY A 1 670 ? -0.281 44.565 63.973 1.00 46.56 670 GLY A CA 1
ATOM 5237 C C . GLY A 1 670 ? 0.005 45.913 63.328 1.00 46.56 670 GLY A C 1
ATOM 5238 O O . GLY A 1 670 ? 0.783 46.021 62.390 1.00 46.56 670 GLY A O 1
ATOM 5239 N N . SER A 1 671 ? -0.683 46.925 63.835 1.00 50.09 671 SER A N 1
ATOM 5240 C CA . SER A 1 671 ? -0.496 48.357 63.612 1.00 50.09 671 SER A CA 1
ATOM 5241 C C . SER A 1 671 ? 0.926 48.844 63.919 1.00 50.09 671 SER A C 1
ATOM 5243 O O . SER A 1 671 ? 1.399 48.623 65.030 1.00 50.09 671 SER A O 1
ATOM 5245 N N . ALA A 1 672 ? 1.533 49.614 63.010 1.00 44.00 672 ALA A N 1
ATOM 5246 C CA . ALA A 1 672 ? 2.411 50.737 63.354 1.00 44.00 672 ALA A CA 1
ATOM 5247 C C . ALA A 1 672 ? 2.596 51.677 62.150 1.00 44.00 672 ALA A C 1
ATOM 5249 O O . ALA A 1 672 ? 3.127 51.305 61.108 1.00 44.00 672 ALA A O 1
ATOM 5250 N N . SER A 1 673 ? 2.125 52.902 62.352 1.00 54.31 673 SER A N 1
ATOM 5251 C CA . SER A 1 673 ? 2.399 54.122 61.598 1.00 54.31 673 SER A CA 1
ATOM 5252 C C . SER A 1 673 ? 3.845 54.570 61.824 1.00 54.31 673 SER A C 1
ATOM 5254 O O . SER A 1 673 ? 4.217 54.710 62.987 1.00 54.31 673 SER A O 1
ATOM 5256 N N . VAL A 1 674 ? 4.600 54.880 60.763 1.00 51.84 674 VAL A N 1
ATOM 5257 C CA . VAL A 1 674 ? 5.716 55.847 60.797 1.00 51.84 674 VAL A CA 1
ATOM 5258 C C . VAL A 1 674 ? 5.798 56.584 59.454 1.00 51.84 674 VAL A C 1
ATOM 5260 O O . VAL A 1 674 ? 5.688 55.982 58.388 1.00 51.84 674 VAL A O 1
ATOM 5263 N N . ASP A 1 675 ? 5.959 57.897 59.578 1.00 52.47 675 ASP A N 1
ATOM 5264 C CA . ASP A 1 675 ? 5.967 58.960 58.580 1.00 52.47 675 ASP A CA 1
ATOM 5265 C C . ASP A 1 675 ? 7.172 58.990 57.607 1.00 52.47 675 ASP A C 1
ATOM 5267 O O . ASP A 1 675 ? 8.296 58.698 58.009 1.00 52.47 675 ASP A O 1
ATOM 5271 N N . ASN A 1 676 ? 6.905 59.536 56.401 1.00 50.38 676 ASN A N 1
ATOM 5272 C CA . ASN A 1 676 ? 7.718 60.489 55.596 1.00 50.38 676 ASN A CA 1
ATOM 5273 C C . ASN A 1 676 ? 9.113 60.096 55.019 1.00 50.38 676 ASN A C 1
ATOM 5275 O O . ASN A 1 676 ? 9.753 59.173 55.510 1.00 50.38 676 ASN A O 1
ATOM 5279 N N . PRO A 1 677 ? 9.708 60.896 54.094 1.00 69.69 677 PRO A N 1
ATOM 5280 C CA . PRO A 1 677 ? 9.190 61.444 52.822 1.00 69.69 677 PRO A CA 1
ATOM 5281 C C . PRO A 1 677 ? 10.220 61.369 51.646 1.00 69.69 677 PRO A C 1
ATOM 5283 O O . PRO A 1 677 ? 11.346 60.920 51.824 1.00 69.69 677 PRO A O 1
ATOM 5286 N N . ASP A 1 678 ? 9.808 61.875 50.474 1.00 55.09 678 ASP A N 1
ATOM 5287 C CA . ASP A 1 678 ? 10.588 62.455 49.352 1.00 55.09 678 ASP A CA 1
ATOM 5288 C C . ASP A 1 678 ? 11.749 61.676 48.682 1.00 55.09 678 ASP A C 1
ATOM 5290 O O . ASP A 1 678 ? 12.824 61.491 49.252 1.00 55.09 678 ASP A O 1
ATOM 5294 N N . ILE A 1 679 ? 11.563 61.334 47.393 1.00 46.28 679 ILE A N 1
ATOM 5295 C CA . ILE A 1 679 ? 12.196 61.929 46.180 1.00 46.28 679 ILE A CA 1
ATOM 5296 C C . ILE A 1 679 ? 11.520 61.353 44.928 1.00 46.28 679 ILE A C 1
ATOM 5298 O O . ILE A 1 679 ? 11.329 60.115 44.870 1.00 46.28 679 ILE A O 1
#

Secondary structure (DSSP, 8-state):
--PPPPPPPP----------PPPPS----SS--S--PPPP-----------PPPP-------------------------------------PPPP-PPPP-------PPPP-PPPP----TT-TT-EEEETTTTEEEEHHHHHHGGGS---------------PPPPPPPPP------------------------PPPPPPPPPP--EE-S----HHHHHHHHHHHHHHHHHTTTSSSPPPHHHHHHTTBSS-TT--TTS-----S-HHHHHHHHHHHHHHHHHS--SHHHHHHHHHHHHHHHS-S-HHHHHHHHHHHHHHHHHHHT-TT------------PPPPPPPTTGGGG-GGGGGG--TT-----SGGGGHHHHHHHHHHHHTSHHHHHHHHHHHHHHHHHHHHHHHHHHHHHHHHHHHHHHT-S----HHHHHHHHHHHHHHHHHHHHHHHHHHHHHGGG-SS---SEE-TT--EEEEPPPPHHHHHHHHHHHHHHT-SS-PPPS----PPPHHHHHTT-BGGGSEEEEESPPPPPHHHHHHHTT-SS---TTS-EEEEE-SHHHHHHHHHHHHHHTTGGGGS--TTS------S----PPPPHHHHHHHHHHHHHHHHHHHHHHHH-S-HHHHHHHHHHHHHHHHHHTS--------------------

Radius of gyration: 36.86 Å; chains: 1; bounding box: 100×104×108 Å

pLDDT: mean 76.36, std 23.36, range [27.86, 98.5]

Organism: Cyclocybe aegerita (NCBI:txid1973307)

Foldseek 3Di:
DDDDDDDDDDDDDDDDDDDDDDDDPDDPPDDDDDDDDDDDDDDDDDDDDDDDDDDDDPDPDDDDDDDDDDDDDDDDDDDDDDDDDDDDDDDDDDDDDDDDDDDDDDDDDDDDDDDDDDDQDPVANPDWDQDPVVRDTDHPVVVVVVVPDDDDDDPDDDDDDDDDDDDDDDDDDDDDDDDDDDDDDDDDPPPDPDDPDDDDADDAFDFDWDFALADDDPVLQVLLQQLLLLCQQCQCVFVVRQDQVLNVQSQFSAGPPDDVVDNDNARGQLVSLLSLLLRLLRLLLVLDPDPLSVLSVVLSVVSVVDDSAVLVNLVSVVVSLVSQVVVVPDPPPPDPDPDDRQDFDAFAADDPVVCVVDPPCPVPDDPPRRDDDHSSSCSRVSVSSSVSSCPGPSVVVSLVVLVVVLVVLVVLLVLLLVVLVVLLVVVVVVLDDDDPDPVSVVVVVVSVVLSVVLNLLSVLLSVLLNSSSDPDADWLFAAPQRKTKHAHRDRPLSNVQSSLLSVCSNDPDRDQRPRDRDQDDPVRLVSNTGRNQKIKIWAADDDDDPVRVVVVVPDPPPDPSHDTRIIIDRALVSLLSVLSSLCSVLVVVVPPPPPPDPCDDPDDDDPDDPDDPNSVRSVSSSVSSNVVSSSSVSSNDPCSSVSSVVSSVVVVVVVVVPPPPDPPDDDDDDDDDDDDDDD

Sequence (679 aa):
MSSTPKTHPAIQRVNKAYVQVPVSPYSTSSVHRMLATPIHVAASNKLKENTPLRPSHLAMSHSIIPSTSLKRKISDREPRLIFDGVVITSAKKPKLSAPNDNGTLLKKNPSKVDIPVIELTPEFPNGSVYCHQCNRKRDLVVAQAAGTFAIAGGAEKRKVWNLPMRPPKPKEASSLPNDEKKAKPKDVKVPKTQEAVKPKPKPLPLLSWKSLPVVLTRDEAEDRIFIREFLFRFGDYIEPPLAKTHLEELEFIASKRHDPEVDSSDWVSDQCLKAILLGLLGILAKGRDDVVSKALKAAVKDLRALGVNLNKTWSLFMALRENVAKHSSSPGSSGVETVIPLTFPDPTKLPSGAILASRSLRSLQTDNEIVVAQSWQMIPIVLSLIHSALETSIIRAEIEQGGKDHKDVNRDAKEAVRLENERWEQERSTMGKCAKDKTVQTENRTKRAIHKDQIADIENALKIVGSSFATRFMPLGTDNEGRTYYALSPGVAEREAALEYLSIAGSEKPLKPKKKGCVRSVPERQSLRDWSWLIAVWGKRGPLTPAEVKAKMGEEDGLNIEKEQWWGFWGSDHIDKLAEYFSVKSGLEEDAPSAAEPFMPPSSSKPTVPKQPRTEQLKRLVTNLKNYSALLQWRTRNDKYKLIKRAIDSLQANSTSGSTTQVSDTVFAGSASVDNPDI